Protein AF-A0A1V6B6L6-F1 (afdb_monomer)

pLDDT: mean 92.66, std 13.76, range [25.5, 98.94]

Secondary structure (DSSP, 8-state):
---------------------------PPPEEEEESSSS--B-TTT-SB-SS-TT--STT--HHHHHHHHHTTPEEEEESS--HHHHHT-SEEEEE-PPPTTT-SS-----HHHHHHHHHHHHHT-EEEEE---TTTS-HHHHHHHHGGGTEEE-S--B----TT-GGGGEE----SSGGGTT---EE--SB--EEE-TT-EEEEEETTEEEEEEEEETTEEEEEESS-S-STTTSSSSSS-TT--HHHHHHHHHHHHHHTTTS---PPPPPHHHHHHHHHHHHHHHHHH---TTPPEESSSEE-TTSHHHHHHHHHHHHHHHHS--HHHHHHHHHHHHHTTTPPTTGGG---HHHHTHHHHHHHHHHH-TT-THHHHHHHHHHHHHHTSS------STHHHHHHHHHHHHHHHHHT-HHHHHHHHHHHHHHHHTSTTT-SB-TTT--B-SSTTTSTT---TTSS---BHHHHHHHHHHHHHHHTTS-TT-TTHHHHHHHHHHHHHHHHHT--TTS---SBSS-TTSS-S--HHHHHHHHHHHHHHHHTTSS-HHHHHHHHHHHHHHHHHHHB-TTS-B-S---S-SSTTTTPSP-TT---S--HHHHHHHHHHHHHHTT-

Foldseek 3Di:
DDDDDDDDDDDDDPPPPPPPPPPPCLPDAAEEEEECALPPFADPVPRHGDAADCPHLDQRYQVVLVVLLVLQRHHYDYDHQQALVNLVVHQEYEYAAGADCVRPVDGDACDPRNLVSVLVSQQVQHEYEYAAFALVRGDQPRVQVSCVSQFKGWDRDWQQADDDLNQVSQKDQPFDPDLLCVVNRIAGDGRWTFMHGDDAKDARDDDPNTRQKIKGRHNLHIYIYGYHAQSGSNRCDPVSPPPRHNNVSSSSSVSCVSCVSSVRGRHRDFQDLVNLLVLLVLLVVLVCVVCVDLQDWADFVHTHTSLFLLNLLLLLLLLLSCVVPVDVVSLCSLVNNCVSCQLAFVVWLQDPALRRLSNLVSLLSNCVVPVVPVSSNVGSVSSLVNVLPDPDLANPQFLLSLLSHLLNLLSVCLVVVPCSSVVSSVSNVCCQAAPFAPGHQADPVLLAGDGGNVQPPPHADPVRHGFGFLLSRLSNLNSLLSNLVRDDPPHPCVVVSLVSNVSSLVSQLVQADPQLAHARGSPDCPQRHDHAQQSSLSSLLSLLSCVLVVNDDCVPRVVSSSSSLCSQSVAAQDPSNHGFRHQADDSGSPHSDDGGNPRDHSRCSSSSSSSSSSSSSVSSD

Solvent-accessible surface area (backbone atoms only — not comparable to full-atom values): 32282 Å² total; per-residue (Å²): 135,80,90,82,85,90,85,87,81,87,80,82,82,80,77,81,77,78,75,80,72,75,79,73,83,70,80,66,66,49,30,35,31,36,42,50,36,37,23,64,42,58,38,90,85,79,71,42,79,46,65,60,29,62,88,28,81,51,53,59,5,23,27,62,52,44,48,50,39,46,45,34,44,31,46,78,45,82,29,55,79,67,42,57,73,58,46,74,71,35,38,31,42,34,48,45,40,33,36,27,74,85,74,23,92,76,48,48,73,65,45,76,67,45,42,51,30,50,54,53,44,24,36,75,26,22,24,40,37,37,34,46,24,19,39,93,65,20,40,52,74,42,49,32,65,45,34,52,80,54,21,35,34,72,42,84,37,72,38,36,84,56,59,94,86,46,57,72,61,16,53,49,56,87,68,54,99,42,74,46,37,64,98,38,64,28,34,54,40,45,42,23,13,37,45,51,72,37,91,75,30,44,73,66,38,67,55,98,92,35,27,45,26,35,37,26,77,41,79,58,8,36,36,40,38,33,13,30,68,39,52,28,48,40,43,19,50,63,82,71,40,65,98,74,53,38,26,44,59,33,48,48,28,41,46,52,50,54,44,48,52,51,75,37,76,71,38,68,66,76,77,44,57,65,55,41,51,50,53,47,51,38,33,49,48,39,48,46,74,74,48,75,59,56,69,51,64,45,75,71,99,54,80,38,67,44,52,37,35,48,45,20,40,22,44,50,8,51,56,44,44,33,76,76,53,81,44,70,66,62,54,50,52,55,49,50,34,36,58,71,52,65,32,53,43,48,83,40,50,81,44,69,55,27,47,30,42,18,36,40,51,45,31,44,56,57,20,76,76,41,74,86,47,55,66,33,41,49,39,49,49,48,18,52,52,59,50,70,77,48,94,74,46,70,70,44,60,35,40,49,30,38,40,27,30,46,30,46,32,24,45,52,18,52,76,70,71,39,65,67,33,46,53,51,43,47,53,26,50,46,31,29,39,55,54,35,58,92,66,21,30,46,39,85,86,64,37,47,38,25,42,31,61,84,32,38,86,88,43,57,40,98,88,68,39,63,46,29,32,28,49,40,42,16,26,40,42,41,20,47,54,58,24,56,78,35,50,61,96,83,42,87,59,53,62,58,51,55,47,54,49,51,44,30,50,56,39,52,60,73,42,50,42,96,73,33,32,29,24,35,22,49,68,33,65,87,50,63,42,58,66,30,43,39,22,36,18,22,46,34,21,37,51,36,44,30,38,73,68,68,75,40,62,54,87,75,48,48,65,55,41,51,42,22,51,43,34,48,54,74,69,21,52,41,100,71,19,52,65,16,14,33,58,19,74,67,86,54,60,78,39,51,62,81,55,32,62,86,39,80,39,84,53,58,46,34,42,52,9,27,44,28,40,16,37,47,31,58,53,72,102

Structure (mmCIF, N/CA/C/O backbone):
data_AF-A0A1V6B6L6-F1
#
_entry.id   AF-A0A1V6B6L6-F1
#
loop_
_atom_site.group_PDB
_atom_site.id
_atom_site.type_symbol
_atom_site.label_atom_id
_atom_site.label_alt_id
_atom_site.label_comp_id
_atom_site.label_asym_id
_atom_site.label_entity_id
_atom_site.label_seq_id
_atom_site.pdbx_PDB_ins_code
_atom_site.Cartn_x
_atom_site.Cartn_y
_atom_site.Cartn_z
_atom_site.occupancy
_atom_site.B_iso_or_equiv
_atom_site.auth_seq_id
_atom_site.auth_comp_id
_atom_site.auth_asym_id
_atom_site.auth_atom_id
_atom_site.pdbx_PDB_model_num
ATOM 1 N N . MET A 1 1 ? -63.907 -59.157 -29.533 1.00 36.72 1 MET A N 1
ATOM 2 C CA . MET A 1 1 ? -63.844 -60.464 -28.841 1.00 36.72 1 MET A CA 1
ATOM 3 C C . MET A 1 1 ? -62.640 -60.462 -27.910 1.00 36.72 1 MET A C 1
ATOM 5 O O . MET A 1 1 ? -61.557 -60.224 -28.415 1.00 36.72 1 MET A O 1
ATOM 9 N N . LYS A 1 2 ? -62.880 -60.744 -26.614 1.00 34.50 2 LYS A N 1
ATOM 10 C CA . LYS A 1 2 ? -61.953 -61.169 -25.528 1.00 34.50 2 LYS A CA 1
ATOM 11 C C . LYS A 1 2 ? -60.821 -60.183 -25.140 1.00 34.50 2 LYS A C 1
ATOM 13 O O . LYS A 1 2 ? -60.003 -59.834 -25.972 1.00 34.50 2 LYS A O 1
ATOM 18 N N . ASN A 1 3 ? -60.885 -59.568 -23.944 1.00 34.06 3 ASN A N 1
ATOM 19 C CA . ASN A 1 3 ? -60.276 -60.001 -22.652 1.00 34.06 3 ASN A CA 1
ATOM 20 C C . ASN A 1 3 ? -58.766 -60.284 -22.784 1.00 34.06 3 ASN A C 1
ATOM 22 O O . ASN A 1 3 ? -58.397 -61.039 -23.668 1.00 34.06 3 ASN A O 1
ATOM 26 N N . SER A 1 4 ? -57.828 -59.801 -21.963 1.00 32.69 4 SER A N 1
ATOM 27 C CA . SER A 1 4 ? -57.793 -59.351 -20.554 1.00 32.69 4 SER A CA 1
ATOM 28 C C . SER A 1 4 ? -56.371 -58.786 -20.303 1.00 32.69 4 SER A C 1
ATOM 30 O O . SER A 1 4 ? -55.430 -59.319 -20.873 1.00 32.69 4 SER A O 1
ATOM 32 N N . GLY A 1 5 ? -56.139 -57.714 -19.538 1.00 31.09 5 GLY A N 1
ATOM 33 C CA . GLY A 1 5 ? -55.798 -57.824 -18.111 1.00 31.09 5 GLY A CA 1
ATOM 34 C C . GLY A 1 5 ? -54.392 -57.278 -17.756 1.00 31.09 5 GLY A C 1
ATOM 35 O O . GLY A 1 5 ? -53.402 -57.944 -18.010 1.00 31.09 5 GLY A O 1
ATOM 36 N N . SER A 1 6 ? -54.367 -56.087 -17.133 1.00 32.47 6 SER A N 1
ATOM 37 C CA . SER A 1 6 ? -53.445 -55.540 -16.101 1.00 32.47 6 SER A CA 1
ATOM 38 C C . SER A 1 6 ? -51.909 -55.707 -16.187 1.00 32.47 6 SER A C 1
ATOM 40 O O . SER A 1 6 ? -51.402 -56.819 -16.062 1.00 32.47 6 SER A O 1
ATOM 42 N N . ARG A 1 7 ? -51.172 -54.574 -16.143 1.00 30.48 7 ARG A N 1
ATOM 43 C CA . ARG A 1 7 ? -50.200 -54.261 -15.059 1.00 30.48 7 ARG A CA 1
ATOM 44 C C . ARG A 1 7 ? -49.679 -52.804 -15.076 1.00 30.48 7 ARG A C 1
ATOM 46 O O . ARG A 1 7 ? -49.163 -52.330 -16.076 1.00 30.48 7 ARG A O 1
ATOM 53 N N . SER A 1 8 ? -49.843 -52.169 -13.912 1.00 29.05 8 SER A N 1
ATOM 54 C CA . SER A 1 8 ? -49.118 -51.077 -13.231 1.00 29.05 8 SER A CA 1
ATOM 55 C C . SER A 1 8 ? -48.273 -50.054 -14.007 1.00 29.05 8 SER A C 1
ATOM 57 O O . SER A 1 8 ? -47.216 -50.379 -14.536 1.00 29.05 8 SER A O 1
ATOM 59 N N . ILE A 1 9 ? -48.641 -48.773 -13.866 1.00 31.67 9 ILE A N 1
ATOM 60 C CA . ILE A 1 9 ? -47.738 -47.620 -14.014 1.00 31.67 9 ILE A CA 1
ATOM 61 C C . ILE A 1 9 ? -47.592 -46.978 -12.629 1.00 31.67 9 ILE A C 1
ATOM 63 O O . ILE A 1 9 ? -48.563 -46.474 -12.066 1.00 31.67 9 ILE A O 1
ATOM 67 N N . SER A 1 10 ? -46.385 -47.037 -12.068 1.00 28.86 10 SER A N 1
ATOM 68 C CA . SER A 1 10 ? -46.012 -46.326 -10.844 1.00 28.86 10 SER A CA 1
ATOM 69 C C . SER A 1 10 ? -45.892 -44.830 -11.137 1.00 28.86 10 SER A C 1
ATOM 71 O O . SER A 1 10 ? -45.016 -44.415 -11.892 1.00 28.86 10 SER A O 1
ATOM 73 N N . LEU A 1 11 ? -46.761 -44.020 -10.529 1.00 27.80 11 LEU A N 1
ATOM 74 C CA . LEU A 1 11 ? -46.624 -42.565 -10.487 1.00 27.80 11 LEU A CA 1
ATOM 75 C C . LEU A 1 11 ? -45.609 -42.208 -9.389 1.00 27.80 11 LEU A C 1
ATOM 77 O O . LEU A 1 11 ? -45.880 -42.395 -8.203 1.00 27.80 11 LEU A O 1
ATOM 81 N N . ILE A 1 12 ? -44.435 -41.714 -9.778 1.00 29.23 12 ILE A N 1
ATOM 82 C CA . ILE A 1 12 ? -43.475 -41.108 -8.851 1.00 29.23 12 ILE A CA 1
ATOM 83 C C . ILE A 1 12 ? -44.002 -39.711 -8.500 1.00 29.23 12 ILE A C 1
ATOM 85 O O . ILE A 1 12 ? -43.986 -38.801 -9.325 1.00 29.23 12 ILE A O 1
ATOM 89 N N . LEU A 1 13 ? -44.495 -39.557 -7.271 1.00 27.33 13 LEU A N 1
ATOM 90 C CA . LEU A 1 13 ? -44.758 -38.264 -6.642 1.00 27.33 13 LEU A CA 1
ATOM 91 C C . LEU A 1 13 ? -43.412 -37.606 -6.306 1.00 27.33 13 LEU A C 1
ATOM 93 O O . LEU A 1 13 ? -42.753 -37.984 -5.340 1.00 27.33 13 LEU A O 1
ATOM 97 N N . VAL A 1 14 ? -43.003 -36.621 -7.106 1.00 29.00 14 VAL A N 1
ATOM 98 C CA . VAL A 1 14 ? -41.942 -35.682 -6.728 1.00 29.00 14 VAL A CA 1
ATOM 99 C C . VAL A 1 14 ? -42.583 -34.614 -5.847 1.00 29.00 14 VAL A C 1
ATOM 101 O O . VAL A 1 14 ? -43.241 -33.695 -6.330 1.00 29.00 14 VAL A O 1
ATOM 104 N N . SER A 1 15 ? -42.429 -34.763 -4.535 1.00 27.58 15 SER A N 1
ATOM 105 C CA . SER A 1 15 ? -42.773 -33.727 -3.566 1.00 27.58 15 SER A CA 1
ATOM 106 C C . SER A 1 15 ? -41.794 -32.561 -3.718 1.00 27.58 15 SER A C 1
ATOM 108 O O . SER A 1 15 ? -40.632 -32.674 -3.330 1.00 27.58 15 SER A O 1
ATOM 110 N N . CYS A 1 16 ? -42.251 -31.437 -4.274 1.00 25.50 16 CYS A N 1
ATOM 111 C CA . CYS A 1 16 ? -41.518 -30.173 -4.231 1.00 25.50 16 CYS A CA 1
ATOM 112 C C . CYS A 1 16 ? -41.401 -29.703 -2.774 1.00 25.50 16 CYS A C 1
ATOM 114 O O . CYS A 1 16 ? -42.318 -29.090 -2.230 1.00 25.50 16 CYS A O 1
ATOM 116 N N . PHE A 1 17 ? -40.259 -29.975 -2.145 1.00 27.28 17 PHE A N 1
ATOM 117 C CA . PHE A 1 17 ? -39.817 -29.237 -0.969 1.00 27.28 17 PHE A CA 1
ATOM 118 C C . PHE A 1 17 ? -39.464 -27.817 -1.420 1.00 27.28 17 PHE A C 1
ATOM 120 O O . PHE A 1 17 ? -38.381 -27.565 -1.943 1.00 27.28 17 PHE A O 1
ATOM 127 N N . ILE A 1 18 ? -40.391 -26.879 -1.231 1.00 28.30 18 ILE A N 1
ATOM 128 C CA . ILE A 1 18 ? -40.056 -25.457 -1.228 1.00 28.30 18 ILE A CA 1
ATOM 129 C C . ILE A 1 18 ? -39.263 -25.226 0.057 1.00 28.30 18 ILE A C 1
ATOM 131 O O . ILE A 1 18 ? -39.826 -25.034 1.133 1.00 28.30 18 ILE A O 1
ATOM 135 N N . ILE A 1 19 ? -37.938 -25.293 -0.049 1.00 29.91 19 ILE A N 1
ATOM 136 C CA . ILE A 1 19 ? -37.056 -24.729 0.963 1.00 29.91 19 ILE A CA 1
ATOM 137 C C . ILE A 1 19 ? -37.281 -23.219 0.876 1.00 29.91 19 ILE A C 1
ATOM 139 O O . ILE A 1 19 ? -36.820 -22.564 -0.055 1.00 29.91 19 ILE A O 1
ATOM 143 N N . HIS A 1 20 ? -38.038 -22.662 1.822 1.00 27.52 20 HIS A N 1
ATOM 144 C CA . HIS A 1 20 ? -37.948 -21.242 2.140 1.00 27.52 20 HIS A CA 1
ATOM 145 C C . HIS A 1 20 ? -36.532 -20.997 2.672 1.00 27.52 20 HIS A C 1
ATOM 147 O O . HIS A 1 20 ? -36.283 -21.024 3.876 1.00 27.52 20 HIS A O 1
ATOM 153 N N . THR A 1 21 ? -35.576 -20.792 1.767 1.00 32.94 21 THR A N 1
ATOM 154 C CA . THR A 1 21 ? -34.356 -20.069 2.100 1.00 32.94 21 THR A CA 1
ATOM 155 C C . THR A 1 21 ? -34.808 -18.647 2.378 1.00 32.94 21 THR A C 1
ATOM 157 O O . THR A 1 21 ? -35.028 -17.863 1.455 1.00 32.94 21 THR A O 1
ATOM 160 N N . GLY A 1 22 ? -35.048 -18.345 3.654 1.00 27.02 22 GLY A N 1
ATOM 161 C CA . GLY A 1 22 ? -35.171 -16.972 4.104 1.00 27.02 22 GLY A CA 1
ATOM 162 C C . GLY A 1 22 ? -33.917 -16.243 3.653 1.00 27.02 22 GLY A C 1
ATOM 163 O O . GLY A 1 22 ? -32.834 -16.484 4.183 1.00 27.02 22 GLY A O 1
ATOM 164 N N . VAL A 1 23 ? -34.062 -15.404 2.631 1.00 30.81 23 VAL A N 1
ATOM 165 C CA . VAL A 1 23 ? -33.094 -14.366 2.317 1.00 30.81 23 VAL A CA 1
ATOM 166 C C . VAL A 1 23 ? -33.140 -13.439 3.525 1.00 30.81 23 VAL A C 1
ATOM 168 O O . VAL A 1 23 ? -34.039 -12.613 3.655 1.00 30.81 23 VAL A O 1
ATOM 171 N N . PHE A 1 24 ? -32.245 -13.667 4.485 1.00 31.17 24 PHE A N 1
ATOM 172 C CA . PHE A 1 24 ? -31.934 -12.650 5.473 1.00 31.17 24 PHE A CA 1
ATOM 173 C C . PHE A 1 24 ? -31.305 -11.508 4.690 1.00 31.17 24 PHE A C 1
ATOM 175 O O . PHE A 1 24 ? -30.188 -11.627 4.193 1.00 31.17 24 PHE A O 1
ATOM 182 N N . ASP A 1 25 ? -32.065 -10.434 4.532 1.00 36.91 25 ASP A N 1
ATOM 183 C CA . ASP A 1 25 ? -31.582 -9.185 3.979 1.00 36.91 25 ASP A CA 1
ATOM 184 C C . ASP A 1 25 ? -30.564 -8.587 4.965 1.00 36.91 25 ASP A C 1
ATOM 186 O O . ASP A 1 25 ? -30.908 -7.869 5.903 1.00 36.91 25 ASP A O 1
ATOM 190 N N . SER A 1 26 ? -29.296 -8.987 4.835 1.00 44.47 26 SER A N 1
ATOM 191 C CA . SER A 1 26 ? -28.181 -8.483 5.643 1.00 44.47 26 SER A CA 1
ATOM 192 C C . SER A 1 26 ? -27.530 -7.245 5.012 1.00 44.47 26 SER A C 1
ATOM 194 O O . SER A 1 26 ? -26.353 -6.982 5.257 1.00 44.47 26 SER A O 1
ATOM 196 N N . SER A 1 27 ? -28.255 -6.495 4.174 1.00 52.00 27 SER A N 1
ATOM 197 C CA . SER A 1 27 ? -27.693 -5.397 3.375 1.00 52.00 27 SER A CA 1
ATOM 198 C C . SER A 1 27 ? -27.843 -4.001 4.000 1.00 52.00 27 SER A C 1
ATOM 200 O O . SER A 1 27 ? -27.498 -3.006 3.361 1.00 52.00 27 SER A O 1
ATOM 202 N N . ALA A 1 28 ? -28.380 -3.878 5.217 1.00 76.12 28 ALA A N 1
ATOM 203 C CA . ALA A 1 28 ? -28.576 -2.574 5.849 1.00 76.12 28 ALA A CA 1
ATOM 204 C C . ALA A 1 28 ? -27.285 -2.069 6.517 1.00 76.12 28 ALA A C 1
ATOM 206 O O . ALA A 1 28 ? -26.715 -2.754 7.366 1.00 76.12 28 ALA A O 1
ATOM 207 N N . GLN A 1 29 ? -26.862 -0.844 6.177 1.00 88.25 29 GLN A N 1
ATOM 208 C CA . GLN A 1 29 ? -25.731 -0.153 6.815 1.00 88.25 29 GLN A CA 1
ATOM 209 C C . GLN A 1 29 ? -25.889 -0.112 8.351 1.00 88.25 29 GLN A C 1
ATOM 211 O O . GLN A 1 29 ? -27.018 0.039 8.840 1.00 88.25 29 GLN A O 1
ATOM 216 N N . PRO A 1 30 ? -24.801 -0.253 9.131 1.00 94.94 30 PRO A N 1
ATOM 217 C CA . PRO A 1 30 ? -24.856 -0.072 10.578 1.00 94.94 30 PRO A CA 1
ATOM 218 C C . PRO A 1 30 ? -25.158 1.391 10.930 1.00 94.94 30 PRO A C 1
ATOM 220 O O . PRO A 1 30 ? -24.634 2.306 10.298 1.00 94.94 30 PRO A O 1
ATOM 223 N N . VAL A 1 31 ? -26.007 1.616 11.930 1.00 97.38 31 VAL A N 1
ATOM 224 C CA . VAL A 1 31 ? -26.381 2.940 12.438 1.00 97.38 31 VAL A CA 1
ATOM 225 C C . VAL A 1 31 ? -25.783 3.133 13.827 1.00 97.38 31 VAL A C 1
ATOM 227 O O . VAL A 1 31 ? -26.037 2.348 14.745 1.00 97.38 31 VAL A O 1
ATOM 230 N N . VAL A 1 32 ? -24.994 4.195 13.973 1.00 98.44 32 VAL A N 1
ATOM 231 C CA . VAL A 1 32 ? -24.219 4.513 15.175 1.00 98.44 32 VAL A CA 1
ATOM 232 C C . VAL A 1 32 ? -24.758 5.786 15.800 1.00 98.44 32 VAL A C 1
ATOM 234 O O . VAL A 1 32 ? -24.739 6.854 15.189 1.00 98.44 32 VAL A O 1
ATOM 237 N N . GLY A 1 33 ? -25.252 5.668 17.026 1.00 98.38 33 GLY A N 1
ATOM 238 C CA . GLY A 1 33 ? -25.692 6.790 17.837 1.00 98.38 33 GLY A CA 1
ATOM 239 C C . GLY A 1 33 ? -24.607 7.226 18.813 1.00 98.38 33 GLY A C 1
ATOM 240 O O . GLY A 1 33 ? -24.122 6.392 19.572 1.00 98.38 33 GLY A O 1
ATOM 241 N N . LEU A 1 34 ? -24.266 8.512 18.829 1.00 98.19 34 LEU A N 1
ATOM 242 C CA . LEU A 1 34 ? -23.433 9.117 19.873 1.00 98.19 34 LEU A CA 1
ATOM 243 C C . LEU A 1 34 ? -24.293 9.937 20.808 1.00 98.19 34 LEU A C 1
ATOM 245 O O . LEU A 1 34 ? -25.086 10.755 20.345 1.00 98.19 34 LEU A O 1
ATOM 249 N N . ASP A 1 35 ? -24.140 9.695 22.099 1.00 96.69 35 ASP A N 1
ATOM 250 C CA . ASP A 1 35 ? -24.827 10.440 23.135 1.00 96.69 35 ASP A CA 1
ATOM 251 C C . ASP A 1 35 ? -24.506 11.941 23.080 1.00 96.69 35 ASP A C 1
ATOM 253 O O . ASP A 1 35 ? -23.363 12.338 22.891 1.00 96.69 35 ASP A O 1
ATOM 257 N N . ASN A 1 36 ? -25.545 12.757 23.230 1.00 95.56 36 ASN A N 1
ATOM 258 C CA . ASN A 1 36 ? -25.485 14.189 23.524 1.00 95.56 36 ASN A CA 1
ATOM 259 C C . ASN A 1 36 ? -26.622 14.548 24.502 1.00 95.56 36 ASN A C 1
ATOM 261 O O . ASN A 1 36 ? -27.356 15.533 24.339 1.00 95.56 36 ASN A O 1
ATOM 265 N N . TRP A 1 37 ? -26.881 13.643 25.448 1.00 96.25 37 TRP A N 1
ATOM 266 C CA . TRP A 1 37 ? -27.934 13.795 26.444 1.00 96.25 37 TRP A CA 1
ATOM 267 C C . TRP A 1 37 ? -27.395 13.665 27.846 1.00 96.25 37 TRP A C 1
ATOM 269 O O . TRP A 1 37 ? -27.664 14.555 28.651 1.00 96.25 37 TRP A O 1
ATOM 279 N N . PHE A 1 38 ? -26.660 12.590 28.128 1.00 96.94 38 PHE A N 1
ATOM 280 C CA . PHE A 1 38 ? -25.949 12.426 29.388 1.00 96.94 38 PHE A CA 1
ATOM 281 C C . PHE A 1 38 ? -24.676 13.273 29.407 1.00 96.94 38 PHE A C 1
ATOM 283 O O . PHE A 1 38 ? -24.397 13.868 30.442 1.00 96.94 38 PHE A O 1
ATOM 290 N N . ASN A 1 39 ? -23.970 13.382 28.276 1.00 94.31 39 ASN A N 1
ATOM 291 C CA . ASN A 1 39 ? -23.010 14.459 28.031 1.00 94.31 39 ASN A CA 1
ATOM 292 C C . ASN A 1 39 ? -23.703 15.582 27.258 1.00 94.31 39 ASN A C 1
ATOM 294 O O . ASN A 1 39 ? -24.196 15.354 26.152 1.00 94.31 39 ASN A O 1
ATOM 298 N N . ARG A 1 40 ? -23.842 16.769 27.852 1.00 92.12 40 ARG A N 1
ATOM 299 C CA . ARG A 1 40 ? -24.548 17.892 27.218 1.00 92.12 40 ARG A CA 1
ATOM 300 C C . ARG A 1 40 ? -23.928 19.227 27.591 1.00 92.12 40 ARG A C 1
ATOM 302 O O . ARG A 1 40 ? -24.602 20.166 28.035 1.00 92.12 40 ARG A O 1
ATOM 309 N N . GLU A 1 41 ? -22.637 19.322 27.341 1.00 90.31 41 GLU A N 1
ATOM 310 C CA . GLU A 1 41 ? -21.886 20.542 27.549 1.00 90.31 41 GLU A CA 1
ATOM 311 C C . GLU A 1 41 ? -22.212 21.622 26.512 1.00 90.31 41 GLU A C 1
ATOM 313 O O . GLU A 1 41 ? -22.472 21.367 25.334 1.00 90.31 41 GLU A O 1
ATOM 318 N N . THR A 1 42 ? -22.177 22.882 26.950 1.00 88.25 42 THR A N 1
ATOM 319 C CA . THR A 1 42 ? -22.378 24.046 26.077 1.00 88.25 42 THR A CA 1
ATOM 320 C C . THR A 1 42 ? -21.203 24.995 26.175 1.00 88.25 42 THR A C 1
ATOM 322 O O . THR A 1 42 ? -20.793 25.375 27.273 1.00 88.25 42 THR A O 1
ATOM 325 N N . ASN A 1 43 ? -20.688 25.435 25.032 1.00 85.38 43 ASN A N 1
ATOM 326 C CA . ASN A 1 43 ? -19.545 26.327 24.998 1.00 85.38 43 ASN A CA 1
ATOM 327 C C . ASN A 1 43 ? -19.966 27.703 25.522 1.00 85.38 43 ASN A C 1
ATOM 329 O O . ASN A 1 43 ? -20.851 28.347 24.961 1.00 85.38 43 ASN A O 1
ATOM 333 N N . ALA A 1 44 ? -19.305 28.189 26.572 1.00 84.44 44 ALA A N 1
ATOM 334 C CA . ALA A 1 44 ? -19.684 29.442 27.225 1.00 84.44 44 ALA A CA 1
ATOM 335 C C . ALA A 1 44 ? -19.630 30.680 26.303 1.00 84.44 44 ALA A C 1
ATOM 337 O O . ALA A 1 44 ? -20.284 31.680 26.591 1.00 84.44 44 ALA A O 1
ATOM 338 N N . LYS A 1 45 ? -18.857 30.636 25.206 1.00 84.94 45 LYS A N 1
ATOM 339 C CA . LYS A 1 45 ? -18.734 31.744 24.245 1.00 84.94 45 LYS A CA 1
ATOM 340 C C . LYS A 1 45 ? -19.804 31.699 23.157 1.00 84.94 45 LYS A C 1
ATOM 342 O O . LYS A 1 45 ? -20.315 32.750 22.784 1.00 84.94 45 LYS A O 1
ATOM 347 N N . THR A 1 46 ? -20.104 30.517 22.618 1.00 86.12 46 THR A N 1
ATOM 348 C CA . THR A 1 46 ? -21.027 30.372 21.475 1.00 86.12 46 THR A CA 1
ATOM 349 C C . THR A 1 46 ? -22.441 29.977 21.892 1.00 86.12 46 THR A C 1
ATOM 351 O O . THR A 1 46 ? -23.376 30.174 21.122 1.00 86.12 46 THR A O 1
ATOM 354 N N . GLY A 1 47 ? -22.610 29.415 23.091 1.00 85.50 47 GLY A N 1
ATOM 355 C CA . GLY A 1 47 ? -23.863 28.830 23.567 1.00 85.50 47 GLY A CA 1
ATOM 356 C C . GLY A 1 47 ? -24.268 27.544 22.838 1.00 85.50 47 GLY A C 1
ATOM 357 O O . GLY A 1 47 ? -25.366 27.043 23.069 1.00 85.50 47 GLY A O 1
ATOM 358 N N . LEU A 1 48 ? -23.416 27.021 21.950 1.00 85.44 48 LEU A N 1
ATOM 359 C CA . LEU A 1 48 ? -23.678 25.805 21.185 1.00 85.44 48 LEU A CA 1
ATOM 360 C C . LEU A 1 48 ? -23.149 24.568 21.925 1.00 85.44 48 LEU A C 1
ATOM 362 O O . LEU A 1 48 ? -22.158 24.689 22.655 1.00 85.44 48 LEU A O 1
ATOM 366 N N . PRO A 1 49 ? -23.767 23.389 21.718 1.00 88.00 49 PRO A N 1
ATOM 367 C CA . PRO A 1 49 ? -23.189 22.123 22.147 1.00 88.00 49 PRO A CA 1
ATOM 368 C C . PRO A 1 49 ? -21.773 21.947 21.590 1.00 88.00 49 PRO A C 1
ATOM 370 O O . PRO A 1 49 ? -21.524 22.260 20.423 1.00 88.00 49 PRO A O 1
ATOM 373 N N . TYR A 1 50 ? -20.859 21.473 22.426 1.00 88.38 50 TYR A N 1
ATOM 374 C CA . TYR A 1 50 ? -19.465 21.178 22.083 1.00 88.38 50 TYR A CA 1
ATOM 375 C C . TYR A 1 50 ? -18.992 19.998 22.933 1.00 88.38 50 TYR A C 1
ATOM 377 O O . TYR A 1 50 ? -19.707 19.627 23.858 1.00 88.38 50 TYR A O 1
ATOM 385 N N . HIS A 1 51 ? -17.785 19.493 22.656 1.00 86.44 51 HIS A N 1
ATOM 386 C CA . HIS A 1 51 ? -17.155 18.394 23.392 1.00 86.44 51 HIS A CA 1
ATOM 387 C C . HIS A 1 51 ? -17.763 17.029 23.043 1.00 86.44 51 HIS A C 1
ATOM 389 O O . HIS A 1 51 ? -18.959 16.808 23.171 1.00 86.44 51 HIS A O 1
ATOM 395 N N . TYR A 1 52 ? -16.935 16.124 22.509 1.00 91.62 52 TYR A N 1
ATOM 396 C CA . TYR A 1 52 ? -17.332 14.758 22.144 1.00 91.62 52 TYR A CA 1
ATOM 397 C C . TYR A 1 52 ? -18.495 14.646 21.147 1.00 91.62 52 TYR A C 1
ATOM 399 O O . TYR A 1 52 ? -19.271 13.698 21.199 1.00 91.62 52 TYR A O 1
ATOM 407 N N . LEU A 1 53 ? -18.624 15.581 20.199 1.00 94.81 53 LEU A N 1
ATOM 408 C CA . LEU A 1 53 ? -19.669 15.528 19.167 1.00 94.81 53 LEU A CA 1
ATOM 409 C C . LEU A 1 53 ? -19.114 15.122 17.802 1.00 94.81 53 LEU A C 1
ATOM 411 O O . LEU A 1 53 ? -18.012 15.519 17.419 1.00 94.81 53 LEU A O 1
ATOM 415 N N . TRP A 1 54 ? -19.937 14.427 17.008 1.00 96.31 54 TRP A N 1
ATOM 416 C CA . TRP A 1 54 ? -19.640 14.135 15.598 1.00 96.31 54 TRP A CA 1
ATOM 417 C C . TRP A 1 54 ? -19.379 15.393 14.767 1.00 96.31 54 TRP A C 1
ATOM 419 O O . TRP A 1 54 ? -18.547 15.387 13.869 1.00 96.31 54 TRP A O 1
ATOM 429 N N . SER A 1 55 ? -20.097 16.479 15.051 1.00 93.25 55 SER A N 1
ATOM 430 C CA . SER A 1 55 ? -19.964 17.744 14.324 1.00 93.25 55 SER A CA 1
ATOM 431 C C . SER A 1 55 ? -18.808 18.616 14.813 1.00 93.25 55 SER A C 1
ATOM 433 O O . SER A 1 55 ? -18.522 19.634 14.184 1.00 93.25 55 SER A O 1
ATOM 435 N N . ASP A 1 56 ? -18.184 18.263 15.938 1.00 92.06 56 ASP A N 1
ATOM 436 C CA . ASP A 1 56 ? -17.133 19.068 16.548 1.00 92.06 56 ASP A CA 1
ATOM 437 C C . ASP A 1 56 ? -15.769 18.723 15.933 1.00 92.06 56 ASP A C 1
ATOM 439 O O . ASP A 1 56 ? -15.260 17.603 16.064 1.00 92.06 56 ASP A O 1
ATOM 443 N N . LYS A 1 57 ? -15.214 19.704 15.215 1.00 89.62 57 LYS A N 1
ATOM 444 C CA . LYS A 1 57 ? -13.920 19.633 14.522 1.00 89.62 57 LYS A CA 1
ATOM 445 C C . LYS A 1 57 ? -12.769 20.200 15.354 1.00 89.62 57 LYS A C 1
ATOM 447 O O . LYS A 1 57 ? -11.624 20.130 14.917 1.00 89.62 57 LYS A O 1
ATOM 452 N N . GLU A 1 58 ? -13.058 20.756 16.529 1.00 90.69 58 GLU A N 1
ATOM 453 C CA . GLU A 1 58 ? -12.037 21.214 17.468 1.00 90.69 58 GLU A CA 1
ATOM 454 C C . GLU A 1 58 ? -11.393 20.024 18.192 1.00 90.69 58 GLU A C 1
ATOM 456 O O . GLU A 1 58 ? -11.831 18.879 18.070 1.00 90.69 58 GLU A O 1
ATOM 461 N N . TRP A 1 59 ? -10.335 20.281 18.962 1.00 90.00 59 TRP A N 1
ATOM 462 C CA . TRP A 1 59 ? -9.490 19.234 19.548 1.00 90.00 59 TRP A CA 1
ATOM 463 C C . TRP A 1 59 ? -10.223 18.188 20.390 1.00 90.00 59 TRP A C 1
ATOM 465 O O . TRP A 1 59 ? -9.864 17.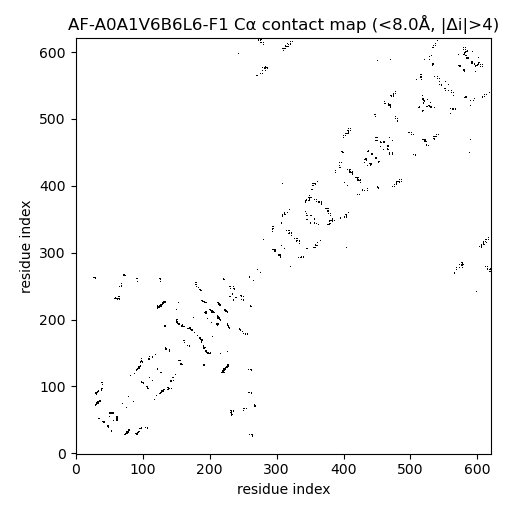012 20.346 1.00 90.00 59 TRP A O 1
ATOM 475 N N . SER A 1 60 ? -11.264 18.599 21.107 1.00 89.88 60 SER A N 1
ATOM 476 C CA . SER A 1 60 ? -12.024 17.731 22.003 1.00 89.88 60 SER A CA 1
ATOM 477 C C . SER A 1 60 ? -13.217 17.031 21.329 1.00 89.88 60 SER A C 1
ATOM 479 O O . SER A 1 60 ? -13.963 16.291 21.971 1.00 89.88 60 SER A O 1
ATOM 481 N N . GLY A 1 61 ? -13.412 17.249 20.026 1.00 92.94 61 GLY A N 1
ATOM 482 C CA . GLY A 1 61 ? -14.493 16.656 19.246 1.00 92.94 61 GLY A CA 1
ATOM 483 C C . GLY A 1 61 ? -14.208 15.238 18.739 1.00 92.94 61 GLY A C 1
ATOM 484 O O . GLY A 1 61 ? -13.081 14.741 18.806 1.00 92.94 61 GLY A O 1
ATOM 485 N N . TYR A 1 62 ? -15.251 14.607 18.186 1.00 95.81 62 TYR A N 1
ATOM 486 C CA . TYR A 1 62 ? -15.238 13.243 17.630 1.00 95.81 62 TYR A CA 1
ATOM 487 C C . TYR A 1 62 ? -15.441 13.201 16.109 1.00 95.81 62 TYR A C 1
ATOM 489 O O . TYR A 1 62 ? -15.704 12.133 15.556 1.00 95.81 62 TYR A O 1
ATOM 497 N N . SER A 1 63 ? -15.302 14.329 15.402 1.00 94.50 63 SER A N 1
ATOM 498 C CA . SER A 1 63 ? -15.486 14.365 13.943 1.00 94.50 63 SER A CA 1
ATOM 499 C C . SER A 1 63 ? -14.657 13.317 13.193 1.00 94.50 63 SER A C 1
ATOM 501 O O . SER A 1 63 ? -15.209 12.572 12.385 1.00 94.50 63 SER A O 1
ATOM 503 N N . ARG A 1 64 ? -13.375 13.150 13.540 1.00 92.12 64 ARG A N 1
ATOM 504 C CA . ARG A 1 64 ? -12.492 12.170 12.890 1.00 92.12 64 ARG A CA 1
ATOM 505 C C . ARG A 1 64 ? -12.821 10.730 13.257 1.00 92.12 64 ARG A C 1
ATOM 507 O O . ARG A 1 64 ? -12.713 9.835 12.427 1.00 92.12 64 ARG A O 1
ATOM 514 N N . PHE A 1 65 ? -13.283 10.492 14.482 1.00 95.75 65 PHE A N 1
ATOM 515 C CA . PHE A 1 65 ? -13.787 9.176 14.867 1.00 95.75 65 PHE A CA 1
ATOM 516 C C . PHE A 1 65 ? -15.067 8.815 14.088 1.00 95.75 65 PHE A C 1
ATOM 518 O O . PHE A 1 65 ? -15.234 7.674 13.652 1.00 95.75 65 PHE A O 1
ATOM 525 N N . GLY A 1 66 ? -15.931 9.803 13.834 1.00 95.81 66 GLY A N 1
ATOM 526 C CA . GLY A 1 66 ? -17.096 9.671 12.957 1.00 95.81 66 GLY A CA 1
ATOM 527 C C . GLY A 1 66 ? -16.715 9.327 11.515 1.00 95.81 66 GLY A C 1
ATOM 528 O O . GLY A 1 66 ? -17.286 8.401 10.939 1.00 95.81 66 GLY A O 1
ATOM 529 N N . GLU A 1 67 ? -15.696 9.990 10.959 1.00 92.12 67 GLU A N 1
ATOM 530 C CA . GLU A 1 67 ? -15.165 9.694 9.618 1.00 92.12 67 GLU A CA 1
ATOM 531 C C . GLU A 1 67 ? -14.700 8.235 9.491 1.00 92.12 67 GLU A C 1
ATOM 533 O O . GLU A 1 67 ? -14.950 7.589 8.469 1.00 92.12 67 GLU A O 1
ATOM 538 N N . ILE A 1 68 ? -14.090 7.668 10.541 1.00 92.81 68 ILE A N 1
ATOM 539 C CA . ILE A 1 68 ? -13.709 6.249 10.556 1.00 92.81 68 ILE A CA 1
ATOM 540 C C . ILE A 1 68 ? -14.956 5.361 10.441 1.00 92.81 68 ILE A C 1
ATOM 542 O O . ILE A 1 68 ? -14.980 4.464 9.597 1.00 92.81 68 ILE A O 1
ATOM 546 N N . PHE A 1 69 ? -16.018 5.615 11.212 1.00 95.12 69 PHE A N 1
ATOM 547 C CA . PHE A 1 69 ? -17.283 4.876 11.089 1.00 95.12 69 PHE A CA 1
ATOM 548 C C . PHE A 1 69 ? -17.879 4.962 9.680 1.00 95.12 69 PHE A C 1
ATOM 550 O O . PHE A 1 69 ? -18.238 3.938 9.089 1.00 95.12 69 PHE A O 1
ATOM 557 N N . GLU A 1 70 ? -17.942 6.161 9.105 1.00 92.69 70 GLU A N 1
ATOM 558 C CA . GLU A 1 70 ? -18.468 6.368 7.755 1.00 92.69 70 GLU A CA 1
ATOM 559 C C . GLU A 1 70 ? -17.606 5.692 6.680 1.00 92.69 70 GLU A C 1
ATOM 561 O O . GLU A 1 70 ? -18.135 5.173 5.692 1.00 92.69 70 GLU A O 1
ATOM 566 N N . SER A 1 71 ? -16.282 5.650 6.866 1.00 84.25 71 SER A N 1
ATOM 567 C CA . SER A 1 71 ? -15.355 4.936 5.975 1.00 84.25 71 SER A CA 1
ATOM 568 C C . SER A 1 71 ? -15.568 3.416 5.992 1.00 84.25 71 SER A C 1
ATOM 570 O O . SER A 1 71 ? -15.238 2.734 5.019 1.00 84.25 71 SER A O 1
ATOM 572 N N . ARG A 1 72 ? -16.155 2.896 7.081 1.00 89.81 72 ARG A N 1
ATOM 573 C CA . ARG A 1 72 ? -16.538 1.490 7.286 1.00 89.81 72 ARG A CA 1
ATOM 574 C C . ARG A 1 72 ? -18.022 1.219 6.991 1.00 89.81 72 ARG A C 1
ATOM 576 O O . ARG A 1 72 ? -18.549 0.159 7.335 1.00 89.81 72 ARG A O 1
ATOM 583 N N . GLY A 1 73 ? -18.680 2.163 6.313 1.00 89.94 73 GLY A N 1
ATOM 584 C CA . GLY A 1 73 ? -20.031 2.018 5.775 1.00 89.94 73 GLY A CA 1
ATOM 585 C C . GLY A 1 73 ? -21.151 2.298 6.769 1.00 89.94 73 GLY A C 1
ATOM 586 O O . GLY A 1 73 ? -22.310 2.029 6.449 1.00 89.94 73 GLY A O 1
ATOM 587 N N . ALA A 1 74 ? -20.832 2.824 7.951 1.00 94.62 74 ALA A N 1
ATOM 588 C CA . ALA A 1 74 ? -21.828 3.178 8.945 1.00 94.62 74 ALA A CA 1
ATOM 589 C C . ALA A 1 74 ? -22.486 4.534 8.653 1.00 94.62 74 ALA A C 1
ATOM 591 O O . ALA A 1 74 ? -21.874 5.432 8.078 1.00 94.62 74 ALA A O 1
ATOM 592 N N . LYS A 1 75 ? -23.732 4.695 9.102 1.00 95.88 75 LYS A N 1
ATOM 593 C CA . LYS A 1 75 ? -24.375 6.001 9.269 1.00 95.88 75 LYS A CA 1
ATOM 594 C C . LYS A 1 75 ? -24.200 6.444 10.712 1.00 95.88 75 LYS A C 1
ATOM 596 O O . LYS A 1 75 ? -24.560 5.697 11.620 1.00 95.88 75 LYS A O 1
ATOM 601 N N . ILE A 1 76 ? -23.712 7.657 10.922 1.00 97.38 76 ILE A N 1
ATOM 602 C CA . ILE A 1 76 ? -23.595 8.247 12.257 1.00 97.38 76 ILE A CA 1
ATOM 603 C C . ILE A 1 76 ? -24.756 9.211 12.521 1.00 97.38 76 ILE A C 1
ATOM 605 O O . ILE A 1 76 ? -25.254 9.873 11.608 1.00 97.38 76 ILE A O 1
ATOM 609 N N . ARG A 1 77 ? -25.217 9.286 13.771 1.00 96.69 77 ARG A N 1
ATOM 610 C CA . ARG A 1 77 ? -26.166 10.307 14.230 1.00 96.69 77 ARG A CA 1
ATOM 611 C C . ARG A 1 77 ? -25.937 10.661 15.694 1.00 96.69 77 ARG A C 1
ATOM 613 O O . ARG A 1 77 ? -25.483 9.831 16.480 1.00 96.69 77 ARG A O 1
ATOM 620 N N . THR A 1 78 ? -26.288 11.885 16.058 1.00 96.88 78 THR A N 1
ATOM 621 C CA . THR A 1 78 ? -26.330 12.326 17.455 1.00 96.88 78 THR A CA 1
ATOM 622 C C . THR A 1 78 ? -27.634 11.865 18.102 1.00 96.88 78 THR A C 1
ATOM 624 O O . THR A 1 78 ? -28.696 11.902 17.478 1.00 96.88 78 THR A O 1
ATOM 627 N N . VAL A 1 79 ? -27.551 11.409 19.345 1.00 96.62 79 VAL A N 1
ATOM 628 C CA . VAL A 1 79 ? -28.658 10.889 20.142 1.00 96.62 79 VAL A CA 1
ATOM 629 C C . VAL A 1 79 ? -28.896 11.852 21.292 1.00 96.62 79 VAL A C 1
ATOM 631 O O . VAL A 1 79 ? -28.027 12.041 22.132 1.00 96.62 79 VAL A O 1
ATOM 634 N N . GLU A 1 80 ? -30.082 12.457 21.325 1.00 91.69 80 GLU A N 1
ATOM 635 C CA . GLU A 1 80 ? -30.570 13.133 22.526 1.00 91.69 80 GLU A CA 1
ATOM 636 C C . GLU A 1 80 ? -31.013 12.055 23.535 1.00 91.69 80 GLU A C 1
ATOM 638 O O . GLU A 1 80 ? -30.203 11.254 23.983 1.00 91.69 80 GLU A O 1
ATOM 643 N N . LYS A 1 81 ? -32.297 11.944 23.891 1.00 95.38 81 LYS A N 1
ATOM 644 C CA . LYS A 1 81 ? -32.710 10.964 24.905 1.00 95.38 81 LYS A CA 1
ATOM 645 C C . LYS A 1 81 ? -32.744 9.520 24.356 1.00 95.38 81 LYS A C 1
ATOM 647 O O . LYS A 1 81 ? -33.510 9.257 23.420 1.00 95.38 81 LYS A O 1
ATOM 652 N N . PRO A 1 82 ? -32.047 8.542 24.973 1.00 95.75 82 PRO A N 1
ATOM 653 C CA . PRO A 1 82 ? -31.982 7.153 24.501 1.00 95.75 82 PRO A CA 1
ATOM 654 C C . PRO A 1 82 ? -33.222 6.338 24.903 1.00 95.75 82 PRO A C 1
ATOM 656 O O . PRO A 1 82 ? -33.164 5.350 25.638 1.00 95.75 82 PRO A O 1
ATOM 659 N N . THR A 1 83 ? -34.390 6.755 24.421 1.00 96.69 83 THR A N 1
ATOM 660 C CA . THR A 1 83 ? -35.633 5.998 24.619 1.00 96.69 83 THR A CA 1
ATOM 661 C C . THR A 1 83 ? -35.572 4.647 23.900 1.00 96.69 83 THR A C 1
ATOM 663 O O . THR A 1 83 ? -34.820 4.475 22.944 1.00 96.69 83 THR A O 1
ATOM 666 N N . ALA A 1 84 ? -36.416 3.690 24.300 1.00 95.75 84 ALA A N 1
ATOM 667 C CA . ALA A 1 84 ? -36.471 2.379 23.645 1.00 95.75 84 ALA A CA 1
ATOM 668 C C . ALA A 1 84 ? -36.686 2.475 22.120 1.00 95.75 84 ALA A C 1
ATOM 670 O O . ALA A 1 84 ? -36.032 1.753 21.379 1.00 95.75 84 ALA A O 1
ATOM 671 N N . SER A 1 85 ? -37.531 3.407 21.658 1.00 95.69 85 SER A N 1
ATOM 672 C CA . SER A 1 85 ? -37.757 3.634 20.222 1.00 95.69 85 SER A CA 1
ATOM 673 C C . SER A 1 85 ? -36.514 4.167 19.513 1.00 95.69 85 SER A C 1
ATOM 675 O O . SER A 1 85 ? -36.243 3.765 18.393 1.00 95.69 85 SER A O 1
ATOM 677 N N . VAL A 1 86 ? -35.758 5.064 20.155 1.00 97.12 86 VAL A N 1
ATOM 678 C CA . VAL A 1 86 ? -34.516 5.603 19.580 1.00 97.12 86 VAL A CA 1
ATOM 679 C C . VAL A 1 86 ? -33.448 4.516 19.506 1.00 97.12 86 VAL A C 1
ATOM 681 O O . VAL A 1 86 ? -32.740 4.434 18.507 1.00 97.12 86 VAL A O 1
ATOM 684 N N . LEU A 1 87 ? -33.340 3.677 20.539 1.00 97.94 87 LEU A N 1
ATOM 685 C CA . LEU A 1 87 ? -32.392 2.564 20.579 1.00 97.94 87 LEU A CA 1
ATOM 686 C C . LEU A 1 87 ? -32.729 1.476 19.551 1.00 97.94 87 LEU A C 1
ATOM 688 O O . LEU A 1 87 ? -31.816 0.945 18.935 1.00 97.94 87 LEU A O 1
ATOM 692 N N . ASP A 1 88 ? -34.009 1.161 19.323 1.00 95.75 88 ASP A N 1
ATOM 693 C CA . ASP A 1 88 ? -34.421 0.156 18.326 1.00 95.75 88 ASP A CA 1
ATOM 694 C C . ASP A 1 88 ? -34.007 0.540 16.880 1.00 95.75 88 ASP A C 1
ATOM 696 O O . ASP A 1 88 ? -33.869 -0.343 16.035 1.00 95.75 88 ASP A O 1
ATOM 700 N N . ASP A 1 89 ? -33.731 1.823 16.616 1.00 96.00 89 ASP A N 1
ATOM 701 C CA . ASP A 1 89 ? -33.197 2.338 15.343 1.00 96.00 89 ASP A CA 1
ATOM 702 C C . ASP A 1 89 ? -31.650 2.338 15.265 1.00 96.00 89 ASP A C 1
ATOM 704 O O . ASP A 1 89 ? -31.077 2.797 14.272 1.00 96.00 89 ASP A O 1
ATOM 708 N N . LEU A 1 90 ? -30.956 1.903 16.322 1.00 98.00 90 LEU A N 1
ATOM 709 C CA . LEU A 1 90 ? -29.493 1.874 16.416 1.00 98.00 90 LEU A CA 1
ATOM 710 C C . LEU A 1 90 ? -28.960 0.444 16.448 1.00 98.00 90 LEU A C 1
ATOM 712 O O . LEU A 1 90 ? -29.515 -0.431 17.115 1.00 98.00 90 LEU A O 1
ATOM 716 N N . ASP A 1 91 ? -27.799 0.247 15.828 1.00 98.19 91 ASP A N 1
ATOM 717 C CA . ASP A 1 91 ? -26.992 -0.965 16.004 1.00 98.19 91 ASP A CA 1
ATOM 718 C C . ASP A 1 91 ? -25.911 -0.761 17.068 1.00 98.19 91 ASP A C 1
ATOM 720 O O . ASP A 1 91 ? -25.630 -1.664 17.859 1.00 98.19 91 ASP A O 1
ATOM 724 N N . ILE A 1 92 ? -25.332 0.444 17.105 1.00 98.81 92 ILE A N 1
ATOM 725 C CA . ILE A 1 92 ? -24.305 0.855 18.062 1.00 98.81 92 ILE A CA 1
ATOM 726 C C . ILE A 1 92 ? -24.786 2.116 18.784 1.00 98.81 92 ILE A C 1
ATOM 728 O O . ILE A 1 92 ? -25.251 3.060 18.145 1.00 98.81 92 ILE A O 1
ATOM 732 N N . TYR A 1 93 ? -24.645 2.149 20.107 1.00 98.75 93 TYR A N 1
ATOM 733 C CA . TYR A 1 93 ? -24.879 3.336 20.927 1.00 98.75 93 TYR A CA 1
ATOM 734 C C . TYR A 1 93 ? -23.640 3.603 21.776 1.00 98.75 93 TYR A C 1
ATOM 736 O O . TYR A 1 93 ? -23.133 2.700 22.444 1.00 98.75 93 TYR A O 1
ATOM 744 N N . ILE A 1 94 ? -23.145 4.833 21.708 1.00 98.69 94 ILE A N 1
ATOM 745 C CA . ILE A 1 94 ? -21.948 5.295 22.397 1.00 98.69 94 ILE A CA 1
ATOM 746 C C . ILE A 1 94 ? -22.391 6.277 23.473 1.00 98.69 94 ILE A C 1
ATOM 748 O O . ILE A 1 94 ? -22.920 7.336 23.146 1.00 98.69 94 ILE A O 1
ATOM 752 N N . ILE A 1 95 ? -22.167 5.925 24.736 1.00 98.31 95 ILE A N 1
ATOM 753 C CA . ILE A 1 95 ? -22.275 6.857 25.860 1.00 98.31 95 ILE A CA 1
ATOM 754 C C . ILE A 1 95 ? -20.880 7.408 26.105 1.00 98.31 95 ILE A C 1
ATOM 756 O O . ILE A 1 95 ? -19.954 6.636 26.362 1.00 98.31 95 ILE A O 1
ATOM 760 N N . VAL A 1 96 ? -20.745 8.723 26.027 1.00 95.44 96 VAL A N 1
ATOM 761 C CA . VAL A 1 96 ? -19.500 9.430 26.305 1.00 95.44 96 VAL A CA 1
ATOM 762 C C . VAL A 1 96 ? -19.708 10.342 27.502 1.00 95.44 96 VAL A C 1
ATOM 764 O O . VAL A 1 96 ? -20.785 10.901 27.649 1.00 95.44 96 VAL A O 1
ATOM 767 N N . ASP A 1 97 ? -18.719 10.366 28.386 1.00 94.19 97 ASP A N 1
ATOM 768 C CA . ASP A 1 97 ? -18.502 11.303 29.488 1.00 94.19 97 ASP A CA 1
ATOM 769 C C . ASP A 1 97 ? -19.751 11.959 30.123 1.00 94.19 97 ASP A C 1
ATOM 771 O O . ASP A 1 97 ? -19.944 13.167 29.995 1.00 94.19 97 ASP A O 1
ATOM 775 N N . PRO A 1 98 ? -20.644 11.193 30.790 1.00 96.69 98 PRO A N 1
ATOM 776 C CA . PRO A 1 98 ? -21.801 11.778 31.466 1.00 96.69 98 PRO A CA 1
ATOM 777 C C . PRO A 1 98 ? -21.443 12.948 32.394 1.00 96.69 98 PRO A C 1
ATOM 779 O O . PRO A 1 98 ? -20.622 12.781 33.299 1.00 96.69 98 PRO A O 1
ATOM 782 N N . ASP A 1 99 ? -22.126 14.081 32.209 1.00 95.44 99 ASP A N 1
ATOM 783 C CA . ASP A 1 99 ? -21.789 15.363 32.833 1.00 95.44 99 ASP A CA 1
ATOM 784 C C . ASP A 1 99 ? -21.810 15.296 34.364 1.00 95.44 99 ASP A C 1
ATOM 786 O O . ASP A 1 99 ? -22.785 14.868 35.003 1.00 95.44 99 ASP A O 1
ATOM 790 N N . THR A 1 100 ? -20.779 15.859 34.982 1.00 93.50 100 THR A N 1
ATOM 791 C CA . THR A 1 100 ? -20.800 16.204 36.401 1.00 93.50 100 THR A CA 1
ATOM 792 C C . THR A 1 100 ? -21.511 17.540 36.633 1.00 93.50 100 THR A C 1
ATOM 794 O O . THR A 1 100 ? -21.775 18.328 35.723 1.00 93.50 100 THR A O 1
ATOM 797 N N . THR A 1 101 ? -21.775 17.868 37.902 1.00 92.44 101 THR A N 1
ATOM 798 C CA . THR A 1 101 ? -22.285 19.203 38.265 1.00 92.44 101 THR A CA 1
ATOM 799 C C . THR A 1 101 ? -21.280 20.335 38.023 1.00 92.44 101 THR A C 1
ATOM 801 O O . THR A 1 101 ? -21.644 21.506 38.136 1.00 92.44 101 THR A O 1
ATOM 804 N N . THR A 1 102 ? -20.013 19.999 37.761 1.00 88.62 102 THR A N 1
ATOM 805 C CA . THR A 1 102 ? -18.954 20.965 37.451 1.00 88.62 102 THR A CA 1
ATOM 806 C C . THR A 1 102 ? -19.070 21.447 36.006 1.00 88.62 102 THR A C 1
ATOM 808 O O . THR A 1 102 ? -18.916 22.642 35.757 1.00 88.62 102 THR A O 1
ATOM 811 N N . GLU A 1 103 ? -19.400 20.543 35.081 1.00 87.75 103 GLU A N 1
ATOM 812 C CA . GLU A 1 103 ? -19.558 20.836 33.649 1.00 87.75 103 GLU A CA 1
ATOM 813 C C . GLU A 1 103 ? -20.953 21.374 33.333 1.00 87.75 103 GLU A C 1
ATOM 815 O O . GLU A 1 103 ? -21.106 22.382 32.638 1.00 87.75 103 GLU A O 1
ATOM 820 N N . SER A 1 104 ? -21.984 20.759 33.920 1.00 87.56 104 SER A N 1
ATOM 821 C CA . SER A 1 104 ? -23.378 21.138 33.713 1.00 87.56 104 SER A CA 1
ATOM 822 C C . SER A 1 104 ? -24.074 21.434 35.035 1.00 87.56 104 SER A C 1
ATOM 824 O O . SER A 1 104 ? -24.106 20.625 35.955 1.00 87.56 104 SER A O 1
ATOM 826 N N . LYS A 1 105 ? -24.722 22.600 35.142 1.00 87.50 105 LYS A N 1
ATOM 827 C CA . LYS A 1 105 ? -25.486 22.971 36.352 1.00 87.50 105 LYS A CA 1
ATOM 828 C C . LYS A 1 105 ? -26.674 22.045 36.620 1.00 87.50 105 LYS A C 1
ATOM 830 O O . LYS A 1 105 ? -27.221 22.048 37.722 1.00 87.50 105 LYS A O 1
ATOM 835 N N . SER A 1 106 ? -27.146 21.327 35.606 1.00 91.12 106 SER A N 1
ATOM 836 C CA . SER A 1 106 ? -28.278 20.407 35.710 1.00 91.12 106 SER A CA 1
ATOM 837 C C . SER A 1 106 ? -28.041 19.209 34.790 1.00 91.12 106 SER A C 1
ATOM 839 O O . SER A 1 106 ? -28.668 19.138 33.732 1.00 91.12 106 SER A O 1
ATOM 841 N N . PRO A 1 107 ? -27.129 18.294 35.172 1.00 94.31 107 PRO A N 1
ATOM 842 C CA . PRO A 1 107 ? -26.815 17.116 34.375 1.00 94.31 107 PRO A CA 1
ATOM 843 C C . PRO A 1 107 ? -28.048 16.239 34.177 1.00 94.31 107 PRO A C 1
ATOM 845 O O . PRO A 1 107 ? -28.857 16.067 35.098 1.00 94.31 107 PRO A O 1
ATOM 848 N N . ASN A 1 108 ? -28.177 15.632 33.001 1.00 96.75 108 ASN A N 1
ATOM 849 C CA . ASN A 1 108 ? -29.153 14.567 32.817 1.00 96.75 108 ASN A CA 1
ATOM 850 C C . ASN A 1 108 ? -28.530 13.266 33.322 1.00 96.75 108 ASN A C 1
ATOM 852 O O . ASN A 1 108 ? -27.685 12.678 32.658 1.00 96.75 108 ASN A O 1
ATOM 856 N N . TYR A 1 109 ? -28.941 12.798 34.497 1.00 97.50 109 TYR A N 1
ATOM 857 C CA . TYR A 1 109 ? -28.450 11.523 35.017 1.00 97.50 109 TYR A CA 1
ATOM 858 C C . TYR A 1 109 ? -29.051 10.328 34.271 1.00 97.50 109 TYR A C 1
ATOM 860 O O . TYR A 1 109 ? -30.174 10.388 33.773 1.00 97.50 109 TYR A O 1
ATOM 868 N N . ILE A 1 110 ? -28.323 9.209 34.259 1.00 98.31 110 ILE A N 1
ATOM 869 C CA . ILE A 1 110 ? -28.825 7.928 33.749 1.00 98.31 110 ILE A CA 1
ATOM 870 C C . ILE A 1 110 ? -29.828 7.348 34.755 1.00 98.31 110 ILE A C 1
ATOM 872 O O . ILE A 1 110 ? -29.457 6.940 35.860 1.00 98.31 110 ILE A O 1
ATOM 876 N N . LEU A 1 111 ? -31.105 7.283 34.382 1.00 97.94 111 LEU A N 1
ATOM 877 C CA . LEU A 1 111 ? -32.185 6.875 35.281 1.00 97.94 111 LEU A CA 1
ATOM 878 C C . LEU A 1 111 ? -32.582 5.395 35.095 1.00 97.94 111 LEU A C 1
ATOM 880 O O . LEU A 1 111 ? -32.217 4.756 34.101 1.00 97.94 111 LEU A O 1
ATOM 884 N N . PRO A 1 112 ? -33.326 4.789 36.046 1.00 98.19 112 PRO A N 1
ATOM 885 C CA . PRO A 1 112 ? -33.723 3.379 35.972 1.00 98.19 112 PRO A CA 1
ATOM 886 C C . PRO A 1 112 ? -34.442 2.969 34.676 1.00 98.19 112 PRO A C 1
ATOM 888 O O . PRO A 1 112 ? -34.286 1.834 34.213 1.00 98.19 112 PRO A O 1
ATOM 891 N N . GLU A 1 113 ? -35.225 3.865 34.083 1.00 97.31 113 GLU A N 1
ATOM 892 C CA . GLU A 1 113 ? -35.900 3.671 32.802 1.00 97.31 113 GLU A CA 1
ATOM 893 C C . GLU A 1 113 ? -34.924 3.584 31.623 1.00 97.31 113 GLU A C 1
ATOM 895 O O . GLU A 1 113 ? -35.078 2.688 30.787 1.00 97.31 113 GLU A O 1
ATOM 900 N N . ASP A 1 114 ? -33.886 4.425 31.603 1.00 98.19 114 ASP A N 1
ATOM 901 C CA . ASP A 1 114 ? -32.837 4.403 30.582 1.00 98.19 114 ASP A CA 1
ATOM 902 C C . ASP A 1 114 ? -32.043 3.096 30.703 1.00 98.19 114 ASP A C 1
ATOM 904 O O . ASP A 1 114 ? -31.851 2.372 29.724 1.00 98.19 114 ASP A O 1
ATOM 908 N N . ILE A 1 115 ? -31.693 2.705 31.938 1.00 98.62 115 ILE A N 1
ATOM 909 C CA . ILE A 1 115 ? -31.017 1.432 32.233 1.00 98.62 115 ILE A CA 1
ATOM 910 C C . ILE A 1 115 ? -31.835 0.249 31.715 1.00 98.62 115 ILE A C 1
ATOM 912 O O . ILE A 1 115 ? -31.286 -0.685 31.122 1.00 98.62 115 ILE A O 1
ATOM 916 N N . LYS A 1 116 ? -33.153 0.258 31.943 1.00 98.19 116 LYS A N 1
ATOM 917 C CA . LYS A 1 116 ? -34.048 -0.800 31.466 1.00 98.19 116 LYS A CA 1
ATOM 918 C C . LYS A 1 116 ? -34.057 -0.865 29.937 1.00 98.19 116 LYS A C 1
ATOM 920 O O . LYS A 1 116 ? -33.946 -1.971 29.402 1.00 98.19 116 LYS A O 1
ATOM 925 N N . ALA A 1 117 ? -34.166 0.280 29.262 1.00 98.25 117 ALA A N 1
ATOM 926 C CA . ALA A 1 117 ? -34.182 0.366 27.805 1.00 98.25 117 ALA A CA 1
ATOM 927 C C . ALA A 1 117 ? -32.860 -0.132 27.196 1.00 98.25 117 ALA A C 1
ATOM 929 O O . ALA A 1 117 ? -32.870 -1.093 26.424 1.00 98.25 117 ALA A O 1
ATOM 930 N N . ILE A 1 118 ? -31.724 0.418 27.636 1.00 98.69 118 ILE A N 1
ATOM 931 C CA . ILE A 1 118 ? -30.382 0.060 27.149 1.00 98.69 118 ILE A CA 1
ATOM 932 C C . ILE A 1 118 ? -30.098 -1.425 27.386 1.00 98.69 118 ILE A C 1
ATOM 934 O O . ILE A 1 118 ? -29.705 -2.148 26.473 1.00 98.69 118 ILE A O 1
ATOM 938 N N . LYS A 1 119 ? -30.365 -1.941 28.592 1.00 98.25 119 LYS A N 1
ATOM 939 C CA . LYS A 1 119 ? -30.143 -3.359 28.914 1.00 98.25 119 LYS A CA 1
ATOM 940 C C . LYS A 1 119 ? -30.974 -4.298 28.040 1.00 98.25 119 LYS A C 1
ATOM 942 O O . LYS A 1 119 ? -30.499 -5.377 27.679 1.00 98.25 119 LYS A O 1
ATOM 947 N N . GLN A 1 120 ? -32.226 -3.941 27.755 1.00 98.19 120 GLN A N 1
ATOM 948 C CA . GLN A 1 120 ? -33.090 -4.747 26.898 1.00 98.19 120 GLN A CA 1
ATOM 949 C C . GLN A 1 120 ? -32.614 -4.714 25.444 1.00 98.19 120 GLN A C 1
ATOM 951 O O . GLN A 1 120 ? -32.582 -5.767 24.809 1.00 98.19 120 GLN A O 1
ATOM 956 N N . TRP A 1 121 ? -32.212 -3.544 24.951 1.00 98.62 121 TRP A N 1
ATOM 957 C CA . TRP A 1 121 ? -31.667 -3.361 23.610 1.00 98.62 121 TRP A CA 1
ATOM 958 C C . TRP A 1 121 ? -30.359 -4.143 23.401 1.00 98.62 121 TRP A C 1
ATOM 960 O O . TRP A 1 121 ? -30.291 -4.975 22.494 1.00 98.62 121 TRP A O 1
ATOM 970 N N . VAL A 1 122 ? -29.383 -4.028 24.314 1.00 98.62 122 VAL A N 1
ATOM 971 C CA . VAL A 1 122 ? -28.135 -4.818 24.257 1.00 98.62 122 VAL A CA 1
ATOM 972 C C . VAL A 1 122 ? -28.447 -6.317 24.215 1.00 98.62 122 VAL A C 1
ATOM 974 O O . VAL A 1 122 ? -27.959 -7.039 23.355 1.00 98.62 122 VAL A O 1
ATOM 977 N N . ARG A 1 123 ? -29.342 -6.820 25.079 1.00 97.88 123 ARG A N 1
ATOM 978 C CA . ARG A 1 123 ? -29.702 -8.253 25.083 1.00 97.88 123 ARG A CA 1
ATOM 979 C C . ARG A 1 123 ? -30.220 -8.767 23.738 1.00 97.88 123 ARG A C 1
ATOM 981 O O . ARG A 1 123 ? -30.018 -9.949 23.444 1.00 97.88 123 ARG A O 1
ATOM 988 N N . LYS A 1 124 ? -30.892 -7.914 22.957 1.00 97.69 124 LYS A N 1
ATOM 989 C CA . LYS A 1 124 ? -31.441 -8.250 21.635 1.00 97.69 124 LYS A CA 1
ATOM 990 C C . LYS A 1 124 ? -30.393 -8.244 20.516 1.00 97.69 124 LYS A C 1
ATOM 992 O O . LYS A 1 124 ? -30.674 -8.831 19.477 1.00 97.69 124 LYS A O 1
ATOM 997 N N . GLY A 1 125 ? -29.213 -7.662 20.733 1.00 97.50 125 GLY A N 1
ATOM 998 C CA . GLY A 1 125 ? -28.157 -7.563 19.719 1.00 97.50 125 GLY A CA 1
ATOM 999 C C . GLY A 1 125 ? -27.453 -6.208 19.668 1.00 97.50 125 GLY A C 1
ATOM 1000 O O . GLY A 1 125 ? -26.455 -6.097 18.971 1.00 97.50 125 GLY A O 1
ATOM 1001 N N . GLY A 1 126 ? -27.936 -5.203 20.407 1.00 98.50 126 GLY A N 1
ATOM 1002 C CA . GLY A 1 126 ? -27.310 -3.883 20.438 1.00 98.50 126 GLY A CA 1
ATOM 1003 C C . GLY A 1 126 ? -25.868 -3.906 20.952 1.00 98.50 126 GLY A C 1
ATOM 1004 O O . GLY A 1 126 ? -25.532 -4.672 21.866 1.00 98.50 126 GLY A O 1
ATOM 1005 N N . VAL A 1 127 ? -25.030 -3.047 20.375 1.00 98.81 127 VAL A N 1
ATOM 1006 C CA . VAL A 1 127 ? -23.627 -2.862 20.755 1.00 98.81 127 VAL A CA 1
ATOM 1007 C C . VAL A 1 127 ? -23.465 -1.563 21.541 1.00 98.81 127 VAL A C 1
ATOM 1009 O O . VAL A 1 127 ? -23.560 -0.471 20.989 1.00 98.81 127 VAL A O 1
ATOM 1012 N N . LEU A 1 128 ? -23.201 -1.667 22.841 1.00 98.88 128 LEU A N 1
ATOM 1013 C CA . LEU A 1 128 ? -22.968 -0.510 23.704 1.00 98.88 128 LEU A CA 1
ATOM 1014 C C . LEU A 1 128 ? -21.465 -0.236 23.828 1.00 98.88 128 LEU A C 1
ATOM 1016 O O . LEU A 1 128 ? -20.722 -1.119 24.251 1.00 98.88 128 LEU A O 1
ATOM 1020 N N . ALA A 1 129 ? -21.028 0.983 23.525 1.00 98.69 129 ALA A N 1
ATOM 1021 C CA . ALA A 1 129 ? -19.700 1.471 23.890 1.00 98.69 129 ALA A CA 1
ATOM 1022 C C . ALA A 1 129 ? -19.833 2.557 24.964 1.00 98.69 129 ALA A C 1
ATOM 1024 O O . ALA A 1 129 ? -20.704 3.419 24.869 1.00 98.69 129 ALA A O 1
ATOM 1025 N N . VAL A 1 130 ? -18.999 2.493 25.999 1.00 98.56 130 VAL A N 1
ATOM 1026 C CA . VAL A 1 130 ? -18.992 3.467 27.096 1.00 98.56 130 VAL A CA 1
ATOM 1027 C C . VAL A 1 130 ? -17.591 4.031 27.259 1.00 98.56 130 VAL A C 1
ATOM 1029 O O . VAL A 1 130 ? -16.657 3.279 27.536 1.00 98.56 130 VAL A O 1
ATOM 1032 N N . PHE A 1 131 ? -17.474 5.342 27.076 1.00 96.94 131 PHE A N 1
ATOM 1033 C CA . PHE A 1 131 ? -16.241 6.117 27.169 1.00 96.94 131 PHE A CA 1
ATOM 1034 C C . PHE A 1 131 ? -16.382 7.070 28.350 1.00 96.94 131 PHE A C 1
ATOM 1036 O O . PHE A 1 131 ? -17.057 8.089 28.245 1.00 96.94 131 PHE A O 1
ATOM 1043 N N . ALA A 1 132 ? -15.853 6.685 29.506 1.00 92.19 132 ALA A N 1
ATOM 1044 C CA . ALA A 1 132 ? -16.195 7.318 30.776 1.00 92.19 132 ALA A CA 1
ATOM 1045 C C . ALA A 1 132 ? -14.951 7.855 31.482 1.00 92.19 132 ALA A C 1
ATOM 1047 O O . ALA A 1 132 ? -14.544 7.258 32.475 1.00 92.19 132 ALA A O 1
ATOM 1048 N N . ASN A 1 133 ? -14.373 8.916 30.904 1.00 89.81 133 ASN A N 1
ATOM 1049 C CA . ASN A 1 133 ? -13.252 9.761 31.355 1.00 89.81 133 ASN A CA 1
ATOM 1050 C C . ASN A 1 133 ? -12.478 9.268 32.614 1.00 89.81 133 ASN A C 1
ATOM 1052 O O . ASN A 1 133 ? -12.064 8.102 32.700 1.00 89.81 133 ASN A O 1
ATOM 1056 N N . ASP A 1 134 ? -12.256 10.127 33.605 1.00 91.50 134 ASP A N 1
ATOM 1057 C CA . ASP A 1 134 ? -11.779 9.769 34.938 1.00 91.50 134 ASP A CA 1
ATOM 1058 C C . ASP A 1 134 ? -12.721 10.248 36.050 1.00 91.50 134 ASP A C 1
ATOM 1060 O O . ASP A 1 134 ? -13.767 10.858 35.832 1.00 91.50 134 ASP A O 1
ATOM 1064 N N . GLY A 1 135 ? -12.370 9.903 37.292 1.00 88.00 135 GLY A N 1
ATOM 1065 C CA . GLY A 1 135 ? -13.213 10.163 38.459 1.00 88.00 135 GLY A CA 1
ATOM 1066 C C . GLY A 1 135 ? -13.641 11.625 38.673 1.00 88.00 135 GLY A C 1
ATOM 1067 O O . GLY A 1 135 ? -14.768 11.819 39.132 1.00 88.00 135 GLY A O 1
ATOM 1068 N N . PRO A 1 136 ? -12.774 12.629 38.440 1.00 88.44 136 PRO A N 1
ATOM 1069 C CA . PRO A 1 136 ? -13.132 14.045 38.535 1.00 88.44 136 PRO A CA 1
ATOM 1070 C C . PRO A 1 136 ? -14.045 14.566 37.422 1.00 88.44 136 PRO A C 1
ATOM 1072 O O . PRO A 1 136 ? -14.833 15.467 37.707 1.00 88.44 136 PRO A O 1
ATOM 1075 N N . ASN A 1 137 ? -13.931 14.031 36.203 1.00 90.38 137 ASN A N 1
ATOM 1076 C CA . ASN A 1 137 ? -14.570 14.603 35.014 1.00 90.38 137 ASN A CA 1
ATOM 1077 C C . ASN A 1 137 ? -15.812 13.823 34.550 1.00 90.38 137 ASN A C 1
ATOM 1079 O O . ASN A 1 137 ? -16.582 14.329 33.757 1.00 90.38 137 ASN A O 1
ATOM 1083 N N . CYS A 1 138 ? -16.076 12.631 35.095 1.00 94.38 138 CYS A N 1
ATOM 1084 C CA . CYS A 1 138 ? -17.240 11.834 34.704 1.00 94.38 138 CYS A CA 1
ATOM 1085 C C . CYS A 1 138 ? -18.171 11.489 35.878 1.00 94.38 138 CYS A C 1
ATOM 1087 O O . CYS A 1 138 ? -17.754 11.085 36.971 1.00 94.38 138 CYS A O 1
ATOM 1089 N N . GLU A 1 139 ? -19.483 11.565 35.645 1.00 96.31 139 GLU A N 1
ATOM 1090 C CA . GLU A 1 139 ? -20.510 11.186 36.614 1.00 96.31 139 GLU A CA 1
ATOM 1091 C C . GLU A 1 139 ? -20.633 9.657 36.756 1.00 96.31 139 GLU A C 1
ATOM 1093 O O . GLU A 1 139 ? -21.465 8.982 36.143 1.00 96.31 139 GLU A O 1
ATOM 1098 N N . PHE A 1 140 ? -19.812 9.073 37.627 1.00 97.12 140 PHE A N 1
ATOM 1099 C CA . PHE A 1 140 ? -19.798 7.623 37.828 1.00 97.12 140 PHE A CA 1
ATOM 1100 C C . PHE A 1 140 ? -20.933 7.064 38.692 1.00 97.12 140 PHE A C 1
ATOM 1102 O O . PHE A 1 140 ? -21.124 5.844 38.700 1.00 97.12 140 PHE A O 1
ATOM 1109 N N . THR A 1 141 ? -21.688 7.867 39.444 1.00 96.81 141 THR A N 1
ATOM 1110 C CA . THR A 1 141 ? -22.686 7.341 40.390 1.00 96.81 141 THR A CA 1
ATOM 1111 C C . THR A 1 141 ? -23.828 6.661 39.654 1.00 96.81 141 THR A C 1
ATOM 1113 O O . THR A 1 141 ? -24.124 5.496 39.939 1.00 96.81 141 THR A O 1
ATOM 1116 N N . HIS A 1 142 ? -24.463 7.346 38.703 1.00 98.25 142 HIS A N 1
ATOM 1117 C CA . HIS A 1 142 ? -25.568 6.796 37.920 1.00 98.25 142 HIS A CA 1
ATOM 1118 C C . HIS A 1 142 ? -25.054 5.928 36.778 1.00 98.25 142 HIS A C 1
ATOM 1120 O O . HIS A 1 142 ? -25.615 4.854 36.537 1.00 98.25 142 HIS A O 1
ATOM 1126 N N . LEU A 1 143 ? -23.921 6.288 36.167 1.00 98.50 143 LEU A N 1
ATOM 1127 C CA . LEU A 1 143 ? -23.271 5.430 35.180 1.00 98.50 143 LEU A CA 1
ATOM 1128 C C . LEU A 1 143 ? -22.976 4.034 35.742 1.00 98.50 143 LEU A C 1
ATOM 1130 O O . LEU A 1 143 ? -23.309 3.025 35.118 1.00 98.50 143 LEU A O 1
ATOM 1134 N N . ASN A 1 144 ? -22.462 3.922 36.968 1.00 98.56 144 ASN A N 1
ATOM 1135 C CA . ASN A 1 144 ? -22.224 2.613 37.578 1.00 98.56 144 ASN A CA 1
ATOM 1136 C C . ASN A 1 144 ? -23.513 1.837 37.897 1.00 98.56 144 ASN A C 1
ATOM 1138 O O . ASN A 1 144 ? -23.477 0.606 38.015 1.00 98.56 144 ASN A O 1
ATOM 1142 N N . GLN A 1 145 ? -24.669 2.502 38.001 1.00 98.62 145 GLN A N 1
ATOM 1143 C CA . GLN A 1 145 ? -25.955 1.805 38.087 1.00 98.62 145 GLN A CA 1
ATOM 1144 C C . GLN A 1 145 ? -26.334 1.139 36.762 1.00 98.62 145 GLN A C 1
ATOM 1146 O O . GLN A 1 145 ? -26.942 0.065 36.796 1.00 98.62 145 GLN A O 1
ATOM 1151 N N . LEU A 1 146 ? -25.946 1.715 35.622 1.00 98.62 146 LEU A N 1
ATOM 1152 C CA . LEU A 1 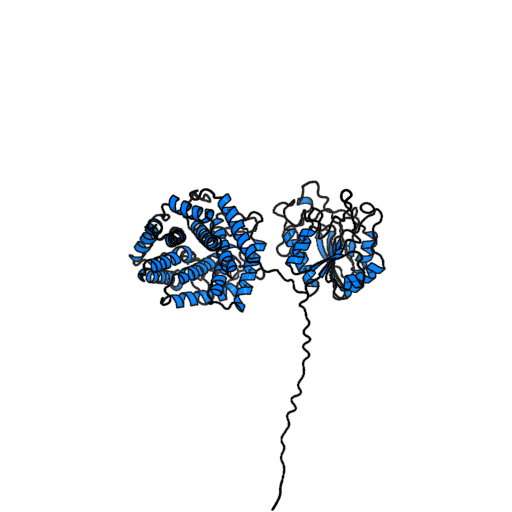146 ? -26.024 1.058 34.320 1.00 98.62 146 LEU A CA 1
ATOM 1153 C C . LEU A 1 146 ? -24.992 -0.072 34.239 1.00 98.62 146 LEU A C 1
ATOM 1155 O O . LEU A 1 146 ? -25.376 -1.236 34.088 1.00 98.62 146 LEU A O 1
ATOM 1159 N N . MET A 1 147 ? -23.708 0.242 34.432 1.00 98.69 147 MET A N 1
ATOM 1160 C CA . MET A 1 147 ? -22.588 -0.668 34.153 1.00 98.69 147 MET A CA 1
ATOM 1161 C C . MET A 1 147 ? -22.584 -1.948 34.993 1.00 98.69 147 MET A C 1
ATOM 1163 O O . MET A 1 147 ? -22.216 -3.015 34.488 1.00 98.69 147 MET A O 1
ATOM 1167 N N . LYS A 1 148 ? -23.116 -1.920 36.226 1.00 98.25 148 LYS A N 1
ATOM 1168 C CA . LYS A 1 148 ? -23.274 -3.140 37.042 1.00 98.25 148 LYS A CA 1
ATOM 1169 C C . LYS A 1 148 ? -24.132 -4.214 36.360 1.00 98.25 148 LYS A C 1
ATOM 1171 O O . LYS A 1 148 ? -23.966 -5.398 36.639 1.00 98.25 148 LYS A O 1
ATOM 1176 N N . ASN A 1 149 ? -25.038 -3.834 35.449 1.00 98.12 149 ASN A N 1
ATOM 1177 C CA . ASN A 1 149 ? -25.852 -4.783 34.678 1.00 98.12 149 ASN A CA 1
ATOM 1178 C C . ASN A 1 149 ? -25.035 -5.585 33.658 1.00 98.12 149 ASN A C 1
ATOM 1180 O O . ASN A 1 149 ? -25.522 -6.608 33.170 1.00 98.12 149 ASN A O 1
ATOM 1184 N N . PHE A 1 150 ? -23.821 -5.128 33.362 1.00 98.44 150 PHE A N 1
ATOM 1185 C CA . PHE A 1 150 ? -22.881 -5.726 32.422 1.00 98.44 150 PHE A CA 1
ATOM 1186 C C . PHE A 1 150 ? -21.618 -6.246 33.118 1.00 98.44 150 PHE A C 1
ATOM 1188 O O . PHE A 1 150 ? -20.691 -6.693 32.455 1.00 98.44 150 PHE A O 1
ATOM 1195 N N . GLY A 1 151 ? -21.602 -6.247 34.456 1.00 98.44 151 GLY A N 1
ATOM 1196 C CA . GLY A 1 151 ? -20.488 -6.759 35.248 1.00 98.44 151 GLY A CA 1
ATOM 1197 C C . GLY A 1 151 ? -19.312 -5.792 35.382 1.00 98.44 151 GLY A C 1
ATOM 1198 O O . GLY A 1 151 ? -18.226 -6.233 35.741 1.00 98.44 151 GLY A O 1
ATOM 1199 N N . MET A 1 152 ? -19.511 -4.499 35.125 1.00 98.62 152 MET A N 1
ATOM 1200 C CA . MET A 1 152 ? -18.457 -3.481 35.153 1.00 98.62 152 MET A CA 1
ATOM 1201 C C . MET A 1 152 ? -18.782 -2.384 36.170 1.00 98.62 152 MET A C 1
ATOM 1203 O O . MET A 1 152 ? -19.951 -2.080 36.419 1.00 98.62 152 MET A O 1
ATOM 1207 N N . LYS A 1 153 ? -17.749 -1.785 36.763 1.00 98.38 153 LYS A N 1
ATOM 1208 C CA . LYS A 1 153 ? -17.863 -0.600 37.616 1.00 98.38 153 LYS A CA 1
ATOM 1209 C C . LYS A 1 153 ? -16.606 0.259 37.481 1.00 98.38 153 LYS A C 1
ATOM 1211 O O . LYS A 1 153 ? -15.529 -0.224 37.810 1.00 98.38 153 LYS A O 1
ATOM 1216 N N . PHE A 1 154 ? -16.751 1.513 37.074 1.00 98.25 154 PHE A N 1
ATOM 1217 C CA . PHE A 1 154 ? -15.674 2.501 37.072 1.00 98.25 154 PHE A CA 1
ATOM 1218 C C . PHE A 1 154 ? -15.331 2.923 38.503 1.00 98.25 154 PHE A C 1
ATOM 1220 O O . PHE A 1 154 ? -16.227 3.162 39.325 1.00 98.25 154 PHE A O 1
ATOM 1227 N N . ASN A 1 155 ? -14.041 2.978 38.823 1.00 96.88 155 ASN A N 1
ATOM 1228 C CA . ASN A 1 155 ? -13.558 3.490 40.101 1.00 96.88 155 ASN A CA 1
ATOM 1229 C C . ASN A 1 155 ? -13.253 4.988 39.989 1.00 96.88 155 ASN A C 1
ATOM 1231 O O . ASN A 1 155 ? -12.745 5.443 38.973 1.00 96.88 155 ASN A O 1
ATOM 1235 N N . HIS A 1 156 ? -13.496 5.743 41.061 1.00 94.50 156 HIS A N 1
ATOM 1236 C CA . HIS A 1 156 ? -13.148 7.165 41.132 1.00 94.50 156 HIS A CA 1
ATOM 1237 C C . HIS A 1 156 ? -11.637 7.344 41.336 1.00 94.50 156 HIS A C 1
ATOM 1239 O O . HIS A 1 156 ? -11.173 7.564 42.455 1.00 94.50 156 HIS A O 1
ATOM 1245 N N . VAL A 1 157 ? -10.872 7.182 40.261 1.00 94.38 157 VAL A N 1
ATOM 1246 C CA . VAL A 1 157 ? -9.422 7.382 40.210 1.00 94.38 157 VAL A CA 1
ATOM 1247 C C . VAL A 1 157 ? -9.046 8.090 38.911 1.00 94.38 157 VAL A C 1
ATOM 1249 O O . VAL A 1 157 ? -9.808 8.039 37.949 1.00 94.38 157 VAL A O 1
ATOM 1252 N N . THR A 1 158 ? -7.852 8.674 38.895 1.00 94.06 158 THR A N 1
ATOM 1253 C CA . THR A 1 158 ? -7.190 9.192 37.693 1.00 94.06 158 THR A CA 1
ATOM 1254 C C . THR A 1 158 ? -5.870 8.449 37.537 1.00 94.06 158 THR A C 1
ATOM 1256 O O . THR A 1 158 ? -4.977 8.561 38.384 1.00 94.06 158 THR A O 1
ATOM 1259 N N . LEU A 1 159 ? -5.753 7.641 36.488 1.00 93.12 159 LEU A N 1
ATOM 1260 C CA . LEU A 1 159 ? -4.501 7.019 36.068 1.00 93.12 159 LEU A CA 1
ATOM 1261 C C . LEU A 1 159 ? -3.912 7.811 34.897 1.00 93.12 159 LEU A C 1
ATOM 1263 O O . LEU A 1 159 ? -4.620 8.542 34.220 1.00 93.12 159 LEU A O 1
ATOM 1267 N N . HIS A 1 160 ? -2.608 7.665 34.670 1.00 91.75 160 HIS A N 1
ATOM 1268 C CA . HIS A 1 160 ? -1.868 8.360 33.604 1.00 91.75 160 HIS A CA 1
ATOM 1269 C C . HIS A 1 160 ? -2.025 9.897 33.653 1.00 91.75 160 HIS A C 1
ATOM 1271 O O . HIS A 1 160 ? -2.488 10.497 32.683 1.00 91.75 160 HIS A O 1
ATOM 1277 N N . PRO A 1 161 ? -1.651 10.564 34.766 1.00 90.81 161 PRO A N 1
ATOM 1278 C CA . PRO A 1 161 ? -1.715 12.022 34.874 1.00 90.81 161 PRO A CA 1
ATOM 1279 C C . PRO A 1 161 ? -0.593 12.670 34.046 1.00 90.81 161 PRO A C 1
ATOM 1281 O O . PRO A 1 161 ? 0.480 12.996 34.562 1.00 90.81 161 PRO A O 1
ATOM 1284 N N . VAL A 1 162 ? -0.807 12.789 32.737 1.00 90.44 162 VAL A N 1
ATOM 1285 C CA . VAL A 1 162 ? 0.188 13.314 31.794 1.00 90.44 162 VAL A CA 1
ATOM 1286 C C . VAL A 1 162 ? 0.421 14.798 32.054 1.00 90.44 162 VAL A C 1
ATOM 1288 O O . VAL A 1 162 ? -0.515 15.586 32.146 1.00 90.44 162 VAL A O 1
ATOM 1291 N N . THR A 1 163 ? 1.688 15.202 32.155 1.00 89.75 163 THR A N 1
ATOM 1292 C CA . THR A 1 163 ? 2.057 16.604 32.386 1.00 89.75 163 THR A CA 1
ATOM 1293 C C . THR A 1 163 ? 2.587 17.239 31.103 1.00 89.75 163 THR A C 1
ATOM 1295 O O . THR A 1 163 ? 3.578 16.790 30.533 1.00 89.75 163 THR A O 1
ATOM 1298 N N . GLY A 1 164 ? 1.954 18.323 30.648 1.00 88.44 164 GLY A N 1
ATOM 1299 C CA . GLY A 1 164 ? 2.399 19.066 29.466 1.00 88.44 164 GLY A CA 1
ATOM 13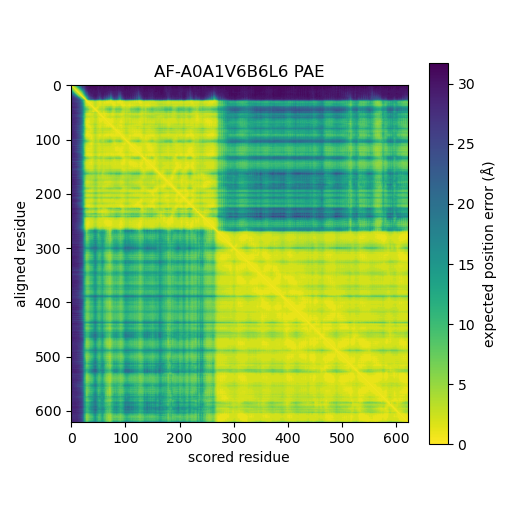00 C C . GLY A 1 164 ? 2.431 18.202 28.201 1.00 88.44 164 GLY A C 1
ATOM 1301 O O . GLY A 1 164 ? 1.398 17.702 27.772 1.00 88.44 164 GLY A O 1
ATOM 1302 N N . LYS A 1 165 ? 3.615 18.061 27.591 1.00 88.81 165 LYS A N 1
ATOM 1303 C CA . LYS A 1 165 ? 3.848 17.251 26.379 1.00 88.81 165 LYS A CA 1
ATOM 1304 C C . LYS A 1 165 ? 4.597 15.941 26.664 1.00 88.81 165 LYS A C 1
ATOM 1306 O O . LYS A 1 165 ? 5.169 15.353 25.751 1.00 88.81 165 LYS A O 1
ATOM 1311 N N . GLU A 1 166 ? 4.616 15.480 27.913 1.00 92.38 166 GLU A N 1
ATOM 1312 C CA . GLU A 1 166 ? 5.255 14.216 28.310 1.00 92.38 166 GLU A CA 1
ATOM 1313 C C . GLU A 1 166 ? 4.385 13.006 27.916 1.00 92.38 166 GLU A C 1
ATOM 1315 O O . GLU A 1 166 ? 3.942 12.228 28.761 1.00 92.38 166 GLU A O 1
ATOM 1320 N N . PHE A 1 167 ? 4.095 12.852 26.619 1.00 91.75 167 PHE A N 1
ATOM 1321 C CA . PHE A 1 167 ? 3.132 11.872 26.095 1.00 91.75 167 PHE A CA 1
ATOM 1322 C C . PHE A 1 167 ? 3.460 10.422 26.472 1.00 91.75 167 PHE A C 1
ATOM 1324 O O . PHE A 1 167 ? 2.563 9.598 26.629 1.00 91.75 167 PHE A O 1
ATOM 1331 N N . GLU A 1 168 ? 4.736 10.107 26.689 1.00 93.00 168 GLU A N 1
ATOM 1332 C CA . GLU A 1 168 ? 5.175 8.785 27.148 1.00 93.00 168 GLU A CA 1
ATOM 1333 C C . GLU A 1 168 ? 4.570 8.377 28.497 1.00 93.00 168 GLU A C 1
ATOM 1335 O O . GLU A 1 168 ? 4.409 7.189 28.763 1.00 93.00 168 GLU A O 1
ATOM 1340 N N . MET A 1 169 ? 4.161 9.336 29.336 1.00 93.75 169 MET A N 1
ATOM 1341 C CA . MET A 1 169 ? 3.463 9.043 30.592 1.00 93.75 169 MET A CA 1
ATOM 1342 C C . MET A 1 169 ? 2.108 8.352 30.381 1.00 93.75 169 MET A C 1
ATOM 1344 O O . MET A 1 169 ? 1.645 7.654 31.282 1.00 93.75 169 MET A O 1
ATOM 1348 N N . GLY A 1 170 ? 1.476 8.561 29.222 1.00 92.81 170 GLY A N 1
ATOM 1349 C CA . GLY A 1 170 ? 0.221 7.919 28.824 1.00 92.81 170 GLY A CA 1
ATOM 1350 C C . GLY A 1 170 ? 0.413 6.751 27.854 1.00 92.81 170 GLY A C 1
ATOM 1351 O O . GLY A 1 170 ? -0.562 6.248 27.298 1.00 92.81 170 GLY A O 1
ATOM 1352 N N . ALA A 1 171 ? 1.652 6.327 27.591 1.00 94.62 171 ALA A N 1
ATOM 1353 C CA . ALA A 1 171 ? 1.920 5.292 26.605 1.00 94.62 171 ALA A CA 1
ATOM 1354 C C . ALA A 1 171 ? 1.575 3.887 27.118 1.00 94.62 171 ALA A C 1
ATOM 1356 O O . ALA A 1 171 ? 2.150 3.394 28.085 1.00 94.62 171 ALA A O 1
ATOM 1357 N N . CYS A 1 172 ? 0.707 3.198 26.384 1.00 94.69 172 CYS A N 1
ATOM 1358 C CA . CYS A 1 172 ? 0.437 1.774 26.535 1.00 94.69 172 CYS A CA 1
ATOM 1359 C C . CYS A 1 172 ? 1.166 1.007 25.421 1.00 94.69 172 CYS A C 1
ATOM 1361 O O . CYS A 1 172 ? 0.798 1.122 24.252 1.00 94.69 172 CYS A O 1
ATOM 1363 N N . THR A 1 173 ? 2.193 0.230 25.777 1.00 94.25 173 THR A N 1
ATOM 1364 C CA . THR A 1 173 ? 3.045 -0.514 24.821 1.00 94.25 173 THR A CA 1
ATOM 1365 C C . THR A 1 173 ? 2.925 -2.033 24.931 1.00 94.25 173 THR A C 1
ATOM 1367 O O . THR A 1 173 ? 3.183 -2.752 23.972 1.00 94.25 173 THR A O 1
ATOM 1370 N N . ASN A 1 174 ? 2.508 -2.555 26.087 1.00 93.19 174 ASN A N 1
ATOM 1371 C CA . ASN A 1 174 ? 2.308 -3.992 26.285 1.00 93.19 174 ASN A CA 1
ATOM 1372 C C . ASN A 1 174 ? 0.874 -4.395 25.912 1.00 93.19 174 ASN A C 1
ATOM 1374 O O . ASN A 1 174 ? 0.057 -4.726 26.776 1.00 93.19 174 ASN A O 1
ATOM 1378 N N . LEU A 1 175 ? 0.553 -4.275 24.625 1.00 95.44 175 LEU A N 1
ATOM 1379 C CA . LEU A 1 175 ? -0.791 -4.503 24.108 1.00 95.44 175 LEU A CA 1
ATOM 1380 C C . LEU A 1 175 ? -1.046 -6.010 23.901 1.00 95.44 175 LEU A C 1
ATOM 1382 O O . LEU A 1 175 ? -0.236 -6.689 23.269 1.00 95.44 175 LEU A O 1
ATOM 1386 N N . PRO A 1 176 ? -2.145 -6.571 24.438 1.00 95.38 176 PRO A N 1
ATOM 1387 C CA . PRO A 1 176 ? -2.439 -7.993 24.307 1.00 95.38 176 PRO A CA 1
ATOM 1388 C C . PRO A 1 176 ? -2.917 -8.359 22.900 1.00 95.38 176 PRO A C 1
ATOM 1390 O O . PRO A 1 176 ? -3.434 -7.522 22.161 1.00 95.38 176 PRO A O 1
ATOM 1393 N N . ALA A 1 177 ? -2.832 -9.649 22.567 1.00 93.00 177 ALA A N 1
ATOM 1394 C CA . ALA A 1 177 ? -3.421 -10.202 21.352 1.00 93.00 177 ALA A CA 1
ATOM 1395 C C . ALA A 1 177 ? -4.955 -10.073 21.394 1.00 93.00 177 ALA A C 1
ATOM 1397 O O . ALA A 1 177 ? -5.665 -10.908 21.956 1.00 93.00 177 ALA A O 1
ATOM 1398 N N . HIS A 1 178 ? -5.460 -8.988 20.818 1.00 96.06 178 HIS A N 1
ATOM 1399 C CA . HIS A 1 178 ? -6.873 -8.643 20.771 1.00 96.06 178 HIS A CA 1
ATOM 1400 C C . HIS A 1 178 ? -7.162 -7.908 19.453 1.00 96.06 178 HIS A C 1
ATOM 1402 O O . HIS A 1 178 ? -6.314 -7.121 19.031 1.00 96.06 178 HIS A O 1
ATOM 1408 N N . PRO A 1 179 ? -8.337 -8.083 18.812 1.00 93.75 179 PRO A N 1
ATOM 1409 C CA . PRO A 1 179 ? -8.647 -7.425 17.536 1.00 93.75 179 PRO A CA 1
ATOM 1410 C C . PRO A 1 179 ? -8.431 -5.906 17.538 1.00 93.75 179 PRO A C 1
ATOM 1412 O O . PRO A 1 179 ? -7.969 -5.351 16.549 1.00 93.75 179 PRO A O 1
ATOM 1415 N N . LEU A 1 180 ? -8.697 -5.254 18.675 1.00 95.62 180 LEU A N 1
ATOM 1416 C CA . LEU A 1 180 ? -8.445 -3.824 18.895 1.00 95.62 180 LEU A CA 1
ATOM 1417 C C . LEU A 1 180 ? -6.981 -3.408 18.653 1.00 95.62 180 LEU A C 1
ATOM 1419 O O . LEU A 1 180 ? -6.719 -2.303 18.187 1.00 95.62 180 LEU A O 1
ATOM 1423 N N . PHE A 1 181 ? -6.032 -4.288 18.966 1.00 95.56 181 PHE A N 1
ATOM 1424 C CA . PHE A 1 181 ? -4.597 -4.008 18.922 1.00 95.56 181 PHE A CA 1
ATOM 1425 C C . PHE A 1 181 ? -3.882 -4.728 17.769 1.00 95.56 181 PHE A C 1
ATOM 1427 O O . PHE A 1 181 ? -2.657 -4.818 17.760 1.00 95.56 181 PHE A O 1
ATOM 1434 N N . ARG A 1 182 ? -4.626 -5.245 16.782 1.00 88.56 182 ARG A N 1
ATOM 1435 C CA . ARG A 1 182 ? -4.045 -5.846 15.573 1.00 88.56 182 ARG A CA 1
ATOM 1436 C C . ARG A 1 182 ? -3.170 -4.818 14.848 1.00 88.56 182 ARG A C 1
ATOM 1438 O O . ARG A 1 182 ? -3.672 -3.763 14.466 1.00 88.56 182 ARG A O 1
ATOM 1445 N N . ASP A 1 183 ? -1.894 -5.147 14.657 1.00 81.88 183 ASP A N 1
ATOM 1446 C CA . ASP A 1 183 ? -0.869 -4.271 14.069 1.00 81.88 183 ASP A CA 1
ATOM 1447 C C . ASP A 1 183 ? -0.671 -2.948 14.826 1.00 81.88 183 ASP A C 1
ATOM 1449 O O . ASP A 1 183 ? -0.303 -1.940 14.234 1.00 81.88 183 ASP A O 1
ATOM 1453 N N . VAL A 1 184 ? -0.935 -2.931 16.136 1.00 87.25 184 VAL A N 1
ATOM 1454 C CA . VAL A 1 184 ? -0.752 -1.763 17.004 1.00 87.25 184 VAL A CA 1
ATOM 1455 C C . VAL A 1 184 ? 0.259 -2.127 18.082 1.00 87.25 184 VAL A C 1
ATOM 1457 O O . VAL A 1 184 ? 0.044 -3.063 18.848 1.00 87.25 184 VAL A O 1
ATOM 1460 N N . SER A 1 185 ? 1.354 -1.375 18.165 1.00 89.94 185 SER A N 1
ATOM 1461 C CA . SER A 1 185 ? 2.411 -1.599 19.163 1.00 89.94 185 SER A CA 1
ATOM 1462 C C . SER A 1 185 ? 2.408 -0.572 20.297 1.00 89.94 185 SER A C 1
ATOM 1464 O O . SER A 1 185 ? 2.944 -0.839 21.372 1.00 89.94 185 SER A O 1
ATOM 1466 N N . LYS A 1 186 ? 1.809 0.604 20.080 1.00 93.88 186 LYS A N 1
ATOM 1467 C CA . LYS A 1 186 ? 1.818 1.707 21.042 1.00 93.88 186 LYS A CA 1
ATOM 1468 C C . LYS A 1 186 ? 0.606 2.609 20.864 1.00 93.88 186 LYS A C 1
ATOM 1470 O O . LYS A 1 186 ? 0.358 3.079 19.758 1.00 93.88 186 LYS A O 1
ATOM 1475 N N . ILE A 1 187 ? -0.105 2.891 21.951 1.00 94.81 187 ILE A N 1
ATOM 1476 C CA . ILE A 1 187 ? -1.191 3.884 21.983 1.00 94.81 187 ILE A CA 1
ATOM 1477 C C . ILE A 1 187 ? -1.028 4.834 23.162 1.00 94.81 187 ILE A C 1
ATOM 1479 O O . ILE A 1 187 ? -0.369 4.505 24.147 1.00 94.81 187 ILE A O 1
ATOM 1483 N N . TYR A 1 188 ? -1.632 6.010 23.056 1.00 94.31 188 TYR A N 1
ATOM 1484 C CA . TYR A 1 188 ? -1.654 7.025 24.099 1.00 94.31 188 TYR A CA 1
ATOM 1485 C C . TYR A 1 188 ? -3.018 7.055 24.780 1.00 94.31 188 TYR A C 1
ATOM 1487 O O . TYR A 1 188 ? -4.009 7.334 24.118 1.00 94.31 188 TYR A O 1
ATOM 1495 N N . ILE A 1 189 ? -3.067 6.810 26.087 1.00 93.12 189 ILE A N 1
ATOM 1496 C CA . ILE A 1 189 ? -4.255 6.956 26.934 1.00 93.12 189 ILE A CA 1
ATOM 1497 C C . ILE A 1 189 ? -3.839 7.789 28.144 1.00 93.12 189 ILE A C 1
ATOM 1499 O O . ILE A 1 189 ? -2.892 7.420 28.842 1.00 93.12 189 ILE A O 1
ATOM 1503 N N . LYS A 1 190 ? -4.537 8.890 28.412 1.00 90.62 190 LYS A N 1
ATOM 1504 C CA . LYS A 1 190 ? -4.283 9.753 29.571 1.00 90.62 190 LYS A CA 1
ATOM 1505 C C . LYS A 1 190 ? -5.506 9.795 30.475 1.00 90.62 190 LYS A C 1
ATOM 1507 O O . LYS A 1 190 ? -6.574 9.415 30.028 1.00 90.62 190 LYS A O 1
ATOM 1512 N N . GLU A 1 191 ? -5.306 10.230 31.718 1.00 90.69 191 GLU A N 1
ATOM 1513 C CA . GLU A 1 191 ? -6.380 10.638 32.638 1.00 90.69 191 GLU A CA 1
ATOM 1514 C C . GLU A 1 191 ? -7.563 9.654 32.643 1.00 90.69 191 GLU A C 1
ATOM 1516 O O . GLU A 1 191 ? -8.697 10.010 32.376 1.00 90.69 191 GLU A O 1
ATOM 1521 N N . VAL A 1 192 ? -7.281 8.376 32.919 1.00 93.00 192 VAL A N 1
ATOM 1522 C CA . VAL A 1 192 ? -8.236 7.269 32.729 1.00 93.00 192 VAL A CA 1
ATOM 1523 C C . VAL A 1 192 ? -8.639 6.625 34.058 1.00 93.00 192 VAL A C 1
ATOM 1525 O O . VAL A 1 192 ? -7.800 6.398 34.937 1.00 93.00 192 VAL A O 1
ATOM 1528 N N . ALA A 1 193 ? -9.915 6.267 34.214 1.00 96.19 193 ALA A N 1
ATOM 1529 C CA . ALA A 1 193 ? -10.380 5.433 35.326 1.00 96.19 193 ALA A CA 1
ATOM 1530 C C . ALA A 1 193 ? -10.167 3.924 35.079 1.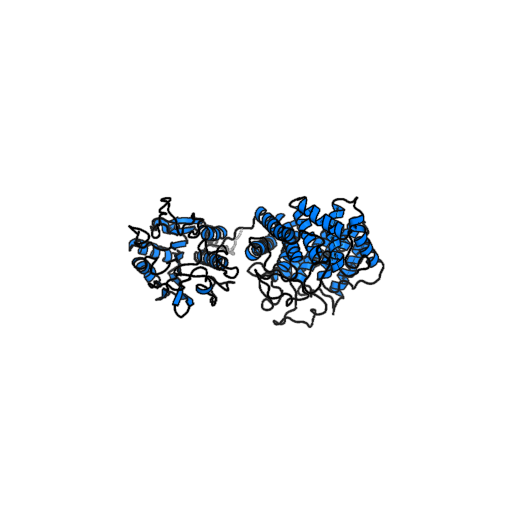00 96.19 193 ALA A C 1
ATOM 1532 O O . ALA A 1 193 ? -10.347 3.428 33.968 1.00 96.19 193 ALA A O 1
ATOM 1533 N N . ASP A 1 194 ? -9.863 3.155 36.137 1.00 97.12 194 ASP A N 1
ATOM 1534 C CA . ASP A 1 194 ? -9.870 1.687 36.061 1.00 97.12 194 ASP A CA 1
ATOM 1535 C C . ASP A 1 194 ? -11.263 1.084 36.297 1.00 97.12 194 ASP A C 1
ATOM 1537 O O . ASP A 1 194 ? -12.118 1.636 36.999 1.00 97.12 194 ASP A O 1
ATOM 1541 N N . ILE A 1 195 ? -11.477 -0.106 35.734 1.00 98.50 195 ILE A N 1
ATOM 1542 C CA . ILE A 1 195 ? -12.756 -0.814 35.741 1.00 98.50 195 ILE A CA 1
ATOM 1543 C C . ILE A 1 195 ? -12.670 -2.045 36.644 1.00 98.50 195 ILE A C 1
ATOM 1545 O O . ILE A 1 195 ? -11.941 -3.004 36.395 1.00 98.50 195 ILE A O 1
ATOM 1549 N N . LYS A 1 196 ? -13.498 -2.089 37.685 1.00 98.38 196 LYS A N 1
ATOM 1550 C CA . LYS A 1 196 ? -13.717 -3.311 38.456 1.00 98.38 196 LYS A CA 1
ATOM 1551 C C . LYS A 1 196 ? -14.657 -4.252 37.701 1.00 98.38 196 LYS A C 1
ATOM 1553 O O . LYS A 1 196 ? -15.787 -3.887 37.377 1.00 98.38 196 LYS A O 1
ATOM 1558 N N . LEU A 1 197 ? -14.210 -5.490 37.499 1.00 98.56 197 LEU A N 1
ATOM 1559 C CA . LEU A 1 197 ? -14.963 -6.527 36.792 1.00 98.56 197 LEU A CA 1
ATOM 1560 C C . LEU A 1 197 ? -15.683 -7.494 37.739 1.00 98.56 197 LEU A C 1
ATOM 1562 O O . LEU A 1 197 ? -15.254 -7.751 38.865 1.00 98.56 197 LEU A O 1
ATOM 1566 N N . SER A 1 198 ? -16.792 -8.047 37.257 1.00 98.06 198 SER A N 1
ATOM 1567 C CA . SER A 1 198 ? -17.591 -9.082 37.908 1.00 98.06 198 SER A CA 1
ATOM 1568 C C . SER A 1 198 ? -18.409 -9.870 36.877 1.00 98.06 198 SER A C 1
ATOM 1570 O O . SER A 1 198 ? -18.633 -9.426 35.749 1.00 98.06 198 SER A O 1
ATOM 1572 N N . GLY A 1 199 ? -18.897 -11.050 37.262 1.00 95.81 199 GLY A N 1
ATOM 1573 C CA . GLY A 1 199 ? -19.759 -11.856 36.400 1.00 95.81 199 GLY A CA 1
ATOM 1574 C C . GLY A 1 199 ? -19.060 -12.293 35.109 1.00 95.81 199 GLY A C 1
ATOM 1575 O O . GLY A 1 199 ? -18.072 -13.016 35.161 1.00 95.81 199 GLY A O 1
ATOM 1576 N N . LYS A 1 200 ? -19.613 -11.900 33.954 1.00 92.75 200 LYS A N 1
ATOM 1577 C CA . LYS A 1 200 ? -19.129 -12.309 32.621 1.00 92.75 200 LYS A CA 1
ATOM 1578 C C . LYS A 1 200 ? -18.223 -11.278 31.935 1.00 92.75 200 LYS A C 1
ATOM 1580 O O . LYS A 1 200 ? -17.796 -11.541 30.813 1.00 92.75 200 LYS A O 1
ATOM 1585 N N . ALA A 1 201 ? -17.970 -10.132 32.566 1.00 98.25 201 ALA A N 1
ATOM 1586 C CA . ALA A 1 201 ? -17.090 -9.112 32.007 1.00 98.25 201 ALA A CA 1
ATOM 1587 C C . ALA A 1 201 ? -15.627 -9.579 32.021 1.00 98.25 201 ALA A C 1
ATOM 1589 O O . ALA A 1 201 ? -15.210 -10.300 32.931 1.00 98.25 201 ALA A O 1
ATOM 1590 N N . ARG A 1 202 ? -14.856 -9.171 31.014 1.00 98.12 202 ARG A N 1
ATOM 1591 C CA . ARG A 1 202 ? -13.450 -9.541 30.819 1.00 98.12 202 ARG A CA 1
ATOM 1592 C C . ARG A 1 202 ? -12.608 -8.299 30.568 1.00 98.12 202 ARG A C 1
ATOM 1594 O O . ARG A 1 202 ? -13.106 -7.316 30.029 1.00 98.12 202 ARG A O 1
ATOM 1601 N N . ALA A 1 203 ? -11.345 -8.357 30.972 1.00 98.25 203 ALA A N 1
ATOM 1602 C CA . ALA A 1 203 ? -10.381 -7.309 30.678 1.00 98.25 203 ALA A CA 1
ATOM 1603 C C . ALA A 1 203 ? -9.892 -7.449 29.232 1.00 98.25 203 ALA A C 1
ATOM 1605 O O . ALA A 1 203 ? -9.552 -8.553 28.812 1.00 98.25 203 ALA A O 1
ATOM 1606 N N . ILE A 1 204 ? -9.834 -6.330 28.511 1.00 98.00 204 ILE A N 1
ATOM 1607 C CA . ILE A 1 204 ? -9.156 -6.215 27.214 1.00 98.00 204 ILE A CA 1
ATOM 1608 C C . ILE A 1 204 ? -7.718 -5.765 27.442 1.00 98.00 204 ILE A C 1
ATOM 1610 O O . ILE A 1 204 ? -6.808 -6.395 26.929 1.00 98.00 204 ILE A O 1
ATOM 1614 N N . LEU A 1 205 ? -7.503 -4.707 28.232 1.00 97.38 205 LEU A N 1
ATOM 1615 C CA . LEU A 1 205 ? -6.178 -4.173 28.553 1.00 97.38 205 LEU A CA 1
ATOM 1616 C C . LEU A 1 205 ? -6.050 -4.009 30.064 1.00 97.38 205 LEU A C 1
ATOM 1618 O O . LEU A 1 205 ? -6.920 -3.423 30.712 1.00 97.38 205 LEU A O 1
ATOM 1622 N N . THR A 1 206 ? -4.958 -4.532 30.614 1.00 96.62 206 THR A N 1
ATOM 1623 C CA . THR A 1 206 ? -4.604 -4.386 32.027 1.00 96.62 206 THR A CA 1
ATOM 1624 C C . THR A 1 206 ? -3.207 -3.807 32.139 1.00 96.62 206 THR A C 1
ATOM 1626 O O . THR A 1 206 ? -2.278 -4.340 31.540 1.00 96.62 206 THR A O 1
ATOM 1629 N N . GLU A 1 207 ? -3.039 -2.788 32.973 1.00 93.69 207 GLU A N 1
ATOM 1630 C CA . GLU A 1 207 ? -1.728 -2.249 33.321 1.00 93.69 207 GLU A CA 1
ATOM 1631 C C . GLU A 1 207 ? -1.582 -2.191 34.841 1.00 93.69 207 GLU A C 1
ATOM 1633 O O . GLU A 1 207 ? -2.490 -1.749 35.534 1.00 93.69 207 GLU A O 1
ATOM 1638 N N . LYS A 1 208 ? -0.464 -2.671 35.400 1.00 91.50 208 LYS A N 1
ATOM 1639 C CA . LYS A 1 208 ? -0.210 -2.653 36.861 1.00 91.50 208 LYS A CA 1
ATOM 1640 C C . LYS A 1 208 ? -1.393 -3.203 37.691 1.00 91.50 208 LYS A C 1
ATOM 1642 O O . LYS A 1 208 ? -1.719 -2.678 38.754 1.00 91.50 208 LYS A O 1
ATOM 1647 N N . ASN A 1 209 ? -2.030 -4.276 37.205 1.00 93.12 209 ASN A N 1
ATOM 1648 C CA . ASN A 1 209 ? -3.235 -4.905 37.778 1.00 93.12 209 ASN A CA 1
ATOM 1649 C C . ASN A 1 209 ? -4.505 -4.028 37.780 1.00 93.12 209 ASN A C 1
ATOM 1651 O O . ASN A 1 209 ? -5.456 -4.308 38.512 1.00 93.12 209 ASN A O 1
ATOM 1655 N N . LYS A 1 210 ? -4.532 -2.976 36.962 1.00 96.38 210 LYS A N 1
ATOM 1656 C CA . LYS A 1 210 ? -5.666 -2.082 36.730 1.00 96.38 210 LYS A CA 1
ATOM 1657 C C . LYS A 1 210 ? -6.242 -2.358 35.352 1.00 96.38 210 LYS A C 1
ATOM 1659 O O . LYS A 1 210 ? -5.522 -2.303 34.361 1.00 96.38 210 LYS A O 1
ATOM 1664 N N . VAL A 1 211 ? -7.524 -2.702 35.290 1.00 97.88 211 VAL A N 1
ATOM 1665 C CA . VAL A 1 211 ? -8.210 -2.940 34.015 1.00 97.88 211 VAL A CA 1
ATOM 1666 C C . VAL A 1 211 ? -8.574 -1.588 33.422 1.00 97.88 211 VAL A C 1
ATOM 1668 O O . VAL A 1 211 ? -9.387 -0.877 34.005 1.00 97.88 211 VAL A O 1
ATOM 1671 N N . LEU A 1 212 ? -7.977 -1.241 32.287 1.00 96.88 212 LEU A N 1
ATOM 1672 C CA . LEU A 1 212 ? -8.225 0.029 31.600 1.00 96.88 212 LEU A CA 1
ATOM 1673 C C . LEU A 1 212 ? -9.356 -0.102 30.576 1.00 96.88 212 LEU A C 1
ATOM 1675 O O . LEU A 1 212 ? -10.179 0.794 30.432 1.00 96.88 212 LEU A O 1
ATOM 1679 N N . LEU A 1 213 ? -9.411 -1.244 29.883 1.00 97.94 213 LEU A N 1
ATOM 1680 C CA . LEU A 1 213 ? -10.440 -1.564 28.895 1.00 97.94 213 LEU A CA 1
ATOM 1681 C C . LEU A 1 213 ? -11.112 -2.886 29.251 1.00 97.94 213 LEU A C 1
ATOM 1683 O O . LEU A 1 213 ? -10.440 -3.838 29.663 1.00 97.94 213 LEU A O 1
ATOM 1687 N N . ALA A 1 214 ? -12.419 -2.978 29.030 1.00 98.50 214 ALA A N 1
ATOM 1688 C CA . ALA A 1 214 ? -13.209 -4.160 29.335 1.00 98.50 214 ALA A CA 1
ATOM 1689 C C . ALA A 1 214 ? -14.283 -4.452 28.280 1.00 98.50 214 ALA A C 1
ATOM 1691 O O . ALA A 1 214 ? -14.795 -3.553 27.616 1.00 98.50 214 ALA A O 1
ATOM 1692 N N . GLU A 1 215 ? -14.670 -5.722 28.185 1.00 98.56 215 GLU A N 1
ATOM 1693 C CA . GLU A 1 215 ? -15.781 -6.185 27.351 1.00 98.56 215 GLU A CA 1
ATOM 1694 C C . GLU A 1 215 ? -16.741 -7.115 28.100 1.00 98.56 215 GLU A C 1
ATOM 1696 O O . GLU A 1 215 ? -16.382 -7.765 29.086 1.00 98.56 215 GLU A O 1
ATOM 1701 N N . ALA A 1 216 ? -17.976 -7.221 27.611 1.00 98.38 216 ALA A N 1
ATOM 1702 C CA . ALA A 1 216 ? -18.921 -8.256 28.014 1.00 98.38 216 ALA A CA 1
ATOM 1703 C C . ALA A 1 216 ? -19.865 -8.644 26.867 1.00 98.38 216 ALA A C 1
ATOM 1705 O O . ALA A 1 216 ? -20.360 -7.795 26.130 1.00 98.38 216 ALA A O 1
ATOM 1706 N N . ARG A 1 217 ? -20.203 -9.938 26.770 1.00 97.81 217 ARG A N 1
ATOM 1707 C CA . ARG A 1 217 ? -21.293 -10.433 25.909 1.00 97.81 217 ARG A CA 1
ATOM 1708 C C . ARG A 1 217 ? -22.566 -10.643 26.719 1.00 97.81 217 ARG A C 1
ATOM 1710 O O . ARG A 1 217 ? -22.562 -11.365 27.721 1.00 97.81 217 ARG A O 1
ATOM 1717 N N . ILE A 1 218 ? -23.665 -10.037 26.275 1.00 96.81 218 ILE A N 1
ATOM 1718 C CA . ILE A 1 218 ? -24.928 -9.984 27.018 1.00 96.81 218 ILE A CA 1
ATOM 1719 C C . ILE A 1 218 ? -26.074 -10.367 26.083 1.00 96.81 218 ILE A C 1
ATOM 1721 O O . ILE A 1 218 ? -26.523 -9.572 25.264 1.00 96.81 218 ILE A O 1
ATOM 1725 N N . GLY A 1 219 ? -26.583 -11.594 26.218 1.00 95.62 219 GLY A N 1
ATOM 1726 C CA . GLY A 1 219 ? -27.539 -12.123 25.242 1.00 95.62 219 GLY A CA 1
ATOM 1727 C C . GLY A 1 219 ? -26.882 -12.205 23.865 1.00 95.62 219 GLY A C 1
ATOM 1728 O O . GLY A 1 219 ? -25.847 -12.855 23.736 1.00 95.62 219 GLY A O 1
ATOM 1729 N N . LYS A 1 220 ? -27.473 -11.538 22.869 1.00 96.81 220 LYS A N 1
ATOM 1730 C CA . LYS A 1 220 ? -26.894 -11.409 21.523 1.00 96.81 220 LYS A CA 1
ATOM 1731 C C . LYS A 1 220 ? -25.975 -10.193 21.357 1.00 96.81 220 LYS A C 1
ATOM 1733 O O . LYS A 1 220 ? -25.274 -10.132 20.358 1.00 96.81 220 LYS A O 1
ATOM 1738 N N . GLY A 1 221 ? -25.997 -9.239 22.288 1.00 98.00 221 GLY A N 1
ATOM 1739 C CA . GLY A 1 221 ? -25.238 -7.996 22.164 1.00 98.00 221 GLY A CA 1
ATOM 1740 C C . GLY A 1 221 ? -23.867 -8.026 22.821 1.00 98.00 221 GLY A C 1
ATOM 1741 O O . GLY A 1 221 ? -23.441 -9.012 23.442 1.00 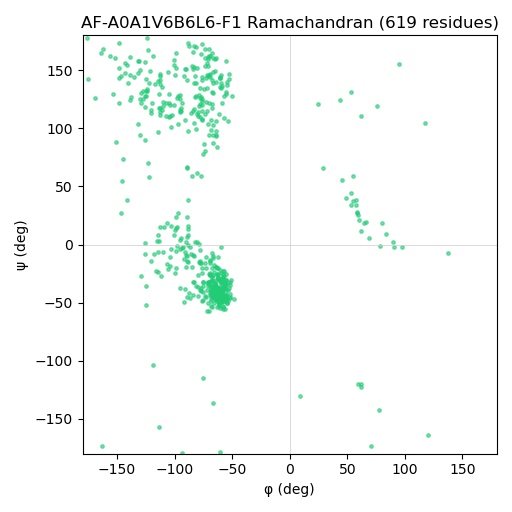98.00 221 GLY A O 1
ATOM 1742 N N . TYR A 1 222 ? -23.201 -6.886 22.700 1.00 98.62 222 TYR A N 1
ATOM 1743 C CA . TYR A 1 222 ? -21.825 -6.661 23.115 1.00 98.62 222 TYR A CA 1
ATOM 1744 C C . TYR A 1 222 ? -21.715 -5.329 23.861 1.00 98.62 222 TYR A C 1
ATOM 1746 O O . TYR A 1 222 ? -22.415 -4.371 23.539 1.00 98.62 222 TYR A O 1
ATOM 1754 N N . VAL A 1 223 ? -20.861 -5.285 24.879 1.00 98.75 223 VAL A N 1
ATOM 1755 C CA . VAL A 1 223 ? -20.566 -4.080 25.655 1.00 98.75 223 VAL A CA 1
ATOM 1756 C C . VAL A 1 223 ? -19.060 -3.888 25.680 1.00 98.75 223 VAL A C 1
ATOM 1758 O O . VAL A 1 223 ? -18.355 -4.799 26.104 1.00 98.75 223 VAL A O 1
ATOM 1761 N N . PHE A 1 224 ? -18.594 -2.717 25.259 1.00 98.75 224 PHE A N 1
ATOM 1762 C CA . PHE A 1 224 ? -17.216 -2.251 25.375 1.00 98.75 224 PHE A CA 1
ATOM 1763 C C . PHE A 1 224 ? -17.164 -1.076 26.350 1.00 98.75 224 PHE A C 1
ATOM 1765 O O . PHE A 1 224 ? -18.031 -0.203 26.310 1.00 98.75 224 PHE A O 1
ATOM 1772 N N . ALA A 1 225 ? -16.158 -1.047 27.216 1.00 98.38 225 ALA A N 1
ATOM 1773 C CA . ALA A 1 225 ? -15.970 0.034 28.166 1.00 98.38 225 ALA A CA 1
ATOM 1774 C C . ALA A 1 225 ? -14.493 0.390 28.312 1.00 98.38 225 ALA A C 1
ATOM 1776 O O . ALA A 1 225 ? -13.632 -0.485 28.409 1.00 98.38 225 ALA A O 1
ATOM 1777 N N . ILE A 1 226 ? -14.238 1.684 28.381 1.00 96.62 226 ILE A N 1
ATOM 1778 C CA . ILE A 1 226 ? -12.956 2.303 28.700 1.00 96.62 226 ILE A CA 1
ATOM 1779 C C . ILE A 1 226 ? -13.259 3.550 29.530 1.00 96.62 226 ILE A C 1
ATOM 1781 O O . ILE A 1 226 ? -14.377 4.072 29.472 1.00 96.62 226 ILE A O 1
ATOM 1785 N N . GLY A 1 227 ? -12.295 3.998 30.335 1.00 89.12 227 GLY A N 1
ATOM 1786 C CA . GLY A 1 227 ? -12.335 5.365 30.854 1.00 89.12 227 GLY A CA 1
ATOM 1787 C C . GLY A 1 227 ? -12.146 6.374 29.715 1.00 89.12 227 GLY A C 1
ATOM 1788 O O . GLY A 1 227 ? -12.709 6.197 28.637 1.00 89.12 227 GLY A O 1
ATOM 1789 N N . ASP A 1 228 ? -11.326 7.393 29.930 1.00 87.75 228 ASP A N 1
ATOM 1790 C CA . ASP A 1 228 ? -10.938 8.370 28.911 1.00 87.75 228 ASP A CA 1
ATOM 1791 C C . ASP A 1 228 ? -10.288 7.699 27.670 1.00 87.75 228 ASP A C 1
ATOM 1793 O O . ASP A 1 228 ? -9.195 7.129 27.783 1.00 87.75 228 ASP A O 1
ATOM 1797 N N . PRO A 1 229 ? -10.948 7.651 26.490 1.00 85.12 229 PRO A N 1
ATOM 1798 C CA . PRO A 1 229 ? -10.394 7.000 25.309 1.00 85.12 229 PRO A CA 1
ATOM 1799 C C . PRO A 1 229 ? -9.446 7.914 24.526 1.00 85.12 229 PRO A C 1
ATOM 1801 O O . PRO A 1 229 ? -9.451 9.125 24.644 1.00 85.12 229 PRO A O 1
ATOM 1804 N N . TRP A 1 230 ? -8.668 7.349 23.610 1.00 90.88 230 TRP A N 1
ATOM 1805 C CA . TRP A 1 230 ? -7.657 8.095 22.846 1.00 90.88 230 TRP A CA 1
ATOM 1806 C C . TRP A 1 230 ? -8.156 8.726 21.532 1.00 90.88 230 TRP A C 1
ATOM 1808 O O . TRP A 1 230 ? -7.371 9.226 20.730 1.00 90.88 230 TRP A O 1
ATOM 1818 N N . ILE A 1 231 ? -9.460 8.651 21.276 1.00 91.50 231 ILE A N 1
ATOM 1819 C CA . ILE A 1 231 ? -10.108 8.870 19.968 1.00 91.50 231 ILE A CA 1
ATOM 1820 C C . ILE A 1 231 ? -10.495 10.335 19.691 1.00 91.50 231 ILE A C 1
ATOM 1822 O O . ILE A 1 231 ? -11.291 10.614 18.796 1.00 91.50 231 ILE A O 1
ATOM 1826 N N . TYR A 1 232 ? -9.948 11.272 20.459 1.00 90.25 232 TYR A N 1
ATOM 1827 C CA . TYR A 1 232 ? -10.142 12.709 20.264 1.00 90.25 232 TYR A CA 1
ATOM 1828 C C . TYR A 1 232 ? -9.505 13.195 18.976 1.00 90.25 232 TYR A C 1
ATOM 1830 O O . TYR A 1 232 ? -8.428 12.722 18.629 1.00 90.25 232 TYR A O 1
ATOM 1838 N N . ASN A 1 233 ? -10.074 14.222 18.338 1.00 89.50 233 ASN A N 1
ATOM 1839 C CA . ASN A 1 233 ? -9.418 14.875 17.200 1.00 89.50 233 ASN A CA 1
ATOM 1840 C C . ASN A 1 233 ? -7.956 15.279 17.528 1.00 89.50 233 ASN A C 1
ATOM 1842 O O . ASN A 1 233 ? -7.112 15.254 16.643 1.00 89.50 233 ASN A O 1
ATOM 1846 N N . GLU A 1 234 ? -7.638 15.599 18.793 1.00 88.62 234 GLU A N 1
ATOM 1847 C CA . GLU A 1 234 ? -6.279 15.927 19.272 1.00 88.62 234 GLU A CA 1
ATOM 1848 C C . GLU A 1 234 ? -5.264 14.772 19.231 1.00 88.62 234 GLU A C 1
ATOM 1850 O O . GLU A 1 234 ? -4.072 15.010 19.019 1.00 88.62 234 GLU A O 1
ATOM 1855 N N . TYR A 1 235 ? -5.715 13.539 19.482 1.00 90.25 235 TYR A N 1
ATOM 1856 C CA . TYR A 1 235 ? -4.847 12.378 19.733 1.00 90.25 235 TYR A CA 1
ATOM 1857 C C . TYR A 1 235 ? -5.135 11.186 18.827 1.00 90.25 235 TYR A C 1
ATOM 1859 O O . TYR A 1 235 ? -4.410 10.198 18.887 1.00 90.25 235 TYR A O 1
ATOM 1867 N N . ILE A 1 236 ? -6.206 11.218 18.038 1.00 88.75 236 ILE A N 1
ATOM 1868 C CA . ILE A 1 236 ? -6.563 10.102 17.170 1.00 88.75 236 ILE A CA 1
ATOM 1869 C C . ILE A 1 236 ? -5.545 9.961 16.042 1.00 88.75 236 ILE A C 1
ATOM 1871 O O . ILE A 1 236 ? -5.196 8.840 15.715 1.00 88.75 236 ILE A O 1
ATOM 1875 N N . ASP A 1 237 ? -5.011 11.068 15.529 1.00 79.25 237 ASP A N 1
ATOM 1876 C CA . ASP A 1 237 ? -3.902 11.095 14.571 1.00 79.25 237 ASP A CA 1
ATOM 1877 C C . ASP A 1 237 ? -2.649 11.728 15.230 1.00 79.25 237 ASP A C 1
ATOM 1879 O O . ASP A 1 237 ? -2.517 11.749 16.456 1.00 79.25 237 ASP A O 1
ATOM 1883 N N . HIS A 1 238 ? -1.720 12.271 14.438 1.00 71.25 238 HIS A N 1
ATOM 1884 C CA . HIS A 1 238 ? -0.442 12.826 14.914 1.00 71.25 238 HIS A CA 1
ATOM 1885 C C . HIS A 1 238 ? -0.424 14.359 15.075 1.00 71.25 238 HIS A C 1
ATOM 1887 O O . HIS A 1 238 ? 0.640 14.971 15.058 1.00 71.25 238 HIS A O 1
ATOM 1893 N N . ASP A 1 239 ? -1.578 15.016 15.252 1.00 78.06 239 ASP A N 1
ATOM 1894 C CA . ASP A 1 239 ? -1.602 16.486 15.388 1.00 78.06 239 ASP A CA 1
ATOM 1895 C C . ASP A 1 239 ? -0.873 16.982 16.637 1.00 78.06 239 ASP A C 1
ATOM 1897 O O . ASP A 1 239 ? -0.198 18.015 16.617 1.00 78.06 239 ASP A O 1
ATOM 1901 N N . ARG A 1 240 ? -1.026 16.258 17.751 1.00 82.81 240 ARG A N 1
ATOM 1902 C CA . ARG A 1 240 ? -0.264 16.516 18.979 1.00 82.81 240 ARG A CA 1
ATOM 1903 C C . ARG A 1 240 ? 0.648 15.375 19.381 1.00 82.81 240 ARG A C 1
ATOM 1905 O O . ARG A 1 240 ? 1.602 15.623 20.118 1.00 82.81 240 ARG A O 1
ATOM 1912 N N . LEU A 1 241 ? 0.359 14.157 18.933 1.00 83.81 241 LEU A N 1
ATOM 1913 C CA . LEU A 1 241 ? 1.143 12.990 19.302 1.00 83.81 241 LEU A CA 1
ATOM 1914 C C . LEU A 1 241 ? 2.387 12.846 18.423 1.00 83.81 241 LEU A C 1
ATOM 1916 O O . LEU A 1 241 ? 2.292 12.994 17.207 1.00 83.81 241 LEU A O 1
ATOM 1920 N N . PRO A 1 242 ? 3.539 12.480 19.011 1.00 83.62 242 PRO A N 1
ATOM 1921 C CA . PRO A 1 242 ? 4.709 12.060 18.252 1.00 83.62 242 PRO A CA 1
ATOM 1922 C C . PRO A 1 242 ? 4.409 10.893 17.297 1.00 83.62 242 PRO A C 1
ATOM 1924 O O . PRO A 1 242 ? 3.502 10.092 17.538 1.00 83.62 242 PRO A O 1
ATOM 1927 N N . GLU A 1 243 ? 5.247 10.752 16.271 1.00 68.38 243 GLU A N 1
ATOM 1928 C CA . GLU A 1 243 ? 5.160 9.795 15.146 1.00 68.38 243 GLU A CA 1
ATOM 1929 C C . GLU A 1 243 ? 5.161 8.296 15.547 1.00 68.38 243 GLU A C 1
ATOM 1931 O O . GLU A 1 243 ? 5.013 7.414 14.716 1.00 68.38 243 GLU A O 1
ATOM 1936 N N . GLY A 1 244 ? 5.276 7.963 16.840 1.00 81.19 244 GLY A N 1
ATOM 1937 C CA . GLY A 1 244 ? 5.277 6.579 17.341 1.00 81.19 244 GLY A CA 1
ATOM 1938 C C . GLY A 1 244 ? 3.946 6.063 17.906 1.00 81.19 244 GLY A C 1
ATOM 1939 O O . GLY A 1 244 ? 3.873 4.900 18.300 1.00 81.19 244 GLY A O 1
ATOM 1940 N N . PHE A 1 245 ? 2.913 6.901 18.022 1.00 89.19 245 PHE A N 1
ATOM 1941 C CA . PHE A 1 245 ? 1.629 6.510 18.616 1.00 89.19 245 PHE A CA 1
ATOM 1942 C C . PHE A 1 245 ? 0.611 6.082 17.556 1.00 89.19 245 PHE A C 1
ATOM 1944 O O . PHE A 1 245 ? 0.114 6.896 16.791 1.00 89.19 245 PHE A O 1
ATOM 1951 N N . MET A 1 246 ? 0.218 4.811 17.559 1.00 89.38 246 MET A N 1
ATOM 1952 C CA . MET A 1 246 ? -0.666 4.205 16.555 1.00 89.38 246 MET A CA 1
ATOM 1953 C C . MET A 1 246 ? -2.156 4.349 16.909 1.00 89.38 246 MET A C 1
ATOM 1955 O O . MET A 1 246 ? -2.965 3.436 16.712 1.00 89.38 246 MET A O 1
ATOM 1959 N N . ASN A 1 247 ? -2.525 5.504 17.459 1.00 93.38 247 ASN A N 1
ATOM 1960 C CA . ASN A 1 247 ? -3.865 5.805 17.956 1.00 93.38 247 ASN A CA 1
ATOM 1961 C C . ASN A 1 247 ? -4.938 5.677 16.868 1.00 93.38 247 ASN A C 1
ATOM 1963 O O . ASN A 1 247 ? -5.994 5.081 17.111 1.00 93.38 247 ASN A O 1
ATOM 1967 N N . ARG A 1 248 ? -4.634 6.146 15.652 1.00 89.88 248 ARG A N 1
ATOM 1968 C CA . ARG A 1 248 ? -5.534 6.075 14.497 1.00 89.88 248 ARG A CA 1
ATOM 1969 C C . ARG A 1 248 ? -5.860 4.633 14.161 1.00 89.88 248 ARG A C 1
ATOM 1971 O O . ARG A 1 248 ? -7.028 4.259 14.082 1.00 89.88 248 ARG A O 1
ATOM 1978 N N . LYS A 1 249 ? -4.827 3.795 14.066 1.00 87.88 249 LYS A N 1
ATOM 1979 C CA . LYS A 1 249 ? -4.983 2.374 13.757 1.00 87.88 249 LYS A CA 1
ATOM 1980 C C . LYS A 1 249 ? -5.802 1.646 14.821 1.00 87.88 249 LYS A C 1
ATOM 1982 O O . LYS A 1 249 ? -6.690 0.861 14.492 1.00 87.88 249 LYS A O 1
ATOM 1987 N N . ALA A 1 250 ? -5.553 1.939 16.097 1.00 94.88 250 ALA A N 1
ATOM 1988 C CA . ALA A 1 250 ? -6.345 1.383 17.188 1.00 94.88 250 ALA A CA 1
ATOM 1989 C C . ALA A 1 250 ? -7.814 1.846 17.135 1.00 94.88 250 ALA A C 1
ATOM 1991 O O . ALA A 1 250 ? -8.714 1.052 17.408 1.00 94.88 250 ALA A O 1
ATOM 1992 N N . ALA A 1 251 ? -8.081 3.096 16.739 1.00 95.75 251 ALA A N 1
ATOM 1993 C CA . ALA A 1 251 ? -9.440 3.606 16.550 1.00 95.75 251 ALA A CA 1
ATOM 1994 C C . ALA A 1 251 ? -10.158 2.923 15.370 1.00 95.75 251 ALA A C 1
ATOM 1996 O O . ALA A 1 251 ? -11.326 2.554 15.484 1.00 95.75 251 ALA A O 1
ATOM 1997 N N . GLU A 1 252 ? -9.460 2.673 14.262 1.00 92.56 252 GLU A N 1
ATOM 1998 C CA . GLU A 1 252 ? -9.983 1.898 13.130 1.00 92.56 252 GLU A CA 1
ATOM 1999 C C . GLU A 1 252 ? -10.320 0.462 13.528 1.00 92.56 252 GLU A C 1
ATOM 2001 O O . GLU A 1 252 ? -11.422 -0.015 13.249 1.00 92.56 252 GLU A O 1
ATOM 2006 N N . ASN A 1 253 ? -9.417 -0.211 14.246 1.00 95.25 253 ASN A N 1
ATOM 2007 C CA . ASN A 1 253 ? -9.667 -1.547 14.778 1.00 95.25 253 ASN A CA 1
ATOM 2008 C C . ASN A 1 253 ? -10.855 -1.562 15.758 1.00 95.25 253 ASN A C 1
ATOM 2010 O O . ASN A 1 253 ? -11.650 -2.504 15.738 1.00 95.25 253 ASN A O 1
ATOM 2014 N N . LEU A 1 254 ? -11.010 -0.523 16.593 1.00 97.38 254 LEU A N 1
ATOM 2015 C CA . LEU A 1 254 ? -12.168 -0.360 17.479 1.00 97.38 254 LEU A CA 1
ATOM 2016 C C . LEU A 1 254 ? -13.464 -0.284 16.670 1.00 97.38 254 LEU A C 1
ATOM 2018 O O . LEU A 1 254 ? -14.401 -1.023 16.960 1.00 97.38 254 LEU A O 1
ATOM 2022 N N . VAL A 1 255 ? -13.514 0.562 15.639 1.00 97.00 255 VAL A N 1
ATOM 2023 C CA . VAL A 1 255 ? -14.693 0.710 14.774 1.00 97.00 255 VAL A CA 1
ATOM 2024 C C . VAL A 1 255 ? -15.040 -0.601 14.072 1.00 97.00 255 VAL A C 1
ATOM 2026 O O . VAL A 1 255 ? -16.197 -1.024 14.112 1.00 97.00 255 VAL A O 1
ATOM 2029 N N . GLU A 1 256 ? -14.058 -1.279 13.472 1.00 94.81 256 GLU A N 1
ATOM 2030 C CA . GLU A 1 256 ? -14.277 -2.572 12.811 1.00 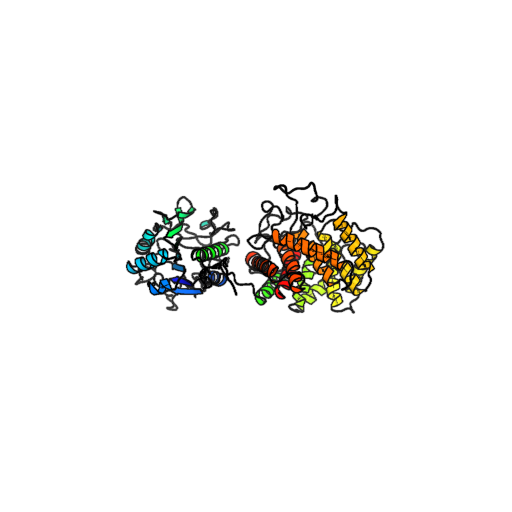94.81 256 GLU A CA 1
ATOM 2031 C C . GLU A 1 256 ? -14.794 -3.626 13.796 1.00 94.81 256 GLU A C 1
ATOM 2033 O O . GLU A 1 256 ? -15.725 -4.368 13.480 1.00 94.81 256 GLU A O 1
ATOM 2038 N N . MET A 1 257 ? -14.247 -3.657 15.015 1.00 96.69 257 MET A N 1
ATOM 2039 C CA . MET A 1 257 ? -14.706 -4.549 16.076 1.00 96.69 257 MET A CA 1
ATOM 2040 C C . MET A 1 257 ? -16.141 -4.230 16.517 1.00 96.69 257 MET A C 1
ATOM 2042 O O . MET A 1 257 ? -16.942 -5.152 16.700 1.00 96.69 257 MET A O 1
ATOM 2046 N N . LEU A 1 258 ? -16.485 -2.953 16.708 1.00 98.06 258 LEU A N 1
ATOM 2047 C CA . LEU A 1 258 ? -17.828 -2.545 17.125 1.00 98.06 258 LEU A CA 1
ATOM 2048 C C . LEU A 1 258 ? -18.862 -2.878 16.044 1.00 98.06 258 LEU A C 1
ATOM 2050 O O . LEU A 1 258 ? -19.872 -3.505 16.361 1.00 98.06 258 LEU A O 1
ATOM 2054 N N . ILE A 1 259 ? -18.584 -2.556 14.774 1.00 97.00 259 ILE A N 1
ATOM 2055 C CA . ILE A 1 259 ? -19.445 -2.921 13.638 1.00 97.00 259 ILE A CA 1
ATOM 2056 C C . ILE A 1 259 ? -19.563 -4.441 13.524 1.00 97.00 259 ILE A C 1
ATOM 2058 O O . ILE A 1 259 ? -20.677 -4.954 13.449 1.00 97.00 259 ILE A O 1
ATOM 2062 N N . GLY A 1 260 ? -18.455 -5.182 13.589 1.00 95.00 260 GLY A N 1
ATOM 2063 C CA . GLY A 1 260 ? -18.474 -6.642 13.489 1.00 95.00 260 GLY A CA 1
ATOM 2064 C C . GLY A 1 260 ? -19.338 -7.310 14.565 1.00 95.00 260 GLY A C 1
ATOM 2065 O O . GLY A 1 260 ? -20.024 -8.293 14.288 1.00 95.00 260 GLY A O 1
ATOM 2066 N N . ASN A 1 261 ? -19.394 -6.746 15.778 1.00 96.88 261 ASN A N 1
ATOM 2067 C CA . ASN A 1 261 ? -20.257 -7.257 16.849 1.00 96.88 261 ASN A CA 1
ATOM 2068 C C . ASN A 1 261 ? -21.758 -6.973 16.645 1.00 96.88 261 ASN A C 1
ATOM 2070 O O . ASN A 1 261 ? -22.567 -7.578 17.346 1.00 96.88 261 ASN A O 1
ATOM 2074 N N . THR A 1 262 ? -22.144 -6.128 15.683 1.00 95.88 262 THR A N 1
ATOM 2075 C CA . THR A 1 262 ? -23.554 -5.967 15.270 1.00 95.88 262 THR A CA 1
ATOM 2076 C C . THR A 1 262 ? -24.036 -7.117 14.375 1.00 95.88 262 THR A C 1
ATOM 2078 O O . THR A 1 262 ? -25.235 -7.289 14.172 1.00 95.88 262 THR A O 1
ATOM 2081 N N . GLY A 1 263 ? -23.108 -7.904 13.812 1.00 92.25 263 GLY A N 1
ATOM 2082 C CA . GLY A 1 263 ? -23.392 -8.899 12.775 1.00 92.25 263 GLY A CA 1
ATOM 2083 C C . GLY A 1 263 ? -23.569 -8.314 11.366 1.00 92.25 263 GLY A C 1
ATOM 2084 O O . GLY A 1 263 ? -23.777 -9.079 10.426 1.00 92.25 263 GLY A O 1
ATOM 2085 N N . LYS A 1 264 ? -23.476 -6.987 11.199 1.00 91.38 264 LYS A N 1
ATOM 2086 C CA . LYS A 1 264 ? -23.465 -6.312 9.893 1.00 91.38 264 LYS A CA 1
ATOM 2087 C C . LYS A 1 264 ? -22.052 -6.291 9.292 1.00 91.38 264 LYS A C 1
ATOM 2089 O O . LYS A 1 264 ? -21.071 -6.288 10.040 1.00 91.38 264 LYS A O 1
ATOM 2094 N N . PRO A 1 265 ? -21.918 -6.271 7.952 1.00 83.81 265 PRO A N 1
ATOM 2095 C CA . PRO A 1 265 ? -20.611 -6.229 7.309 1.00 83.81 265 PRO A CA 1
ATOM 2096 C C . PRO A 1 265 ? -19.901 -4.893 7.558 1.00 83.81 265 PRO A C 1
ATOM 2098 O O . PRO A 1 265 ? -20.511 -3.826 7.508 1.00 83.81 265 PRO A O 1
ATOM 2101 N N . VAL A 1 266 ? -18.584 -4.960 7.755 1.00 84.38 266 VAL A N 1
ATOM 2102 C CA . VAL A 1 266 ? -17.693 -3.799 7.666 1.00 84.38 266 VAL A CA 1
ATOM 2103 C C . VAL A 1 266 ? -17.489 -3.498 6.182 1.00 84.38 266 VAL A C 1
ATOM 2105 O O . VAL A 1 266 ? -16.811 -4.250 5.484 1.00 84.38 266 VAL A O 1
ATOM 2108 N N . ILE A 1 267 ? -18.084 -2.414 5.683 1.00 82.81 267 ILE A N 1
ATOM 2109 C CA . ILE A 1 267 ? -17.969 -2.031 4.271 1.00 82.81 267 ILE A CA 1
ATOM 2110 C C . ILE A 1 267 ? -16.864 -0.990 4.157 1.00 82.81 267 ILE A C 1
ATOM 2112 O O . ILE A 1 267 ? -17.070 0.172 4.492 1.00 82.81 267 ILE A O 1
ATOM 2116 N N . ARG A 1 268 ? -15.688 -1.380 3.666 1.00 75.19 268 ARG A N 1
ATOM 2117 C CA . ARG A 1 268 ? -14.637 -0.406 3.346 1.00 75.19 268 ARG A CA 1
ATOM 2118 C C . ARG A 1 268 ? -14.992 0.295 2.039 1.00 75.19 268 ARG A C 1
ATOM 2120 O O . ARG A 1 268 ? -15.128 -0.380 1.017 1.00 75.19 268 ARG A O 1
ATOM 2127 N N . LYS A 1 269 ? -15.152 1.623 2.070 1.00 75.25 269 LYS A N 1
ATOM 2128 C CA . LYS A 1 269 ? -15.352 2.417 0.847 1.00 75.25 269 LYS A CA 1
ATOM 2129 C C . LYS A 1 269 ? -14.208 2.148 -0.137 1.00 75.25 269 LYS A C 1
ATOM 2131 O O . LYS A 1 269 ? -13.056 1.978 0.262 1.00 75.25 269 LYS A O 1
ATOM 2136 N N . GLU A 1 270 ? -14.540 2.054 -1.420 1.00 81.50 270 GLU A N 1
ATOM 2137 C CA . GLU A 1 270 ? -13.525 1.941 -2.465 1.00 81.50 270 GLU A CA 1
ATOM 2138 C C . GLU A 1 270 ? -12.764 3.264 -2.597 1.00 81.50 270 GLU A C 1
ATOM 2140 O O . GLU A 1 270 ? -13.355 4.338 -2.458 1.00 81.50 270 GLU A O 1
ATOM 2145 N N . ILE A 1 271 ? -11.462 3.183 -2.887 1.00 89.94 271 ILE A N 1
ATOM 2146 C CA . ILE A 1 271 ? -10.673 4.361 -3.250 1.00 89.94 271 ILE A CA 1
ATOM 2147 C C . ILE A 1 271 ? -11.173 4.851 -4.603 1.00 89.94 271 ILE A C 1
ATOM 2149 O O . ILE A 1 271 ? -11.159 4.121 -5.594 1.00 89.94 271 ILE A O 1
ATOM 2153 N N . THR A 1 272 ? -11.638 6.093 -4.641 1.00 92.06 272 THR A N 1
ATOM 2154 C CA . THR A 1 272 ? -12.131 6.698 -5.875 1.00 92.06 272 THR A CA 1
ATOM 2155 C C . THR A 1 272 ? -10.991 6.983 -6.852 1.00 92.06 272 THR A C 1
ATOM 2157 O O . THR A 1 272 ? -9.814 7.079 -6.491 1.00 92.06 272 THR A O 1
ATOM 2160 N N . LYS A 1 273 ? -11.352 7.187 -8.118 1.00 94.81 273 LYS A N 1
ATOM 2161 C CA . LYS A 1 273 ? -10.424 7.623 -9.164 1.00 94.81 273 LYS A CA 1
ATOM 2162 C C . LYS A 1 273 ? -9.744 8.961 -8.836 1.00 94.81 273 LYS A C 1
ATOM 2164 O O . LYS A 1 273 ? -8.564 9.139 -9.119 1.00 94.81 273 LYS A O 1
ATOM 2169 N N . GLU A 1 274 ? -10.480 9.882 -8.215 1.00 94.94 274 GLU A N 1
ATOM 2170 C CA . GLU A 1 274 ? -9.954 11.175 -7.767 1.00 94.94 274 GLU A CA 1
ATOM 2171 C C . GLU A 1 274 ? -8.957 11.010 -6.617 1.00 94.94 274 GLU A C 1
ATOM 2173 O O . GLU A 1 274 ? -7.856 11.546 -6.696 1.00 94.94 274 GLU A O 1
ATOM 2178 N N . GLN A 1 275 ? -9.288 10.205 -5.601 1.00 93.38 275 GLN A N 1
ATOM 2179 C CA . GLN A 1 275 ? -8.351 9.884 -4.519 1.00 93.38 275 GLN A CA 1
ATOM 2180 C C . GLN A 1 275 ? -7.082 9.225 -5.066 1.00 93.38 275 GLN A C 1
ATOM 2182 O O . GLN A 1 275 ? -5.992 9.696 -4.785 1.00 93.38 275 GLN A O 1
ATOM 2187 N N . THR A 1 276 ? -7.217 8.222 -5.937 1.00 97.88 276 THR A N 1
ATOM 2188 C CA . THR A 1 276 ? -6.080 7.561 -6.604 1.00 97.88 276 THR A CA 1
ATOM 2189 C C . THR A 1 276 ? -5.140 8.569 -7.272 1.00 97.88 276 THR A C 1
ATOM 2191 O O . THR A 1 276 ? -3.925 8.491 -7.106 1.00 97.88 276 THR A O 1
ATOM 2194 N N . LEU A 1 277 ? -5.690 9.543 -8.004 1.00 98.31 277 LEU A N 1
ATOM 2195 C CA . LEU A 1 277 ? -4.899 10.598 -8.635 1.00 98.31 277 LEU A CA 1
ATOM 2196 C C . LEU A 1 277 ? -4.242 11.527 -7.606 1.00 98.31 277 LEU A C 1
ATOM 2198 O O . LEU A 1 277 ? -3.066 11.858 -7.754 1.00 98.31 277 LEU A O 1
ATOM 2202 N N . ASN A 1 278 ? -4.981 11.938 -6.577 1.00 97.38 278 ASN A N 1
ATOM 2203 C CA . ASN A 1 278 ? -4.483 12.846 -5.548 1.00 97.38 278 ASN A CA 1
ATOM 2204 C C . ASN A 1 278 ? -3.330 12.229 -4.749 1.00 97.38 278 ASN A C 1
ATOM 2206 O O . ASN A 1 278 ? -2.339 12.919 -4.530 1.00 97.38 278 ASN A O 1
ATOM 2210 N N . GLU A 1 279 ? -3.398 10.941 -4.405 1.00 97.81 279 GLU A N 1
ATOM 2211 C CA . GLU A 1 279 ? -2.312 10.256 -3.691 1.00 97.81 279 GLU A CA 1
ATOM 2212 C C . GLU A 1 279 ? -1.042 10.139 -4.545 1.00 97.81 279 GLU A C 1
ATOM 2214 O O . GLU A 1 279 ? 0.063 10.389 -4.062 1.00 97.81 279 GLU A O 1
ATOM 2219 N N . MET A 1 280 ? -1.173 9.846 -5.847 1.00 98.69 280 MET A N 1
ATOM 2220 C CA . MET A 1 280 ? -0.022 9.871 -6.762 1.00 98.69 280 MET A CA 1
ATOM 2221 C C . MET A 1 280 ? 0.598 11.270 -6.864 1.00 98.69 280 MET A C 1
ATOM 2223 O O . MET A 1 280 ? 1.820 11.404 -6.882 1.00 98.69 280 MET A O 1
ATOM 2227 N N . ILE A 1 281 ? -0.227 12.322 -6.934 1.00 98.62 281 ILE A N 1
ATOM 2228 C CA . ILE A 1 281 ? 0.249 13.712 -6.981 1.00 98.62 281 ILE A CA 1
ATOM 2229 C C . ILE A 1 281 ? 0.952 14.085 -5.678 1.00 98.62 281 ILE A C 1
ATOM 2231 O O . ILE A 1 281 ? 2.007 14.715 -5.735 1.00 98.62 281 ILE A O 1
ATOM 2235 N N . LEU A 1 282 ? 0.383 13.713 -4.531 1.00 98.19 282 LEU A N 1
ATOM 2236 C CA . LEU A 1 282 ? 0.928 14.003 -3.210 1.00 98.19 282 LEU A CA 1
ATOM 2237 C C . LEU A 1 282 ? 2.308 13.356 -3.041 1.00 98.19 282 LEU A C 1
ATOM 2239 O O . LEU A 1 282 ? 3.277 14.051 -2.734 1.00 98.19 282 LEU A O 1
ATOM 2243 N N . ALA A 1 283 ? 2.421 12.061 -3.345 1.00 98.50 283 ALA A N 1
ATOM 2244 C CA . ALA A 1 283 ? 3.688 11.342 -3.253 1.00 98.50 283 ALA A CA 1
ATOM 2245 C C . ALA A 1 283 ? 4.738 11.857 -4.254 1.00 98.50 283 ALA A C 1
ATOM 2247 O O . ALA A 1 283 ? 5.915 12.009 -3.923 1.00 98.50 283 ALA A O 1
ATOM 2248 N N . ASN A 1 284 ? 4.316 12.211 -5.472 1.00 98.69 284 ASN A N 1
ATOM 2249 C CA . ASN A 1 284 ? 5.211 12.813 -6.457 1.00 98.69 284 ASN A CA 1
ATOM 2250 C C . ASN A 1 284 ? 5.686 14.217 -6.046 1.00 98.69 284 ASN A C 1
ATOM 2252 O O . ASN A 1 284 ? 6.852 14.561 -6.244 1.00 98.69 284 ASN A O 1
ATOM 2256 N N . ARG A 1 285 ? 4.800 15.028 -5.454 1.00 98.25 285 ARG A N 1
ATOM 2257 C CA . ARG A 1 285 ? 5.127 16.373 -4.961 1.00 98.25 285 ARG A CA 1
ATOM 2258 C C . ARG A 1 285 ? 6.187 16.309 -3.868 1.00 98.25 285 ARG A C 1
ATOM 2260 O O . ARG A 1 285 ? 7.191 17.003 -3.993 1.00 98.25 285 ARG A O 1
ATOM 2267 N N . TYR A 1 286 ? 6.009 15.427 -2.880 1.00 97.88 286 TYR A N 1
ATOM 2268 C CA . TYR A 1 286 ? 7.004 15.175 -1.831 1.00 97.88 286 TYR A CA 1
ATOM 2269 C C . TYR A 1 286 ? 8.404 14.960 -2.419 1.00 97.88 286 TYR A C 1
ATOM 2271 O O . TYR A 1 286 ? 9.391 15.552 -1.977 1.00 97.88 286 TYR A O 1
ATOM 2279 N N . PHE A 1 287 ? 8.488 14.132 -3.458 1.00 97.69 287 PHE A N 1
ATOM 2280 C CA . PHE A 1 287 ? 9.758 13.765 -4.057 1.00 97.69 287 PHE A CA 1
ATOM 2281 C C . PHE A 1 287 ? 10.394 14.877 -4.893 1.00 97.69 287 PHE A C 1
ATOM 2283 O O . PHE A 1 287 ? 11.593 15.117 -4.750 1.00 97.69 287 PHE A O 1
ATOM 2290 N N . ILE A 1 288 ? 9.622 15.570 -5.738 1.00 97.50 288 ILE A N 1
ATOM 2291 C CA . ILE A 1 288 ? 10.128 16.708 -6.526 1.00 97.50 288 ILE A CA 1
ATOM 2292 C C . ILE A 1 288 ? 10.621 17.825 -5.598 1.00 97.50 288 ILE A C 1
ATOM 2294 O O . ILE A 1 288 ? 11.700 18.370 -5.828 1.00 97.50 288 ILE A O 1
ATOM 2298 N N . ASP A 1 289 ? 9.893 18.109 -4.516 1.00 97.06 289 ASP A N 1
ATOM 2299 C CA . ASP A 1 289 ? 10.281 19.130 -3.537 1.00 97.06 289 ASP A CA 1
ATOM 2300 C C . ASP A 1 289 ? 11.582 18.749 -2.803 1.00 97.06 289 ASP A C 1
ATOM 2302 O O . ASP A 1 289 ? 12.416 19.607 -2.504 1.00 97.06 289 ASP A O 1
ATOM 2306 N N . LYS A 1 290 ? 11.800 17.450 -2.558 1.00 95.81 290 LYS A N 1
ATOM 2307 C CA . LYS A 1 290 ? 13.036 16.910 -1.965 1.00 95.81 290 LYS A CA 1
ATOM 2308 C C . LYS A 1 290 ? 14.211 16.866 -2.952 1.00 95.81 290 LYS A C 1
ATOM 2310 O O . LYS A 1 290 ? 15.365 17.040 -2.546 1.00 95.81 290 LYS A O 1
ATOM 2315 N N . TRP A 1 291 ? 13.936 16.654 -4.238 1.00 96.31 291 TRP A N 1
ATOM 2316 C CA . TRP A 1 291 ? 14.925 16.508 -5.310 1.00 96.31 291 TRP A CA 1
ATOM 2317 C C . TRP A 1 291 ? 14.737 17.542 -6.436 1.00 96.31 291 TRP A C 1
ATOM 2319 O O . TRP A 1 291 ? 14.609 17.156 -7.594 1.00 96.31 291 TRP A O 1
ATOM 2329 N N . PRO A 1 292 ? 14.778 18.860 -6.172 1.00 96.62 292 PRO A N 1
ATOM 2330 C CA . PRO A 1 292 ? 14.526 19.862 -7.212 1.00 96.62 292 PRO A CA 1
ATOM 2331 C C . PRO A 1 292 ? 15.624 19.899 -8.290 1.00 96.62 292 PRO A C 1
ATOM 2333 O O . PRO A 1 292 ? 15.365 20.266 -9.433 1.00 96.62 292 PRO A O 1
ATOM 2336 N N . ASP A 1 293 ? 16.850 19.501 -7.939 1.00 97.50 293 ASP A N 1
ATOM 2337 C CA . ASP A 1 293 ? 17.956 19.326 -8.881 1.00 97.50 293 ASP A CA 1
ATOM 2338 C C . ASP A 1 293 ? 17.983 17.886 -9.412 1.00 97.50 293 ASP A C 1
ATOM 2340 O O . ASP A 1 293 ? 18.387 16.949 -8.717 1.00 97.50 293 ASP A O 1
ATOM 2344 N N . VAL A 1 294 ? 17.580 17.728 -10.672 1.00 96.69 294 VAL A N 1
ATOM 2345 C CA . VAL A 1 294 ? 17.526 16.444 -11.386 1.00 96.69 294 VAL A CA 1
ATOM 2346 C C . VAL A 1 294 ? 18.901 15.790 -11.565 1.00 96.69 294 VAL A C 1
ATOM 2348 O O . VAL A 1 294 ? 18.993 14.569 -11.706 1.00 96.69 294 VAL A O 1
ATOM 2351 N N . GLY A 1 295 ? 19.979 16.579 -11.572 1.00 95.62 295 GLY A N 1
ATOM 2352 C CA . GLY A 1 295 ? 21.354 16.113 -11.760 1.00 95.62 295 GLY A CA 1
ATOM 2353 C C . GLY A 1 295 ? 22.064 15.735 -10.462 1.00 95.62 295 GLY A C 1
ATOM 2354 O O . GLY A 1 295 ? 23.150 15.150 -10.506 1.00 95.62 295 GLY A O 1
ATOM 2355 N N . LYS A 1 296 ? 21.455 16.048 -9.312 1.00 96.38 296 LYS A N 1
ATOM 2356 C CA . LYS A 1 296 ? 22.057 15.852 -7.994 1.00 96.38 296 LYS A CA 1
ATOM 2357 C C . LYS A 1 296 ? 22.450 14.394 -7.774 1.00 96.38 296 LYS A C 1
ATOM 2359 O O . LYS A 1 296 ? 21.634 13.484 -7.927 1.00 96.38 296 LYS A O 1
ATOM 2364 N N . THR A 1 297 ? 23.702 14.177 -7.382 1.00 95.06 297 THR A N 1
ATOM 2365 C CA . THR A 1 297 ? 24.204 12.843 -7.055 1.00 95.06 297 THR A CA 1
ATOM 2366 C C . THR A 1 297 ? 23.493 12.274 -5.830 1.00 95.06 297 THR A C 1
ATOM 2368 O O . THR A 1 297 ? 23.044 12.995 -4.935 1.00 95.06 297 THR A O 1
ATOM 2371 N N . ILE A 1 298 ? 23.365 10.951 -5.804 1.00 93.88 298 ILE A N 1
ATOM 2372 C CA . ILE A 1 298 ? 22.728 10.221 -4.712 1.00 93.88 298 ILE A CA 1
ATOM 2373 C C . ILE A 1 298 ? 23.836 9.657 -3.828 1.00 93.88 298 ILE A C 1
ATOM 2375 O O . ILE A 1 298 ? 24.684 8.895 -4.297 1.00 93.88 298 ILE A O 1
ATOM 2379 N N . ILE A 1 299 ? 23.839 10.049 -2.555 1.00 92.44 299 ILE A N 1
ATOM 2380 C CA . ILE A 1 299 ? 24.853 9.650 -1.577 1.00 92.44 299 ILE A CA 1
ATOM 2381 C C . ILE A 1 299 ? 24.188 8.755 -0.536 1.00 92.44 299 ILE A C 1
ATOM 2383 O O . ILE A 1 299 ? 23.372 9.218 0.256 1.00 92.44 299 ILE A O 1
ATOM 2387 N N . THR A 1 300 ? 24.560 7.478 -0.546 1.00 89.31 300 THR A N 1
ATOM 2388 C CA . THR A 1 300 ? 24.195 6.503 0.491 1.00 89.31 300 THR A CA 1
ATOM 2389 C C . THR A 1 300 ? 25.473 5.977 1.153 1.00 89.31 300 THR A C 1
ATOM 2391 O O . THR A 1 300 ? 26.123 6.695 1.902 1.00 89.31 300 THR A O 1
ATOM 2394 N N . ASP A 1 301 ? 25.896 4.760 0.818 1.00 88.19 301 ASP A N 1
ATOM 2395 C CA . ASP A 1 301 ? 27.198 4.158 1.132 1.00 88.19 301 ASP A CA 1
ATOM 2396 C C . ASP A 1 301 ? 28.331 4.694 0.239 1.00 88.19 301 ASP A C 1
ATOM 2398 O O . ASP A 1 301 ? 29.503 4.668 0.604 1.00 88.19 301 ASP A O 1
ATOM 2402 N N . ARG A 1 302 ? 27.972 5.181 -0.950 1.00 92.81 302 ARG A N 1
ATOM 2403 C CA . ARG A 1 302 ? 28.858 5.821 -1.923 1.00 92.81 302 ARG A CA 1
ATOM 2404 C C . ARG A 1 302 ? 28.065 6.816 -2.758 1.00 92.81 302 ARG A C 1
ATOM 2406 O O . ARG A 1 302 ? 26.841 6.712 -2.865 1.00 92.81 302 ARG A O 1
ATOM 2413 N N . GLU A 1 303 ? 28.776 7.743 -3.380 1.00 95.38 303 GLU A N 1
ATOM 2414 C CA . GLU A 1 303 ? 28.197 8.677 -4.337 1.00 95.38 303 GLU A CA 1
ATOM 2415 C C . GLU A 1 303 ? 27.894 7.976 -5.672 1.00 95.38 303 GLU A C 1
ATOM 2417 O O . GLU A 1 303 ? 28.708 7.208 -6.194 1.00 95.38 303 GLU A O 1
ATOM 2422 N N . ARG A 1 304 ? 26.699 8.217 -6.215 1.00 95.00 304 ARG A N 1
ATOM 2423 C CA . ARG A 1 304 ? 26.222 7.684 -7.497 1.00 95.00 304 ARG A CA 1
ATOM 2424 C C . ARG A 1 304 ? 25.614 8.809 -8.344 1.00 95.00 304 ARG A C 1
ATOM 2426 O O . ARG A 1 304 ? 25.011 9.723 -7.779 1.00 95.00 304 ARG A O 1
ATOM 2433 N N . PRO A 1 305 ? 25.716 8.752 -9.683 1.00 95.56 305 PRO A N 1
ATOM 2434 C CA . PRO A 1 305 ? 25.007 9.693 -10.549 1.00 95.56 305 PRO A CA 1
ATOM 2435 C C . PRO A 1 305 ? 23.490 9.471 -10.464 1.00 95.56 305 PRO A C 1
ATOM 2437 O O . PRO A 1 305 ? 23.033 8.395 -10.080 1.00 95.56 305 PRO A O 1
ATOM 2440 N N . SER A 1 306 ? 22.695 10.466 -10.859 1.00 95.12 306 SER A N 1
ATOM 2441 C CA . SER A 1 306 ? 21.230 10.351 -10.824 1.00 95.12 306 SER A CA 1
ATOM 2442 C C . SER A 1 306 ? 20.628 9.550 -11.986 1.00 95.12 306 SER A C 1
ATOM 2444 O O . SER A 1 306 ? 19.415 9.412 -12.038 1.00 95.12 306 SER A O 1
ATOM 2446 N N . ASN A 1 307 ? 21.422 9.009 -12.919 1.00 95.75 307 ASN A N 1
ATOM 2447 C CA . ASN A 1 307 ? 20.946 8.119 -13.990 1.00 95.75 307 ASN A CA 1
ATOM 2448 C C . ASN A 1 307 ? 21.122 6.621 -13.675 1.00 95.75 307 ASN A C 1
ATOM 2450 O O . ASN A 1 307 ? 21.270 5.807 -14.583 1.00 95.75 307 ASN A O 1
ATOM 2454 N N . ILE A 1 308 ? 21.121 6.251 -12.390 1.00 96.56 308 ILE A N 1
ATOM 2455 C CA . ILE A 1 308 ? 21.045 4.848 -11.958 1.00 96.56 308 ILE A CA 1
ATOM 2456 C C . ILE A 1 308 ? 19.616 4.298 -12.072 1.00 96.56 308 ILE A C 1
ATOM 2458 O O . ILE A 1 308 ? 18.650 5.060 -12.149 1.00 96.56 308 ILE A O 1
ATOM 2462 N N . TRP A 1 309 ? 19.486 2.969 -12.023 1.00 98.00 309 TRP A N 1
ATOM 2463 C CA . TRP A 1 309 ? 18.214 2.262 -12.188 1.00 98.00 309 TRP A CA 1
ATOM 2464 C C . TRP A 1 309 ? 17.100 2.752 -11.259 1.00 98.00 309 TRP A C 1
ATOM 2466 O O . TRP A 1 309 ? 15.961 2.876 -11.698 1.00 98.00 309 TRP A O 1
ATOM 2476 N N . THR A 1 310 ? 17.416 3.103 -10.007 1.00 97.62 310 THR A N 1
ATOM 2477 C CA . THR A 1 310 ? 16.395 3.515 -9.034 1.00 97.62 310 THR A CA 1
ATOM 2478 C C . THR A 1 310 ? 15.654 4.770 -9.494 1.00 97.62 310 THR A C 1
ATOM 2480 O O . THR A 1 310 ? 14.426 4.846 -9.447 1.00 97.62 310 THR A O 1
ATOM 2483 N N . ARG A 1 311 ? 16.408 5.736 -10.031 1.00 97.44 311 ARG A N 1
ATOM 2484 C CA . ARG A 1 311 ? 15.867 6.974 -10.585 1.00 97.44 311 ARG A CA 1
ATOM 2485 C C . ARG A 1 311 ? 15.210 6.739 -11.942 1.00 97.44 311 ARG A C 1
ATOM 2487 O O . ARG A 1 311 ? 14.221 7.397 -12.245 1.00 97.44 311 ARG A O 1
ATOM 2494 N N . GLY A 1 312 ? 15.721 5.792 -12.731 1.00 98.12 312 GLY A N 1
ATOM 2495 C CA . GLY A 1 312 ? 15.076 5.336 -13.964 1.00 98.12 312 GLY A CA 1
ATOM 2496 C C . GLY A 1 312 ? 13.636 4.874 -13.722 1.00 98.12 312 GLY A C 1
ATOM 2497 O O . GLY A 1 312 ? 12.723 5.401 -14.354 1.00 98.12 312 GLY A O 1
ATOM 2498 N N . VAL A 1 313 ? 13.424 4.005 -12.729 1.00 98.62 313 VAL A N 1
ATOM 2499 C CA . VAL A 1 313 ? 12.087 3.517 -12.346 1.00 98.62 313 VAL A CA 1
ATOM 2500 C C . VAL A 1 313 ? 11.179 4.647 -11.848 1.00 98.62 313 VAL A C 1
ATOM 2502 O O . VAL A 1 313 ? 10.001 4.688 -12.204 1.00 98.62 313 VAL A O 1
ATOM 2505 N N . TYR A 1 314 ? 11.704 5.605 -11.074 1.00 98.75 314 TYR A N 1
ATOM 2506 C CA . TYR A 1 314 ? 10.933 6.801 -10.707 1.00 98.75 314 TYR A CA 1
ATOM 2507 C C . TYR A 1 314 ? 10.377 7.516 -11.947 1.00 98.75 314 TYR A C 1
ATOM 2509 O O . TYR A 1 314 ? 9.184 7.821 -12.005 1.00 98.75 314 TYR A O 1
ATOM 2517 N N . TYR A 1 315 ? 11.221 7.758 -12.955 1.00 98.75 315 TYR A N 1
ATOM 2518 C CA . TYR A 1 315 ? 10.788 8.455 -14.161 1.00 98.75 315 TYR A CA 1
ATOM 2519 C C . TYR A 1 315 ? 9.795 7.637 -14.999 1.00 98.75 315 TYR A C 1
ATOM 2521 O O . TYR A 1 315 ? 8.895 8.230 -15.589 1.00 98.75 315 TYR A O 1
ATOM 2529 N N . GLU A 1 316 ? 9.859 6.302 -14.993 1.00 98.56 316 GLU A N 1
ATOM 2530 C CA . GLU A 1 316 ? 8.810 5.458 -15.595 1.00 98.56 316 GLU A CA 1
ATOM 2531 C C . GLU A 1 316 ? 7.435 5.710 -14.953 1.00 98.56 316 GLU A C 1
ATOM 2533 O O . GLU A 1 316 ? 6.420 5.836 -15.654 1.00 98.56 316 GLU A O 1
ATOM 2538 N N . GLY A 1 317 ? 7.407 5.827 -13.622 1.00 98.75 317 GLY A N 1
ATOM 2539 C CA . GLY A 1 317 ? 6.227 6.239 -12.867 1.00 98.75 317 GLY A CA 1
ATOM 2540 C C . GLY A 1 317 ? 5.783 7.650 -13.249 1.00 98.75 317 GLY A C 1
ATOM 2541 O O . GLY A 1 317 ? 4.641 7.842 -13.668 1.00 98.75 317 GLY A O 1
ATOM 2542 N N . LEU A 1 318 ? 6.689 8.633 -13.206 1.00 98.81 318 LEU A N 1
ATOM 2543 C CA . LEU A 1 318 ? 6.385 10.028 -13.547 1.00 98.81 318 LEU A CA 1
ATOM 2544 C C . LEU A 1 318 ? 5.789 10.170 -14.956 1.00 98.81 318 LEU A C 1
ATOM 2546 O O . LEU A 1 318 ? 4.805 10.887 -15.137 1.00 98.81 318 LEU A O 1
ATOM 2550 N N . MET A 1 319 ? 6.333 9.458 -15.947 1.00 98.69 319 MET A N 1
ATOM 2551 C CA . MET A 1 319 ? 5.801 9.460 -17.313 1.00 98.69 319 MET A CA 1
ATOM 2552 C C . MET A 1 319 ? 4.409 8.820 -17.395 1.00 98.69 319 MET A C 1
ATOM 2554 O O . MET A 1 319 ? 3.580 9.245 -18.202 1.00 98.69 319 MET A O 1
ATOM 2558 N N . SER A 1 320 ? 4.113 7.836 -16.545 1.00 98.38 320 SER A N 1
ATOM 2559 C CA . SER A 1 320 ? 2.778 7.230 -16.441 1.00 98.38 320 SER A CA 1
ATOM 2560 C C . SER A 1 320 ? 1.770 8.179 -15.783 1.00 98.38 320 SER A C 1
ATOM 2562 O O . SER A 1 320 ? 0.648 8.311 -16.276 1.00 98.38 320 SER A O 1
ATOM 2564 N N . LEU A 1 321 ? 2.181 8.924 -14.749 1.00 98.56 321 LEU A N 1
ATOM 2565 C CA . LEU A 1 321 ? 1.372 9.993 -14.155 1.00 98.56 321 LEU A CA 1
ATOM 2566 C C . LEU A 1 321 ? 1.126 11.133 -15.147 1.00 98.56 321 LEU A C 1
ATOM 2568 O O . LEU A 1 321 ? -0.007 11.590 -15.273 1.00 98.56 321 LEU A O 1
ATOM 2572 N N . TYR A 1 322 ? 2.147 11.555 -15.896 1.00 98.50 322 TYR A N 1
ATOM 2573 C CA . TYR A 1 322 ? 2.020 12.599 -16.915 1.00 98.50 322 TYR A CA 1
ATOM 2574 C C . TYR A 1 322 ? 0.985 12.239 -17.993 1.00 98.50 322 TYR A C 1
ATOM 2576 O O . TYR A 1 322 ? 0.205 13.096 -18.404 1.00 98.50 322 TYR A O 1
ATOM 2584 N N . LYS A 1 323 ? 0.912 10.968 -18.417 1.00 97.06 323 LYS A N 1
ATOM 2585 C CA . LYS A 1 323 ? -0.115 10.499 -19.370 1.00 97.06 323 LYS A CA 1
ATOM 2586 C C . LYS A 1 323 ? -1.544 10.670 -18.838 1.00 97.06 323 LYS A C 1
ATOM 2588 O O . LYS A 1 323 ? -2.462 10.855 -19.632 1.00 97.06 323 LYS A O 1
ATOM 2593 N N . ILE A 1 324 ? -1.737 10.603 -17.520 1.00 97.06 324 ILE A N 1
ATOM 2594 C CA . ILE A 1 324 ? -3.040 10.773 -16.858 1.00 97.06 324 ILE A CA 1
ATOM 2595 C C . ILE A 1 324 ? -3.334 12.249 -16.573 1.00 97.06 324 ILE A C 1
ATOM 2597 O O . ILE A 1 324 ? -4.437 12.727 -16.833 1.00 97.06 324 ILE A O 1
ATOM 2601 N N . LYS A 1 325 ? -2.344 12.968 -16.042 1.00 96.25 325 LYS A N 1
ATOM 2602 C CA . LYS A 1 325 ? -2.395 14.393 -15.714 1.00 96.25 325 LYS A CA 1
ATOM 2603 C C . LYS A 1 325 ? -1.221 15.094 -16.402 1.00 96.25 325 LYS A C 1
ATOM 2605 O O . LYS A 1 325 ? -0.150 15.210 -15.800 1.00 96.25 325 LYS A O 1
ATOM 2610 N N . PRO A 1 326 ? -1.414 15.581 -17.640 1.00 96.56 326 PRO A N 1
ATOM 2611 C CA . PRO A 1 326 ? -0.395 16.351 -18.331 1.00 96.56 326 PRO A CA 1
ATOM 2612 C C . PRO A 1 326 ? -0.075 17.622 -17.546 1.00 96.56 326 PRO A C 1
ATOM 2614 O O . PRO A 1 326 ? -0.906 18.520 -17.416 1.00 96.56 326 PRO A O 1
ATOM 2617 N N . ASP A 1 327 ? 1.136 17.681 -17.010 1.00 96.31 327 ASP A N 1
ATOM 2618 C CA . ASP A 1 327 ? 1.651 18.810 -16.248 1.00 96.31 327 ASP A CA 1
ATOM 2619 C C . ASP A 1 327 ? 3.017 19.202 -16.829 1.00 96.31 327 ASP A C 1
ATOM 2621 O O . ASP A 1 327 ? 3.911 18.346 -16.892 1.00 96.31 327 ASP A O 1
ATOM 2625 N N . PRO A 1 328 ? 3.203 20.454 -17.292 1.00 97.12 328 PRO A N 1
ATOM 2626 C CA . PRO A 1 328 ? 4.487 20.907 -17.810 1.00 97.12 328 PRO A CA 1
ATOM 2627 C C . PRO A 1 328 ? 5.636 20.722 -16.819 1.00 97.12 328 PRO A C 1
ATOM 2629 O O . PRO A 1 328 ? 6.757 20.486 -17.255 1.00 97.12 328 PRO A O 1
ATOM 2632 N N . GLU A 1 329 ? 5.382 20.786 -15.507 1.00 97.75 329 GLU A N 1
ATOM 2633 C CA . GLU A 1 329 ? 6.413 20.559 -14.493 1.00 97.75 329 GLU A CA 1
ATOM 2634 C C . GLU A 1 329 ? 6.992 19.143 -14.594 1.00 97.75 329 GLU A C 1
ATOM 2636 O O . GLU A 1 329 ? 8.209 18.983 -14.635 1.00 97.75 329 GLU A O 1
ATOM 2641 N N . TYR A 1 330 ? 6.139 18.122 -14.719 1.00 98.31 330 TYR A N 1
ATOM 2642 C CA . TYR A 1 330 ? 6.569 16.721 -14.789 1.00 98.31 330 TYR A CA 1
ATOM 2643 C C . TYR A 1 330 ? 7.369 16.447 -16.062 1.00 98.31 330 TYR A C 1
ATOM 2645 O O . TYR A 1 330 ? 8.427 15.817 -16.013 1.00 98.31 330 TYR A O 1
ATOM 2653 N N . LEU A 1 331 ? 6.893 16.967 -17.198 1.00 98.12 331 LEU A N 1
ATOM 2654 C CA . LEU A 1 331 ? 7.600 16.826 -18.467 1.00 98.12 331 LEU A CA 1
ATOM 2655 C C . LEU A 1 331 ? 8.953 17.545 -18.433 1.00 98.12 331 LEU A C 1
ATOM 2657 O O . LEU A 1 331 ? 9.964 16.963 -18.820 1.00 98.12 331 LEU A O 1
ATOM 2661 N N . ASN A 1 332 ? 8.991 18.785 -17.941 1.00 98.44 332 ASN A N 1
ATOM 2662 C CA . ASN A 1 332 ? 10.227 19.557 -17.833 1.00 98.44 332 ASN A CA 1
ATOM 2663 C C . ASN A 1 332 ? 11.222 18.892 -16.882 1.00 98.44 332 ASN A C 1
ATOM 2665 O O . ASN A 1 332 ? 12.415 18.883 -17.177 1.00 98.44 332 ASN A O 1
ATOM 2669 N N . TYR A 1 333 ? 10.750 18.304 -15.783 1.00 98.50 333 TYR A N 1
ATOM 2670 C CA . TYR A 1 333 ? 11.582 17.566 -14.839 1.00 98.50 333 TYR A CA 1
ATOM 2671 C C . TYR A 1 333 ? 12.242 16.349 -15.519 1.00 98.50 333 TYR A C 1
ATOM 2673 O O . TYR A 1 333 ? 13.463 16.197 -15.467 1.00 98.50 333 TYR A O 1
ATOM 2681 N N . ALA A 1 334 ? 11.474 15.549 -16.271 1.00 98.62 334 ALA A N 1
ATOM 2682 C CA . ALA A 1 334 ? 11.998 14.404 -17.026 1.00 98.62 334 ALA A CA 1
ATOM 2683 C C . ALA A 1 334 ? 12.950 14.801 -18.170 1.00 98.62 334 ALA A C 1
ATOM 2685 O O . ALA A 1 334 ? 14.007 14.189 -18.342 1.00 98.62 334 ALA A O 1
ATOM 2686 N N . VAL A 1 335 ? 12.610 15.842 -18.937 1.00 98.75 335 VAL A N 1
ATOM 2687 C CA . VAL A 1 335 ? 13.468 16.354 -20.019 1.00 98.75 335 VAL A CA 1
ATOM 2688 C C . VAL A 1 335 ? 14.769 16.919 -19.459 1.00 98.75 335 VAL A C 1
ATOM 2690 O O . VAL A 1 335 ? 15.831 16.570 -19.967 1.00 98.75 335 VAL A O 1
ATOM 2693 N N . SER A 1 336 ? 14.713 17.714 -18.386 1.00 98.69 336 SER A N 1
ATOM 2694 C CA . SER A 1 336 ? 15.910 18.299 -17.764 1.00 98.69 336 SER A CA 1
ATOM 2695 C C . SER A 1 336 ? 16.871 17.223 -17.262 1.00 98.69 336 SER A C 1
ATOM 2697 O O . SER A 1 336 ? 18.085 17.373 -17.379 1.00 98.69 336 SER A O 1
ATOM 2699 N N . TRP A 1 337 ? 16.348 16.112 -16.735 1.00 98.69 337 TRP A N 1
ATOM 2700 C CA . TRP A 1 337 ? 17.166 14.967 -16.331 1.00 98.69 337 TRP A CA 1
ATOM 2701 C C . TRP A 1 337 ? 17.881 14.317 -17.517 1.00 98.69 337 TRP A C 1
ATOM 2703 O O . TRP A 1 337 ? 19.085 14.062 -17.451 1.00 98.69 337 TRP A O 1
ATOM 2713 N N . GLY A 1 338 ? 17.159 14.093 -18.618 1.00 98.62 338 GLY A N 1
ATOM 2714 C CA . GLY A 1 338 ? 17.739 13.600 -19.866 1.00 98.62 338 GLY A CA 1
ATOM 2715 C C . GLY A 1 338 ? 18.811 14.538 -20.425 1.00 98.62 338 GLY A C 1
ATOM 2716 O O . GLY A 1 338 ? 19.909 14.092 -20.748 1.00 98.62 338 GLY A O 1
ATOM 2717 N N . GLU A 1 339 ? 18.541 15.844 -20.472 1.00 98.69 339 GLU A N 1
ATOM 2718 C CA . GLU A 1 339 ? 19.485 16.862 -20.948 1.00 98.69 339 GLU A CA 1
ATOM 2719 C C . GLU A 1 339 ? 20.747 16.950 -20.083 1.00 98.69 339 GLU A C 1
ATOM 2721 O O . GLU A 1 339 ? 21.853 16.998 -20.627 1.00 98.69 339 GLU A O 1
ATOM 2726 N N . PHE A 1 340 ? 20.605 16.905 -18.753 1.00 98.56 340 PHE A N 1
ATOM 2727 C CA . PHE A 1 340 ? 21.735 16.910 -17.821 1.00 98.56 340 PHE A CA 1
ATOM 2728 C C . PHE A 1 340 ? 22.701 15.748 -18.096 1.00 98.56 340 PHE A C 1
ATOM 2730 O O . PHE A 1 340 ? 23.913 15.949 -18.199 1.00 98.56 340 PHE A O 1
ATOM 2737 N N . HIS A 1 341 ? 22.160 14.543 -18.299 1.00 98.38 341 HIS A N 1
ATOM 2738 C CA . HIS A 1 341 ? 22.938 13.346 -18.643 1.00 98.38 341 HIS A CA 1
ATOM 2739 C C . HIS A 1 341 ? 23.278 13.241 -20.131 1.00 98.38 341 HIS A C 1
ATOM 2741 O O . HIS A 1 341 ? 23.898 12.265 -20.553 1.00 98.38 341 HIS A O 1
ATOM 2747 N N . LYS A 1 342 ? 22.893 14.235 -20.943 1.00 98.38 342 LYS A N 1
ATOM 2748 C CA . LYS A 1 342 ? 23.057 14.251 -22.406 1.00 98.38 342 LYS A CA 1
ATOM 2749 C C . LYS A 1 342 ? 22.475 13.003 -23.076 1.00 98.38 342 LYS A C 1
ATOM 2751 O O . LYS A 1 342 ? 23.026 12.532 -24.070 1.00 98.38 342 LYS A O 1
ATOM 2756 N N . TRP A 1 343 ? 21.385 12.482 -22.512 1.00 98.50 343 TRP A N 1
ATOM 2757 C CA . TRP A 1 343 ? 20.706 11.254 -22.936 1.00 98.50 343 TRP A CA 1
ATOM 2758 C C . TRP A 1 343 ? 21.604 10.006 -22.871 1.00 98.50 343 TRP A C 1
ATOM 2760 O O . TRP A 1 343 ? 21.351 9.006 -23.542 1.00 98.50 343 TRP A O 1
ATOM 2770 N N . GLY A 1 344 ? 22.672 10.076 -22.071 1.00 98.12 344 GLY A N 1
ATOM 2771 C CA . GLY A 1 344 ? 23.681 9.039 -21.926 1.00 98.12 344 GLY A CA 1
ATOM 2772 C C . GLY A 1 344 ? 23.363 8.035 -20.820 1.00 98.12 344 GLY A C 1
ATOM 2773 O O . GLY A 1 344 ? 22.734 8.345 -19.804 1.00 98.12 344 GLY A O 1
ATOM 2774 N N . LEU A 1 345 ? 23.860 6.815 -21.011 1.00 98.25 345 LEU A N 1
ATOM 2775 C CA . LEU A 1 345 ? 23.773 5.738 -20.028 1.00 98.25 345 LEU A CA 1
ATOM 2776 C C . LEU A 1 345 ? 24.895 5.849 -19.002 1.00 98.25 345 LEU A C 1
ATOM 2778 O O . LEU A 1 345 ? 26.003 6.307 -19.310 1.00 98.25 345 LEU A O 1
ATOM 2782 N N . ARG A 1 346 ? 24.651 5.339 -17.797 1.00 95.81 346 ARG A N 1
ATOM 2783 C CA . ARG A 1 346 ? 25.739 5.090 -16.854 1.00 95.81 346 ARG A CA 1
ATOM 2784 C C . ARG A 1 346 ? 26.720 4.082 -17.468 1.00 95.81 346 ARG A C 1
ATOM 2786 O O . ARG A 1 346 ? 26.318 3.102 -18.083 1.00 95.81 346 ARG A O 1
ATOM 2793 N N . ASP A 1 347 ? 28.014 4.357 -17.344 1.00 96.38 347 ASP A N 1
ATOM 2794 C CA . ASP A 1 347 ? 29.106 3.595 -17.973 1.00 96.38 347 ASP A CA 1
ATOM 2795 C C . ASP A 1 347 ? 29.089 3.580 -19.525 1.00 96.38 347 ASP A C 1
ATOM 2797 O O . ASP A 1 347 ? 29.863 2.860 -20.157 1.00 96.38 347 ASP A O 1
ATOM 2801 N N . GLY A 1 348 ? 28.268 4.432 -20.153 1.00 97.94 348 GLY A N 1
ATOM 2802 C CA . GLY A 1 348 ? 28.256 4.679 -21.596 1.00 97.94 348 GLY A CA 1
ATOM 2803 C C . GLY A 1 348 ? 27.715 3.529 -22.454 1.00 97.94 348 GLY A C 1
ATOM 2804 O O . GLY A 1 348 ? 27.227 2.514 -21.967 1.00 97.94 348 GLY A O 1
ATOM 2805 N N . ILE A 1 349 ? 27.827 3.681 -23.778 1.00 98.38 349 ILE A N 1
ATOM 2806 C CA . ILE A 1 349 ? 27.218 2.772 -24.772 1.00 98.38 349 ILE A CA 1
ATOM 2807 C C . ILE A 1 349 ? 27.794 1.346 -24.785 1.00 98.38 349 ILE A C 1
ATOM 2809 O O . ILE A 1 349 ? 27.285 0.483 -25.491 1.00 98.38 349 ILE A O 1
ATOM 2813 N N . GLN A 1 350 ? 28.895 1.101 -24.074 1.00 97.81 350 GLN A N 1
ATOM 2814 C CA . GLN A 1 350 ? 29.522 -0.222 -23.988 1.00 97.81 350 GLN A CA 1
ATOM 2815 C C . GLN A 1 350 ? 28.995 -1.035 -22.802 1.00 97.81 350 GLN A C 1
ATOM 2817 O O . GLN A 1 350 ? 29.358 -2.201 -22.645 1.00 97.81 350 GLN A O 1
ATOM 2822 N N . THR A 1 351 ? 28.164 -0.434 -21.944 1.00 97.81 351 THR A N 1
ATOM 2823 C CA . THR A 1 351 ? 27.599 -1.145 -20.804 1.00 97.81 351 THR A CA 1
ATOM 2824 C C . THR A 1 351 ? 26.697 -2.292 -21.263 1.00 97.81 351 THR A C 1
ATOM 2826 O O . THR A 1 351 ? 25.931 -2.164 -22.215 1.00 97.81 351 THR A O 1
ATOM 2829 N N . ARG A 1 352 ? 26.791 -3.425 -20.565 1.00 97.81 352 ARG A N 1
ATOM 2830 C CA . ARG A 1 352 ? 25.867 -4.566 -20.683 1.00 97.81 352 ARG A CA 1
ATOM 2831 C C . ARG A 1 352 ? 25.090 -4.802 -19.388 1.00 97.81 352 ARG A C 1
ATOM 2833 O O . ARG A 1 352 ? 24.351 -5.771 -19.277 1.00 97.81 352 ARG A O 1
ATOM 2840 N N . ASN A 1 353 ? 25.297 -3.936 -18.393 1.00 98.44 353 ASN A N 1
ATOM 2841 C CA . ASN A 1 353 ? 24.583 -4.008 -17.131 1.00 98.44 353 ASN A CA 1
ATOM 2842 C C . ASN A 1 353 ? 23.183 -3.418 -17.329 1.00 98.44 353 ASN A C 1
ATOM 2844 O O . ASN A 1 353 ? 23.053 -2.238 -17.661 1.00 98.44 353 ASN A O 1
ATOM 2848 N N . ALA A 1 354 ? 22.159 -4.237 -17.099 1.00 98.62 354 ALA A N 1
ATOM 2849 C CA . ALA A 1 354 ? 20.766 -3.853 -17.261 1.00 98.62 354 ALA A CA 1
ATOM 2850 C C . ALA A 1 354 ? 20.388 -2.616 -16.423 1.00 98.62 354 ALA A C 1
ATOM 2852 O O . ALA A 1 354 ? 19.696 -1.732 -16.923 1.00 98.62 354 ALA A O 1
ATOM 2853 N N . ASP A 1 355 ? 20.925 -2.467 -15.206 1.00 98.50 355 ASP A N 1
ATOM 2854 C CA . ASP A 1 355 ? 20.666 -1.304 -14.343 1.00 98.50 355 ASP A CA 1
ATOM 2855 C C . ASP A 1 355 ? 21.048 0.024 -15.010 1.00 98.50 355 ASP A C 1
ATOM 2857 O O . ASP A 1 355 ? 20.392 1.049 -14.820 1.00 98.50 355 ASP A O 1
ATOM 2861 N N . ASN A 1 356 ? 22.122 0.017 -15.799 1.00 98.62 356 ASN A N 1
ATOM 2862 C CA . ASN A 1 356 ? 22.598 1.204 -16.500 1.00 98.62 356 ASN A CA 1
ATOM 2863 C C . ASN A 1 356 ? 21.765 1.522 -17.753 1.00 98.62 356 ASN A C 1
ATOM 2865 O O . ASN A 1 356 ? 21.855 2.631 -18.279 1.00 98.62 356 ASN A O 1
ATOM 2869 N N . GLN A 1 357 ? 20.973 0.561 -18.235 1.00 98.69 357 GLN A N 1
ATOM 2870 C CA . GLN A 1 357 ? 20.103 0.690 -19.407 1.00 98.69 357 GLN A CA 1
ATOM 2871 C C . GLN A 1 357 ? 18.699 1.188 -19.037 1.00 98.69 357 GLN A C 1
ATOM 2873 O O . GLN A 1 357 ? 18.012 1.740 -19.896 1.00 98.69 357 GLN A O 1
ATOM 2878 N N . CYS A 1 358 ? 18.306 1.067 -17.764 1.00 98.62 358 CYS A N 1
ATOM 2879 C CA . CYS A 1 358 ? 16.985 1.433 -17.246 1.00 98.62 358 CYS A CA 1
ATOM 2880 C C . CYS A 1 358 ? 16.547 2.861 -17.622 1.00 98.62 358 CYS A C 1
ATOM 2882 O O . CYS A 1 358 ? 15.427 3.067 -18.094 1.00 98.62 358 CYS A O 1
ATOM 2884 N N . CYS A 1 359 ? 17.446 3.852 -17.535 1.00 98.44 359 CYS A N 1
ATOM 2885 C CA . CYS A 1 359 ? 17.132 5.236 -17.923 1.00 98.44 359 CYS A CA 1
ATOM 2886 C C . CYS A 1 359 ? 16.654 5.370 -19.382 1.00 98.44 359 CYS A C 1
ATOM 2888 O O . CYS A 1 359 ? 15.844 6.246 -19.697 1.00 98.44 359 CYS A O 1
ATOM 2890 N N . GLY A 1 360 ? 17.087 4.452 -20.251 1.00 98.50 360 GLY A N 1
ATOM 2891 C CA . GLY A 1 360 ? 16.691 4.376 -21.648 1.00 98.50 360 GLY A CA 1
ATOM 2892 C C . GLY A 1 360 ? 15.184 4.234 -21.854 1.00 98.50 360 GLY A C 1
ATOM 2893 O O . GLY A 1 360 ? 14.674 4.745 -22.848 1.00 98.50 360 GLY A O 1
ATOM 2894 N N . GLN A 1 361 ? 14.442 3.628 -20.919 1.00 98.69 361 GLN A N 1
ATOM 2895 C CA . GLN A 1 361 ? 12.981 3.530 -21.028 1.00 98.69 361 GLN A CA 1
ATOM 2896 C C . GLN A 1 361 ? 12.317 4.911 -21.055 1.00 98.69 361 GLN A C 1
ATOM 2898 O O . GLN A 1 361 ? 11.514 5.191 -21.948 1.00 98.69 361 GLN A O 1
ATOM 2903 N N . THR A 1 362 ? 12.710 5.796 -20.135 1.00 98.62 362 THR A N 1
ATOM 2904 C CA . THR A 1 362 ? 12.204 7.177 -20.080 1.00 98.62 362 THR A CA 1
ATOM 2905 C C . THR A 1 362 ? 12.693 7.990 -21.276 1.00 98.62 362 THR A C 1
ATOM 2907 O O . THR A 1 362 ? 11.931 8.765 -21.849 1.00 98.62 362 THR A O 1
ATOM 2910 N N . TYR A 1 363 ? 13.947 7.811 -21.702 1.00 98.81 363 TYR A N 1
ATOM 2911 C CA . TYR A 1 363 ? 14.458 8.521 -22.879 1.00 98.81 363 TYR A CA 1
ATOM 2912 C C . TYR A 1 363 ? 13.689 8.145 -24.149 1.00 98.81 363 TYR A C 1
ATOM 2914 O O . TYR A 1 363 ? 13.373 9.017 -24.959 1.00 98.81 363 TYR A O 1
ATOM 2922 N N . ILE A 1 364 ? 13.320 6.869 -24.286 1.00 98.81 364 ILE A N 1
ATOM 2923 C CA . ILE A 1 364 ? 12.449 6.396 -25.359 1.00 98.81 364 ILE A CA 1
ATOM 2924 C C . ILE A 1 364 ? 11.036 6.980 -25.222 1.00 98.81 364 ILE A C 1
ATOM 2926 O O . ILE A 1 364 ? 10.496 7.438 -26.223 1.00 98.81 364 ILE A O 1
ATOM 2930 N N . ASP A 1 365 ? 10.445 7.024 -24.020 1.00 98.38 365 ASP A N 1
ATOM 2931 C CA . ASP A 1 365 ? 9.137 7.674 -23.816 1.00 98.38 365 ASP A CA 1
ATOM 2932 C C . ASP A 1 365 ? 9.161 9.139 -24.285 1.00 98.38 365 ASP A C 1
ATOM 2934 O O . ASP A 1 365 ? 8.282 9.570 -25.028 1.00 98.38 365 ASP A O 1
ATOM 2938 N N . LEU A 1 366 ? 10.201 9.889 -23.915 1.00 98.69 366 LEU A N 1
ATOM 2939 C CA . LEU A 1 366 ? 10.373 11.287 -24.317 1.00 98.69 366 LEU A CA 1
ATOM 2940 C C . LEU A 1 366 ? 10.656 11.446 -25.817 1.00 98.69 366 LEU A C 1
ATOM 2942 O O . LEU A 1 366 ? 10.284 12.461 -26.402 1.00 98.69 366 LEU A O 1
ATOM 2946 N N . TYR A 1 367 ? 11.317 10.481 -26.453 1.00 98.75 367 TYR A N 1
ATOM 2947 C CA . TYR A 1 367 ? 11.486 10.455 -27.907 1.00 98.75 367 TYR A CA 1
ATOM 2948 C C . TYR A 1 367 ? 10.172 10.184 -28.636 1.00 98.75 367 TYR A C 1
ATOM 2950 O O . TYR A 1 367 ? 9.859 10.884 -29.587 1.00 98.75 367 TYR A O 1
ATOM 2958 N N . LEU A 1 368 ? 9.363 9.232 -28.169 1.00 98.06 368 LEU A N 1
ATOM 2959 C CA . LEU A 1 368 ? 8.059 8.931 -28.772 1.00 98.06 368 LEU A CA 1
ATOM 2960 C C . LEU A 1 368 ? 7.074 10.109 -28.669 1.00 98.06 368 LEU A C 1
ATOM 2962 O O . LEU A 1 368 ? 6.103 10.172 -29.417 1.00 98.06 368 LEU A O 1
ATOM 2966 N N . MET A 1 369 ? 7.320 11.057 -27.761 1.00 96.94 369 MET A N 1
ATOM 2967 C CA . MET A 1 369 ? 6.577 12.320 -27.695 1.00 96.94 369 MET A CA 1
ATOM 2968 C C . MET A 1 369 ? 7.040 13.362 -28.727 1.00 96.94 369 MET A C 1
ATOM 2970 O O . MET A 1 369 ? 6.254 14.231 -29.097 1.00 96.94 369 MET A O 1
ATOM 2974 N N . ASP A 1 370 ? 8.298 13.310 -29.172 1.00 97.31 370 ASP A N 1
ATOM 2975 C CA . ASP A 1 370 ? 8.866 14.182 -30.207 1.00 97.31 370 ASP A CA 1
ATOM 2976 C C . ASP A 1 370 ? 9.992 13.445 -30.948 1.00 97.31 370 ASP A C 1
ATOM 2978 O O . ASP A 1 370 ? 11.174 13.533 -30.595 1.00 97.31 370 ASP A O 1
ATOM 2982 N N . GLU A 1 371 ? 9.613 12.717 -32.000 1.00 97.88 371 GLU A N 1
ATOM 2983 C CA . GLU A 1 371 ? 10.522 11.842 -32.751 1.00 97.88 371 GLU A CA 1
ATOM 2984 C C . GLU A 1 371 ? 11.602 12.616 -33.531 1.00 97.88 371 GLU A C 1
ATOM 2986 O O . GLU A 1 371 ? 12.541 12.021 -34.067 1.00 97.88 371 GLU A O 1
ATOM 2991 N N . THR A 1 372 ? 11.521 13.953 -33.581 1.00 98.06 372 THR A N 1
ATOM 2992 C CA . THR A 1 372 ? 12.580 14.790 -34.161 1.00 98.06 372 THR A CA 1
ATOM 2993 C C . THR A 1 372 ? 13.824 14.851 -33.265 1.00 98.06 372 THR A C 1
ATOM 2995 O O . THR A 1 372 ? 14.927 15.115 -33.751 1.00 98.06 372 THR A O 1
ATOM 2998 N N . LYS A 1 373 ? 13.681 14.546 -31.967 1.00 98.44 373 LYS A N 1
ATOM 2999 C CA . LYS A 1 373 ? 14.741 14.571 -30.945 1.00 98.44 373 LYS A CA 1
ATOM 3000 C C . LYS A 1 373 ? 15.541 13.274 -30.917 1.00 98.44 373 LYS A C 1
ATOM 3002 O O . LYS A 1 373 ? 15.601 12.564 -29.913 1.00 98.44 373 LYS A O 1
ATOM 3007 N N . THR A 1 374 ? 16.147 12.939 -32.051 1.00 98.31 374 THR A N 1
ATOM 3008 C CA . THR A 1 374 ? 16.897 11.683 -32.241 1.00 98.31 374 THR A CA 1
ATOM 3009 C C . THR A 1 374 ? 18.059 11.493 -31.256 1.00 98.31 374 THR A C 1
ATOM 3011 O O . THR A 1 374 ? 18.447 10.358 -30.975 1.00 98.31 374 THR A O 1
ATOM 3014 N N . GLU A 1 375 ? 18.586 12.573 -30.669 1.00 98.56 375 GLU A N 1
ATOM 3015 C CA . GLU A 1 375 ? 19.602 12.521 -29.617 1.00 98.56 375 GLU A CA 1
ATOM 3016 C C . GLU A 1 375 ? 19.146 11.743 -28.379 1.00 98.56 375 GLU A C 1
ATOM 3018 O O . GLU A 1 375 ? 19.983 11.125 -27.726 1.00 98.56 375 GLU A O 1
ATOM 3023 N N . ARG A 1 376 ? 17.834 11.713 -28.098 1.00 98.62 376 ARG A N 1
ATOM 3024 C CA . ARG A 1 376 ? 17.256 11.062 -26.914 1.00 98.62 376 ARG A CA 1
ATOM 3025 C C . ARG A 1 376 ? 17.456 9.552 -26.912 1.00 98.62 376 ARG A C 1
ATOM 3027 O O . ARG A 1 376 ? 17.630 8.962 -25.855 1.00 98.62 376 ARG A O 1
ATOM 3034 N N . ILE A 1 377 ? 17.457 8.920 -28.085 1.00 98.44 377 ILE A N 1
ATOM 3035 C CA . ILE A 1 377 ? 17.557 7.455 -28.205 1.00 98.44 377 ILE A CA 1
ATOM 3036 C C . ILE A 1 377 ? 18.884 6.970 -28.781 1.00 98.44 377 ILE A C 1
ATOM 3038 O O . ILE A 1 377 ? 19.129 5.764 -28.812 1.00 98.44 377 ILE A O 1
ATOM 3042 N N . ARG A 1 378 ? 19.750 7.881 -29.239 1.00 98.69 378 ARG A N 1
ATOM 3043 C CA . ARG A 1 378 ? 21.004 7.536 -29.923 1.00 98.69 378 ARG A CA 1
ATOM 3044 C C . ARG A 1 378 ? 21.870 6.585 -29.094 1.00 98.69 378 ARG A C 1
ATOM 3046 O O . ARG A 1 378 ? 22.308 5.558 -29.607 1.00 98.69 378 ARG A O 1
ATOM 3053 N N . ASP A 1 379 ? 22.106 6.920 -27.829 1.00 98.75 379 ASP A N 1
ATOM 3054 C CA . ASP A 1 379 ? 23.052 6.191 -26.981 1.00 98.75 379 ASP A CA 1
ATOM 3055 C C . ASP A 1 379 ? 22.461 4.866 -26.477 1.00 98.75 379 ASP A C 1
ATOM 3057 O O . ASP A 1 379 ? 23.153 3.847 -26.503 1.00 98.75 379 ASP A O 1
ATOM 3061 N N . ILE A 1 380 ? 21.173 4.840 -26.101 1.00 98.69 380 ILE A N 1
ATOM 3062 C CA . ILE A 1 380 ? 20.507 3.585 -25.718 1.00 98.69 380 ILE A CA 1
ATOM 3063 C C . ILE A 1 380 ? 20.425 2.622 -26.902 1.00 98.69 380 ILE A C 1
ATOM 3065 O O . ILE A 1 380 ? 20.761 1.452 -26.751 1.00 98.69 380 ILE A O 1
ATOM 3069 N N . LYS A 1 381 ? 20.096 3.103 -28.108 1.00 98.62 381 LYS A N 1
ATOM 3070 C CA . LYS A 1 381 ? 20.115 2.263 -29.307 1.00 98.62 381 LYS A CA 1
ATOM 3071 C C . LYS A 1 381 ? 21.514 1.716 -29.577 1.00 98.62 381 LYS A C 1
ATOM 3073 O O . LYS A 1 381 ? 21.646 0.522 -29.801 1.00 98.62 381 LYS A O 1
ATOM 3078 N N . ALA A 1 382 ? 22.549 2.558 -29.537 1.00 98.75 382 ALA A N 1
ATOM 3079 C CA . ALA A 1 382 ? 23.924 2.112 -29.759 1.00 98.75 382 ALA A CA 1
ATOM 3080 C C . ALA A 1 382 ? 24.356 1.044 -28.739 1.00 98.75 382 ALA A C 1
ATOM 3082 O O . ALA A 1 382 ? 25.033 0.085 -29.102 1.00 98.75 382 ALA A O 1
ATOM 3083 N N . CYS A 1 383 ? 23.932 1.179 -27.480 1.00 98.69 383 CYS A N 1
ATOM 3084 C CA . CYS A 1 383 ? 24.147 0.168 -26.447 1.00 98.69 383 CYS A CA 1
ATOM 3085 C C . CYS A 1 383 ? 23.482 -1.169 -26.795 1.00 98.69 383 CYS A C 1
ATOM 3087 O O . CYS A 1 383 ? 24.153 -2.201 -26.787 1.00 98.69 383 CYS A O 1
ATOM 3089 N N . ILE A 1 384 ? 22.201 -1.152 -27.176 1.00 98.56 384 ILE A N 1
ATOM 3090 C CA . ILE A 1 384 ? 21.487 -2.370 -27.572 1.00 98.56 384 ILE A CA 1
ATOM 3091 C C . ILE A 1 384 ? 22.083 -2.976 -28.851 1.00 98.56 384 ILE A C 1
ATOM 3093 O O . ILE A 1 384 ? 22.303 -4.184 -28.902 1.00 98.56 384 ILE A O 1
ATOM 3097 N N . ASP A 1 385 ? 22.429 -2.156 -29.848 1.00 98.56 385 ASP A N 1
ATOM 3098 C CA . ASP A 1 385 ? 23.102 -2.590 -31.077 1.00 98.56 385 ASP A CA 1
ATOM 3099 C C . ASP A 1 385 ? 24.403 -3.342 -30.754 1.00 98.56 385 ASP A C 1
ATOM 3101 O O . ASP A 1 385 ? 24.620 -4.437 -31.268 1.00 98.56 385 ASP A O 1
ATOM 3105 N N . ASN A 1 386 ? 25.242 -2.812 -29.854 1.00 97.94 386 ASN A N 1
ATOM 3106 C CA . ASN A 1 386 ? 26.473 -3.483 -29.418 1.00 97.94 386 ASN A CA 1
ATOM 3107 C C . ASN A 1 386 ? 26.197 -4.851 -28.781 1.00 97.94 386 ASN A C 1
ATOM 3109 O O . ASN A 1 386 ? 27.014 -5.764 -28.910 1.00 97.94 386 ASN A O 1
ATOM 3113 N N . MET A 1 387 ? 25.057 -5.010 -28.104 1.00 97.75 387 MET A N 1
ATOM 3114 C CA . MET A 1 387 ? 24.669 -6.300 -27.550 1.00 97.75 387 MET A CA 1
ATOM 3115 C C . MET A 1 387 ? 24.262 -7.290 -28.636 1.00 97.75 387 MET A C 1
ATOM 3117 O O . MET A 1 387 ? 24.639 -8.446 -28.503 1.00 97.75 387 MET A O 1
ATOM 3121 N N . LEU A 1 388 ? 23.615 -6.854 -29.726 1.00 96.88 388 LEU A N 1
ATOM 3122 C CA . LEU A 1 388 ? 23.231 -7.719 -30.854 1.00 96.88 388 LEU A CA 1
ATOM 3123 C C . LEU A 1 388 ? 24.429 -8.362 -31.579 1.00 96.88 388 LEU A C 1
ATOM 3125 O O . LEU A 1 388 ? 24.291 -9.444 -32.143 1.00 96.88 388 LEU A O 1
ATOM 3129 N N . TYR A 1 389 ? 25.598 -7.712 -31.588 1.00 91.31 389 TYR A N 1
ATOM 3130 C CA . TYR A 1 389 ? 26.774 -8.152 -32.360 1.00 91.31 389 TYR A CA 1
ATOM 3131 C C . TYR A 1 389 ? 27.700 -9.132 -31.624 1.00 91.31 389 TYR A C 1
ATOM 3133 O O . TYR A 1 389 ? 28.826 -9.368 -32.065 1.00 91.31 389 TYR A O 1
ATOM 3141 N N . THR A 1 390 ? 27.256 -9.705 -30.506 1.00 94.06 390 THR A N 1
ATOM 3142 C CA . THR A 1 390 ? 28.001 -10.740 -29.777 1.00 94.06 390 THR A CA 1
ATOM 3143 C C . THR A 1 390 ? 27.139 -11.979 -29.567 1.00 94.06 390 THR A C 1
ATOM 3145 O O . THR A 1 390 ? 25.915 -11.873 -29.527 1.00 94.06 390 THR A O 1
ATOM 3148 N N . ASP A 1 391 ? 27.773 -13.134 -29.355 1.00 94.94 391 ASP A N 1
ATOM 3149 C CA . ASP A 1 391 ? 27.089 -14.386 -28.974 1.00 94.94 391 ASP A CA 1
ATOM 3150 C C . ASP A 1 391 ? 26.766 -14.448 -27.469 1.00 94.94 391 ASP A C 1
ATOM 3152 O O . ASP A 1 391 ? 26.255 -15.443 -26.960 1.00 94.94 391 ASP A O 1
ATOM 3156 N N . LYS A 1 392 ? 27.095 -13.385 -26.725 1.00 97.38 392 LYS A N 1
ATOM 3157 C CA . LYS A 1 392 ? 26.874 -13.312 -25.283 1.00 97.38 392 LYS A CA 1
ATOM 3158 C C . LYS A 1 392 ? 25.401 -13.001 -25.000 1.00 97.38 392 LYS A C 1
ATOM 3160 O O . LYS A 1 392 ? 24.912 -11.943 -25.409 1.00 97.38 392 LYS A O 1
ATOM 3165 N N . ILE A 1 393 ? 24.739 -13.901 -24.275 1.00 97.50 393 ILE A N 1
ATOM 3166 C CA . ILE A 1 393 ? 23.309 -13.829 -23.922 1.00 97.50 393 ILE A CA 1
ATOM 3167 C C . ILE A 1 393 ? 23.047 -13.930 -22.408 1.00 97.50 393 ILE A C 1
ATOM 3169 O O . ILE A 1 393 ? 21.900 -13.888 -21.981 1.00 97.50 393 ILE A O 1
ATOM 3173 N N . ASP A 1 394 ? 24.099 -14.039 -21.596 1.00 97.56 394 ASP A N 1
ATOM 3174 C CA . ASP A 1 394 ? 24.048 -14.353 -20.164 1.00 97.56 394 ASP A CA 1
ATOM 3175 C C . ASP A 1 394 ? 24.145 -13.135 -19.227 1.00 97.56 394 ASP A C 1
ATOM 3177 O O . ASP A 1 394 ? 24.390 -13.285 -18.030 1.00 97.56 394 ASP A O 1
ATOM 3181 N N . ASP A 1 395 ? 23.972 -11.912 -19.743 1.00 98.12 395 ASP A N 1
ATOM 3182 C CA . ASP A 1 395 ? 24.114 -10.693 -18.929 1.00 98.12 395 ASP A CA 1
ATOM 3183 C C . ASP A 1 395 ? 22.982 -10.503 -17.906 1.00 98.12 395 ASP A C 1
ATOM 3185 O O . ASP A 1 395 ? 23.189 -9.849 -16.886 1.00 98.12 395 ASP A O 1
ATOM 3189 N N . TRP A 1 396 ? 21.797 -11.069 -18.151 1.00 98.31 396 TRP A N 1
ATOM 3190 C CA . TRP A 1 396 ? 20.652 -11.009 -17.235 1.00 98.31 396 TRP A CA 1
ATOM 3191 C C . TRP A 1 396 ? 20.687 -12.182 -16.252 1.00 98.31 396 TRP A C 1
ATOM 3193 O O . TRP A 1 396 ? 19.860 -13.090 -16.294 1.00 98.31 396 TRP A O 1
ATOM 3203 N N . ASN A 1 397 ? 21.690 -12.172 -15.376 1.00 97.19 397 ASN A N 1
ATOM 3204 C CA . ASN A 1 397 ? 21.910 -13.215 -14.369 1.00 97.19 397 ASN A CA 1
ATOM 3205 C C . ASN A 1 397 ? 21.174 -12.975 -13.032 1.00 97.19 397 ASN A C 1
ATOM 3207 O O . ASN A 1 397 ? 21.373 -13.709 -12.073 1.00 97.19 397 ASN A O 1
ATOM 3211 N N . TRP A 1 398 ? 20.299 -11.971 -12.971 1.00 98.50 398 TRP A N 1
ATOM 3212 C CA . TRP A 1 398 ? 19.369 -11.736 -11.868 1.00 98.50 398 TRP A CA 1
ATOM 3213 C C . TRP A 1 398 ? 18.047 -11.216 -12.432 1.00 98.50 398 TRP A C 1
ATOM 3215 O O . TRP A 1 398 ? 18.034 -10.520 -13.450 1.00 98.50 398 TRP A O 1
ATOM 3225 N N . ILE A 1 399 ? 16.928 -11.547 -11.796 1.00 98.62 399 ILE A N 1
ATOM 3226 C CA . ILE A 1 399 ? 15.600 -11.341 -12.399 1.00 98.62 399 ILE A CA 1
ATOM 3227 C C . ILE A 1 399 ? 15.193 -9.873 -12.529 1.00 98.62 399 ILE A C 1
ATOM 3229 O O . ILE A 1 399 ? 14.449 -9.523 -13.445 1.00 98.62 399 ILE A O 1
ATOM 3233 N N . ASP A 1 400 ? 15.720 -8.986 -11.683 1.00 98.62 400 ASP A N 1
ATOM 3234 C CA . ASP A 1 400 ? 15.449 -7.551 -11.760 1.00 98.62 400 ASP A CA 1
ATOM 3235 C C . ASP A 1 400 ? 15.957 -6.966 -13.090 1.00 98.62 400 ASP A C 1
ATOM 3237 O O . ASP A 1 400 ? 15.353 -6.032 -13.621 1.00 98.62 400 ASP A O 1
ATOM 3241 N N . ALA A 1 401 ? 17.018 -7.550 -13.674 1.00 98.75 401 ALA A N 1
ATOM 3242 C CA . ALA A 1 401 ? 17.569 -7.151 -14.970 1.00 98.75 401 ALA A CA 1
ATOM 3243 C C . ALA A 1 401 ? 16.518 -7.170 -16.087 1.00 98.75 401 ALA A C 1
ATOM 3245 O O . ALA A 1 401 ? 16.593 -6.359 -17.015 1.00 98.75 401 ALA A O 1
ATOM 3246 N N . LEU A 1 402 ? 15.521 -8.059 -15.978 1.00 98.88 402 LEU A N 1
ATOM 3247 C CA . LEU A 1 402 ? 14.422 -8.135 -16.930 1.00 98.88 402 LEU A CA 1
ATOM 3248 C C . LEU A 1 402 ? 13.665 -6.806 -16.973 1.00 98.88 402 LEU A C 1
ATOM 3250 O O . LEU A 1 402 ? 13.479 -6.269 -18.059 1.00 98.88 402 LEU A O 1
ATOM 3254 N N . GLN A 1 403 ? 13.310 -6.209 -15.830 1.00 98.62 403 GLN A N 1
ATOM 3255 C CA . GLN A 1 403 ? 12.642 -4.901 -15.832 1.00 98.62 403 GLN A CA 1
ATOM 3256 C C . GLN A 1 403 ? 13.557 -3.804 -16.360 1.00 98.62 403 GLN A C 1
ATOM 3258 O O . GLN A 1 403 ? 13.102 -2.935 -17.098 1.00 98.62 403 GLN A O 1
ATOM 3263 N N . MET A 1 404 ? 14.837 -3.831 -15.992 1.00 98.69 404 MET A N 1
ATOM 3264 C CA . MET A 1 404 ? 15.744 -2.732 -16.316 1.00 98.69 404 MET A CA 1
ATOM 3265 C C . MET A 1 404 ? 16.065 -2.658 -17.817 1.00 98.69 404 MET A C 1
ATOM 3267 O O . MET A 1 404 ? 16.246 -1.560 -18.342 1.00 98.69 404 MET A O 1
ATOM 3271 N N . ALA A 1 405 ? 16.102 -3.797 -18.519 1.00 98.56 405 ALA A N 1
ATOM 3272 C CA . ALA A 1 405 ? 16.558 -3.862 -19.909 1.00 98.56 405 ALA A CA 1
ATOM 3273 C C . ALA A 1 405 ? 15.571 -4.495 -20.902 1.00 98.56 405 ALA A C 1
ATOM 3275 O O . ALA A 1 405 ? 15.503 -4.023 -22.037 1.00 98.56 405 ALA A O 1
ATOM 3276 N N . MET A 1 406 ? 14.791 -5.519 -20.534 1.00 98.75 406 MET A N 1
ATOM 3277 C CA . MET A 1 406 ? 13.937 -6.252 -21.489 1.00 98.75 406 MET A CA 1
ATOM 3278 C C . MET A 1 406 ? 12.961 -5.329 -22.250 1.00 98.75 406 MET A C 1
ATOM 3280 O O . MET A 1 406 ? 12.952 -5.384 -23.485 1.00 98.75 406 MET A O 1
ATOM 3284 N N . PRO A 1 407 ? 12.243 -4.387 -21.595 1.00 98.75 407 PRO A N 1
ATOM 3285 C CA . PRO A 1 407 ? 11.371 -3.449 -22.302 1.00 98.75 407 PRO A CA 1
ATOM 3286 C C . PRO A 1 407 ? 12.112 -2.536 -23.287 1.00 98.75 407 PRO A C 1
ATOM 3288 O O . PRO A 1 407 ? 11.531 -2.115 -24.286 1.00 98.75 407 PRO A O 1
ATOM 3291 N N . VAL A 1 408 ? 13.392 -2.221 -23.044 1.00 98.75 408 VAL A N 1
ATOM 3292 C CA . VAL A 1 408 ? 14.193 -1.380 -23.948 1.00 98.75 408 VAL A CA 1
ATOM 3293 C C . VAL A 1 408 ? 14.368 -2.069 -25.299 1.00 98.75 408 VAL A C 1
ATOM 3295 O O . VAL A 1 408 ? 14.173 -1.428 -26.333 1.00 98.75 408 VAL A O 1
ATOM 3298 N N . PHE A 1 409 ? 14.682 -3.368 -25.313 1.00 98.81 409 PHE A N 1
ATOM 3299 C CA . PHE A 1 409 ? 14.842 -4.113 -26.563 1.00 98.81 409 PHE A CA 1
ATOM 3300 C C . PHE A 1 409 ? 13.541 -4.132 -27.369 1.00 98.81 409 PHE A C 1
ATOM 3302 O O . PHE A 1 409 ? 13.563 -3.806 -28.555 1.00 98.81 409 PHE A O 1
ATOM 3309 N N . ALA A 1 410 ? 12.405 -4.448 -26.737 1.00 98.69 410 ALA A N 1
ATOM 3310 C CA . ALA A 1 410 ? 11.115 -4.456 -27.426 1.00 98.69 410 ALA A CA 1
ATOM 3311 C C . ALA A 1 410 ? 10.736 -3.075 -27.974 1.00 98.69 410 ALA A C 1
ATOM 3313 O O . ALA A 1 410 ? 10.286 -2.955 -29.112 1.00 98.69 410 ALA A O 1
ATOM 3314 N N . ARG A 1 411 ? 10.981 -2.014 -27.201 1.00 98.69 411 ARG A N 1
ATOM 3315 C CA . ARG A 1 411 ? 10.732 -0.634 -27.627 1.00 98.69 411 ARG A CA 1
ATOM 3316 C C . ARG A 1 411 ? 11.576 -0.235 -28.836 1.00 98.69 411 ARG A C 1
ATOM 3318 O O . ARG A 1 411 ? 11.036 0.306 -29.798 1.00 98.69 411 ARG A O 1
ATOM 3325 N N . ILE A 1 412 ? 12.878 -0.522 -28.821 1.00 98.62 412 ILE A N 1
ATOM 3326 C CA . ILE A 1 412 ? 13.761 -0.255 -29.965 1.00 98.62 412 ILE A CA 1
ATOM 3327 C C . ILE A 1 412 ? 13.337 -1.098 -31.178 1.00 98.62 412 ILE A C 1
ATOM 3329 O O . ILE A 1 412 ? 13.219 -0.555 -32.277 1.00 98.62 412 ILE A O 1
ATOM 3333 N N . GLY A 1 413 ? 13.016 -2.381 -30.982 1.00 98.38 413 GLY A N 1
ATOM 3334 C CA . GLY A 1 413 ? 12.468 -3.250 -32.027 1.00 98.38 413 GLY A CA 1
ATOM 3335 C C . GLY A 1 413 ? 11.203 -2.685 -32.665 1.00 98.38 413 GLY A C 1
ATOM 3336 O O . GLY A 1 413 ? 11.097 -2.645 -33.888 1.00 98.38 413 GLY A O 1
ATOM 3337 N N . SER A 1 414 ? 10.286 -2.154 -31.855 1.00 98.25 414 SER A N 1
ATOM 3338 C CA . SER A 1 414 ? 9.054 -1.521 -32.328 1.00 98.25 414 SER A CA 1
ATOM 3339 C C . SER A 1 414 ? 9.313 -0.230 -33.111 1.00 98.25 414 SER A C 1
ATOM 3341 O O . SER A 1 414 ? 8.676 -0.009 -34.141 1.00 98.25 414 SER A O 1
ATOM 3343 N N . ILE A 1 415 ? 10.228 0.627 -32.645 1.00 98.38 415 ILE A N 1
ATOM 3344 C CA . ILE A 1 415 ? 10.570 1.901 -33.304 1.00 98.38 415 ILE A CA 1
ATOM 3345 C C . ILE A 1 415 ? 11.195 1.646 -34.678 1.00 98.38 415 ILE A C 1
ATOM 3347 O O . ILE A 1 415 ? 10.802 2.260 -35.670 1.00 98.38 415 ILE A O 1
ATOM 3351 N N . TYR A 1 416 ? 12.157 0.723 -34.747 1.00 97.75 416 TYR A N 1
ATOM 3352 C CA . TYR A 1 416 ? 12.916 0.447 -35.969 1.00 97.75 416 TYR A CA 1
ATOM 3353 C C . TYR A 1 416 ? 12.300 -0.636 -36.854 1.00 97.75 416 TYR A C 1
ATOM 3355 O O . TYR A 1 416 ? 12.740 -0.795 -37.992 1.00 97.75 416 TYR A O 1
ATOM 3363 N N . LYS A 1 417 ? 11.274 -1.342 -36.364 1.00 97.44 417 LYS A N 1
ATOM 3364 C CA . LYS A 1 417 ? 10.618 -2.464 -37.051 1.00 97.44 417 LYS A CA 1
ATOM 3365 C C . LYS A 1 417 ? 11.631 -3.529 -37.488 1.00 97.44 417 LYS A C 1
ATOM 3367 O O . LYS A 1 417 ? 11.600 -3.989 -38.627 1.00 97.44 417 LYS A O 1
ATOM 3372 N N . ASP A 1 418 ? 12.557 -3.867 -36.590 1.00 97.69 418 ASP A N 1
ATOM 3373 C CA . ASP A 1 418 ? 13.618 -4.850 -36.830 1.00 97.69 418 ASP A CA 1
ATOM 3374 C C . ASP A 1 418 ? 13.518 -5.993 -35.812 1.00 97.69 418 ASP A C 1
ATOM 3376 O O . ASP A 1 418 ? 13.716 -5.806 -34.608 1.00 97.69 418 ASP A O 1
ATOM 3380 N N . ASP A 1 419 ? 13.234 -7.195 -36.316 1.00 97.31 419 ASP A N 1
ATOM 3381 C CA . ASP A 1 419 ? 13.012 -8.383 -35.495 1.00 97.31 419 ASP A CA 1
ATOM 3382 C C . ASP A 1 419 ? 14.244 -8.819 -34.703 1.00 97.31 419 ASP A C 1
ATOM 3384 O O . ASP A 1 419 ? 14.114 -9.496 -33.684 1.00 97.31 419 ASP A O 1
ATOM 3388 N N . LYS A 1 420 ? 15.450 -8.391 -35.095 1.00 98.12 420 LYS A N 1
ATOM 3389 C CA . LYS A 1 420 ? 16.686 -8.739 -34.377 1.00 98.12 420 LYS A CA 1
ATOM 3390 C C . LYS A 1 420 ? 16.653 -8.317 -32.911 1.00 98.12 420 LYS A C 1
ATOM 3392 O O . LYS A 1 420 ? 17.206 -9.025 -32.072 1.00 98.12 420 LYS A O 1
ATOM 3397 N N . TYR A 1 421 ? 15.999 -7.199 -32.596 1.00 98.69 421 TYR A N 1
ATOM 3398 C CA . TYR A 1 421 ? 15.859 -6.741 -31.215 1.00 98.69 421 TYR A CA 1
ATOM 3399 C C . TYR A 1 421 ? 14.955 -7.672 -30.403 1.00 98.69 421 TYR A C 1
ATOM 3401 O O . TYR A 1 421 ? 15.320 -8.046 -29.290 1.00 98.69 421 TYR A O 1
ATOM 3409 N N . PHE A 1 422 ? 13.817 -8.096 -30.966 1.00 98.56 422 PHE A N 1
ATOM 3410 C CA . PHE A 1 422 ? 12.913 -9.045 -30.310 1.00 98.56 422 PHE A CA 1
ATOM 3411 C C . PHE A 1 422 ? 13.564 -10.422 -30.158 1.00 98.56 422 PHE A C 1
ATOM 3413 O O . PHE A 1 422 ? 13.473 -11.020 -29.089 1.00 98.56 422 PHE A O 1
ATOM 3420 N N . ASN A 1 423 ? 14.273 -10.892 -31.189 1.00 98.25 423 ASN A N 1
ATOM 3421 C CA . ASN A 1 423 ? 14.972 -12.174 -31.165 1.00 98.25 423 ASN A CA 1
ATOM 3422 C C . ASN A 1 423 ? 16.041 -12.191 -30.068 1.00 98.25 423 ASN A C 1
ATOM 3424 O O . ASN A 1 423 ? 16.047 -13.099 -29.240 1.00 98.25 423 ASN A O 1
ATOM 3428 N N . ARG A 1 424 ? 16.896 -11.158 -29.997 1.00 98.44 424 ARG A N 1
ATOM 3429 C CA . ARG A 1 424 ? 17.929 -11.089 -28.955 1.00 98.44 424 ARG A CA 1
ATOM 3430 C C . ARG A 1 424 ? 17.335 -10.959 -27.557 1.00 98.44 424 ARG A C 1
ATOM 3432 O O . ARG A 1 424 ? 17.797 -11.622 -26.635 1.00 98.44 424 ARG A O 1
ATOM 3439 N N . MET A 1 425 ? 16.317 -10.120 -27.391 1.00 98.69 425 MET A N 1
ATOM 3440 C CA . MET A 1 425 ? 15.600 -10.002 -26.122 1.00 98.69 425 MET A CA 1
ATOM 3441 C C . MET A 1 425 ? 15.091 -11.364 -25.648 1.00 98.69 425 MET A C 1
ATOM 3443 O O . MET A 1 425 ? 15.271 -11.721 -24.488 1.00 98.69 425 MET A O 1
ATOM 3447 N N . TYR A 1 426 ? 14.478 -12.126 -26.555 1.00 98.75 426 TYR A N 1
ATOM 3448 C CA . TYR A 1 426 ? 13.932 -13.438 -26.249 1.00 98.75 426 TYR A CA 1
ATOM 3449 C C . TYR A 1 426 ? 15.022 -14.470 -25.927 1.00 98.75 426 TYR A C 1
ATOM 3451 O O . TYR A 1 426 ? 14.868 -15.223 -24.971 1.00 98.75 426 TYR A O 1
ATOM 3459 N N . GLU A 1 427 ? 16.142 -14.475 -26.657 1.00 98.44 427 GLU A N 1
ATOM 3460 C CA . GLU A 1 427 ? 17.307 -15.324 -26.353 1.00 98.44 427 GLU A CA 1
ATOM 3461 C C . GLU A 1 427 ? 17.840 -15.079 -24.935 1.00 98.44 427 GLU A C 1
ATOM 3463 O O . GLU A 1 427 ? 18.055 -16.026 -24.178 1.00 98.44 427 GLU A O 1
ATOM 3468 N N . MET A 1 428 ? 18.017 -13.811 -24.555 1.00 98.81 428 MET A N 1
ATOM 3469 C CA . MET A 1 428 ? 18.503 -13.438 -23.223 1.00 98.81 428 MET A CA 1
ATOM 3470 C C . MET A 1 428 ? 17.481 -13.757 -22.125 1.00 98.81 428 MET A C 1
ATOM 3472 O O . MET A 1 428 ? 17.849 -14.274 -21.074 1.00 98.81 428 MET A O 1
ATOM 3476 N N . TYR A 1 429 ? 16.191 -13.516 -22.382 1.00 98.81 429 TYR A N 1
ATOM 3477 C CA . TYR A 1 429 ? 15.107 -13.912 -21.481 1.00 98.81 429 TYR A CA 1
ATOM 3478 C C . TYR A 1 429 ? 15.089 -15.429 -21.246 1.00 98.81 429 TYR A C 1
ATOM 3480 O O . TYR A 1 429 ? 15.004 -15.873 -20.101 1.00 98.81 429 TYR A O 1
ATOM 3488 N N . LEU A 1 430 ? 15.199 -16.231 -22.311 1.00 98.56 430 LEU A N 1
ATOM 3489 C CA . LEU A 1 430 ? 15.235 -17.688 -22.199 1.00 98.56 430 LEU A CA 1
ATOM 3490 C C . LEU A 1 430 ? 16.467 -18.175 -21.445 1.00 98.56 430 LEU A C 1
ATOM 3492 O O . LEU A 1 430 ? 16.346 -19.120 -20.670 1.00 98.56 430 LEU A O 1
ATOM 3496 N N . TYR A 1 431 ? 17.620 -17.523 -21.614 1.00 98.69 431 TYR A N 1
ATOM 3497 C CA . TYR A 1 431 ? 18.786 -17.828 -20.794 1.00 98.69 431 TYR A CA 1
ATOM 3498 C C . TYR A 1 431 ? 18.473 -17.642 -19.303 1.00 98.69 431 TYR A C 1
ATOM 3500 O O . TYR A 1 431 ? 18.638 -18.581 -18.528 1.00 98.69 431 TYR A O 1
ATOM 3508 N N . THR A 1 432 ? 17.950 -16.481 -18.894 1.00 98.75 432 THR A N 1
ATOM 3509 C CA . THR A 1 432 ? 17.563 -16.234 -17.494 1.00 98.75 432 THR A CA 1
ATOM 3510 C C . THR A 1 432 ? 16.530 -17.253 -17.005 1.00 98.75 432 THR A C 1
ATOM 3512 O O . THR A 1 432 ? 16.658 -17.791 -15.907 1.00 98.75 432 THR A O 1
ATOM 3515 N N . LYS A 1 433 ? 15.520 -17.548 -17.832 1.00 98.62 433 LYS A N 1
ATOM 3516 C CA . LYS A 1 433 ? 14.414 -18.450 -17.495 1.00 98.62 433 LYS A CA 1
ATOM 3517 C C . LYS A 1 433 ? 14.849 -19.905 -17.326 1.00 98.62 433 LYS A C 1
ATOM 3519 O O . LYS A 1 433 ? 14.369 -20.551 -16.405 1.00 98.62 433 LYS A O 1
ATOM 3524 N N . GLN A 1 434 ? 15.676 -20.419 -18.237 1.00 98.19 434 GLN A N 1
ATOM 3525 C CA . GLN A 1 434 ? 15.878 -21.862 -18.438 1.00 98.19 434 GLN A CA 1
ATOM 3526 C C . GLN A 1 434 ? 17.320 -22.334 -18.232 1.00 98.19 434 GLN A C 1
ATOM 3528 O O . GLN A 1 434 ? 17.546 -23.538 -18.193 1.00 98.19 434 GLN A O 1
ATOM 3533 N N . LEU A 1 435 ? 18.301 -21.425 -18.184 1.00 97.75 435 LEU A N 1
ATOM 3534 C CA . LEU A 1 435 ? 19.722 -21.794 -18.219 1.00 97.75 435 LEU A CA 1
ATOM 3535 C C . LEU A 1 435 ? 20.563 -21.159 -17.109 1.00 97.75 435 LEU A C 1
ATOM 3537 O O . LEU A 1 435 ? 21.601 -21.713 -16.763 1.00 97.75 435 LEU A O 1
ATOM 3541 N N . HIS A 1 436 ? 20.181 -19.994 -16.582 1.00 97.88 436 HIS A N 1
ATOM 3542 C CA . HIS A 1 436 ? 20.949 -19.363 -15.513 1.00 97.88 436 HIS A CA 1
ATOM 3543 C C . HIS A 1 436 ? 20.781 -20.105 -14.178 1.00 97.88 436 HIS A C 1
ATOM 3545 O O . HIS A 1 436 ? 19.686 -20.549 -13.853 1.00 97.88 436 HIS A O 1
ATOM 3551 N N . GLY A 1 437 ? 21.851 -20.193 -13.386 1.00 95.56 437 GLY A N 1
ATOM 3552 C CA . GLY A 1 437 ? 21.864 -20.991 -12.159 1.00 95.56 437 GLY A CA 1
ATOM 3553 C C . GLY A 1 437 ? 22.011 -22.481 -12.455 1.00 95.56 437 GLY A C 1
ATOM 3554 O O . GLY A 1 437 ? 22.772 -22.861 -13.347 1.00 95.56 437 GLY A O 1
ATOM 3555 N N . SER A 1 438 ? 21.318 -23.311 -11.685 1.00 92.69 438 SER A N 1
ATOM 3556 C CA . SER A 1 438 ? 21.337 -24.766 -11.817 1.00 92.69 438 SER A CA 1
ATOM 3557 C C . SER A 1 438 ? 20.509 -25.237 -13.016 1.00 92.69 438 SER A C 1
ATOM 3559 O O . SER A 1 438 ? 21.023 -26.004 -13.825 1.00 92.69 438 SER A O 1
ATOM 3561 N N . ASP A 1 439 ? 19.271 -24.744 -13.159 1.00 93.94 439 ASP A N 1
ATOM 3562 C CA . ASP A 1 439 ? 18.314 -25.166 -14.203 1.00 93.94 439 ASP A CA 1
ATOM 3563 C C . ASP A 1 439 ? 17.388 -24.013 -14.675 1.00 93.94 439 ASP A C 1
ATOM 3565 O O . ASP A 1 439 ? 16.261 -24.235 -15.125 1.00 93.94 439 ASP A O 1
ATOM 3569 N N . GLY A 1 440 ? 17.848 -22.761 -14.575 1.00 97.75 440 GLY A N 1
ATOM 3570 C CA . GLY A 1 440 ? 17.037 -21.572 -14.848 1.00 97.75 440 GLY A CA 1
ATOM 3571 C C . GLY A 1 440 ? 16.398 -20.971 -13.594 1.00 97.75 440 GLY A C 1
ATOM 3572 O O . GLY A 1 440 ? 16.170 -21.650 -12.596 1.00 97.75 440 GLY A O 1
ATOM 3573 N N . LEU A 1 441 ? 16.087 -19.672 -13.644 1.00 98.75 441 LEU A N 1
ATOM 3574 C CA . LEU A 1 441 ? 15.541 -18.949 -12.490 1.00 98.75 441 LEU A CA 1
ATOM 3575 C C . LEU A 1 441 ? 14.015 -19.039 -12.348 1.00 98.75 441 LEU A C 1
ATOM 3577 O O . LEU A 1 441 ? 13.482 -18.580 -11.340 1.00 98.75 441 LEU A O 1
ATOM 3581 N N . TYR A 1 442 ? 13.300 -19.590 -13.333 1.00 98.69 442 TYR A N 1
ATOM 3582 C CA . TYR A 1 442 ? 11.847 -19.750 -13.260 1.00 98.69 442 TYR A CA 1
ATOM 3583 C C . TYR A 1 442 ? 11.462 -21.134 -12.747 1.00 98.69 442 TYR A C 1
ATOM 3585 O O . TYR A 1 442 ? 11.657 -22.137 -13.439 1.00 98.69 442 TYR A O 1
ATOM 3593 N N . ASN A 1 443 ? 10.830 -21.192 -11.576 1.00 98.38 443 ASN A N 1
ATOM 3594 C CA . ASN A 1 443 ? 10.288 -22.439 -11.066 1.00 98.38 443 ASN A CA 1
ATOM 3595 C C . ASN A 1 443 ? 8.964 -22.770 -11.768 1.00 98.38 443 ASN A C 1
ATOM 3597 O O . ASN A 1 443 ? 7.935 -22.145 -11.526 1.00 98.38 443 ASN A O 1
ATOM 3601 N N . THR A 1 444 ? 8.975 -23.804 -12.607 1.00 96.88 444 THR A N 1
ATOM 3602 C CA . THR A 1 444 ? 7.777 -24.270 -13.330 1.00 96.88 444 THR A CA 1
ATOM 3603 C C . THR A 1 444 ? 6.703 -24.916 -12.447 1.00 96.88 444 THR A C 1
ATOM 3605 O O . THR A 1 444 ? 5.587 -25.104 -12.923 1.00 96.88 444 THR A O 1
ATOM 3608 N N . MET A 1 445 ? 7.017 -25.256 -11.193 1.00 97.19 445 MET A N 1
ATOM 3609 C CA . MET A 1 445 ? 6.064 -25.825 -10.233 1.00 97.19 445 MET A CA 1
ATOM 3610 C C . MET A 1 445 ? 5.339 -24.740 -9.438 1.00 97.19 445 MET A C 1
ATOM 3612 O O . MET A 1 445 ? 4.121 -24.798 -9.293 1.00 97.19 445 MET A O 1
ATOM 3616 N N . ASP A 1 446 ? 6.088 -23.749 -8.954 1.00 98.31 446 ASP A N 1
ATOM 3617 C CA . ASP A 1 446 ? 5.545 -22.662 -8.129 1.00 98.31 446 ASP A CA 1
ATOM 3618 C C . ASP A 1 446 ? 5.118 -21.451 -8.960 1.00 98.31 446 ASP A C 1
ATOM 3620 O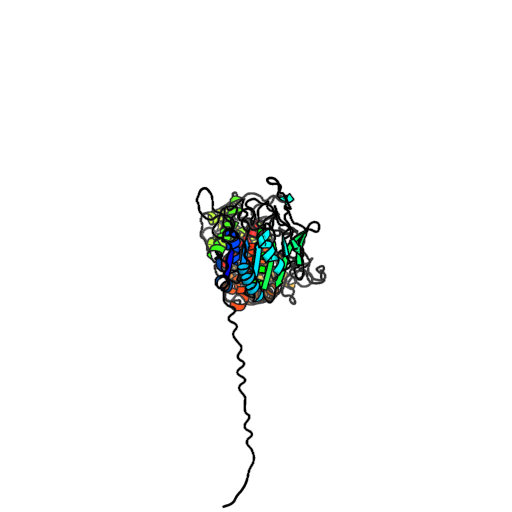 O . ASP A 1 446 ? 4.450 -20.550 -8.462 1.00 98.31 446 ASP A O 1
ATOM 3624 N N . HIS A 1 447 ? 5.515 -21.418 -10.233 1.00 98.75 447 HIS A N 1
ATOM 3625 C CA . HIS A 1 447 ? 5.272 -20.324 -11.165 1.00 98.75 447 HIS A CA 1
ATOM 3626 C C . HIS A 1 447 ? 5.835 -18.967 -10.710 1.00 98.75 447 HIS A C 1
ATOM 3628 O O . HIS A 1 447 ? 5.361 -17.909 -11.132 1.00 98.75 447 HIS A O 1
ATOM 3634 N N . LEU A 1 448 ? 6.892 -19.003 -9.898 1.00 98.75 448 LEU A N 1
ATOM 3635 C CA . LEU A 1 448 ? 7.625 -17.851 -9.381 1.00 98.75 448 LEU A CA 1
ATOM 3636 C C . LEU A 1 448 ? 9.108 -17.945 -9.751 1.00 98.75 448 LEU A C 1
ATOM 3638 O O . LEU A 1 448 ? 9.597 -18.969 -10.229 1.00 98.75 448 LEU A O 1
ATOM 3642 N N . TRP A 1 449 ? 9.818 -16.839 -9.558 1.00 98.81 449 TRP A N 1
ATOM 3643 C CA . TRP A 1 449 ? 11.211 -16.689 -9.950 1.00 98.81 449 TRP A CA 1
ATOM 3644 C C . TRP A 1 449 ? 12.127 -16.547 -8.739 1.00 98.81 449 TRP A C 1
ATOM 3646 O O . TRP A 1 449 ? 11.904 -15.676 -7.887 1.00 98.81 449 TRP A O 1
ATOM 3656 N N . TRP A 1 450 ? 13.189 -17.351 -8.696 1.00 98.69 450 TRP A N 1
ATOM 3657 C CA . TRP A 1 450 ? 14.312 -17.123 -7.789 1.00 98.69 450 TRP A CA 1
ATOM 3658 C C . TRP A 1 450 ? 15.095 -15.903 -8.246 1.00 98.69 450 TRP A C 1
ATOM 3660 O O . TRP A 1 450 ? 15.221 -15.637 -9.440 1.00 98.69 450 TRP A O 1
ATOM 3670 N N . ARG A 1 451 ? 15.624 -15.138 -7.292 1.00 98.19 451 ARG A N 1
ATOM 3671 C CA . ARG A 1 451 ? 16.239 -13.848 -7.608 1.00 98.19 451 ARG A CA 1
ATOM 3672 C C . ARG A 1 451 ? 17.476 -13.994 -8.503 1.00 98.19 451 ARG A C 1
ATOM 3674 O O . ARG A 1 451 ? 17.651 -13.198 -9.425 1.00 98.19 451 ARG A O 1
ATOM 3681 N N . ASP A 1 452 ? 18.331 -14.965 -8.199 1.00 98.19 452 ASP A N 1
ATOM 3682 C CA . ASP A 1 452 ? 19.515 -15.377 -8.958 1.00 98.19 452 ASP A CA 1
ATOM 3683 C C . ASP A 1 452 ? 19.967 -16.779 -8.500 1.00 98.19 452 ASP A C 1
ATOM 3685 O O . ASP A 1 452 ? 19.286 -17.422 -7.699 1.00 98.19 452 ASP A O 1
ATOM 3689 N N . ALA A 1 453 ? 21.115 -17.240 -9.005 1.00 97.31 453 ALA A N 1
ATOM 3690 C CA . ALA A 1 453 ? 21.690 -18.551 -8.700 1.00 97.31 453 ALA A CA 1
ATOM 3691 C C . ALA A 1 453 ? 22.065 -18.773 -7.219 1.00 97.31 453 ALA A C 1
ATOM 3693 O O . ALA A 1 453 ? 22.392 -19.895 -6.850 1.00 97.31 453 ALA A O 1
ATOM 3694 N N . ASP A 1 454 ? 22.056 -17.740 -6.363 1.00 97.50 454 ASP A N 1
ATOM 3695 C CA . ASP A 1 454 ? 22.275 -17.934 -4.922 1.00 97.50 454 ASP A CA 1
ATOM 3696 C C . ASP A 1 454 ? 21.018 -18.505 -4.228 1.00 97.50 454 ASP A C 1
ATOM 3698 O O . ASP A 1 454 ? 21.119 -19.039 -3.120 1.00 97.50 454 ASP A O 1
ATOM 3702 N N . PHE A 1 455 ? 19.838 -18.353 -4.847 1.00 97.00 455 PHE A N 1
ATOM 3703 C CA . PHE A 1 455 ? 18.530 -18.652 -4.247 1.00 97.00 455 PHE A CA 1
ATOM 3704 C C . PHE A 1 455 ? 17.776 -19.803 -4.911 1.00 97.00 455 PHE A C 1
ATOM 3706 O O . PHE A 1 455 ? 16.726 -20.190 -4.398 1.00 97.00 455 PHE A O 1
ATOM 3713 N N . ASP A 1 456 ? 18.280 -20.338 -6.024 1.00 94.75 456 ASP A N 1
ATOM 3714 C CA . ASP A 1 456 ? 17.730 -21.561 -6.599 1.00 94.75 456 ASP A CA 1
ATOM 3715 C C . ASP A 1 456 ? 18.058 -22.785 -5.706 1.00 94.75 456 ASP A C 1
ATOM 3717 O O . ASP A 1 456 ? 18.814 -22.681 -4.724 1.00 94.75 456 ASP A O 1
ATOM 3721 N N . PRO A 1 457 ? 17.437 -23.957 -5.943 1.00 94.75 457 PRO A N 1
ATOM 3722 C CA . PRO A 1 457 ? 17.689 -25.131 -5.122 1.00 94.75 457 PRO A CA 1
ATOM 3723 C C . PRO A 1 457 ? 19.190 -25.465 -5.072 1.00 94.75 457 PRO A C 1
ATOM 3725 O O . PRO A 1 457 ? 19.833 -25.570 -6.115 1.00 94.75 457 PRO A O 1
ATOM 3728 N N . PRO A 1 458 ? 19.762 -25.702 -3.874 1.00 96.06 458 PRO A N 1
ATOM 3729 C CA . PRO A 1 458 ? 19.079 -26.194 -2.677 1.00 96.06 458 PRO A CA 1
ATOM 3730 C C . PRO A 1 458 ? 18.782 -25.134 -1.597 1.00 96.06 458 PRO A C 1
ATOM 3732 O O . PRO A 1 458 ? 18.531 -25.528 -0.455 1.00 96.06 458 PRO A O 1
ATOM 3735 N N . TYR A 1 459 ? 18.849 -23.828 -1.891 1.00 96.94 459 TYR A N 1
ATOM 3736 C CA . TYR A 1 459 ? 18.522 -22.799 -0.892 1.00 96.94 459 TYR A CA 1
ATOM 3737 C C . TYR A 1 459 ? 17.074 -22.951 -0.406 1.00 96.94 459 TYR A C 1
ATOM 3739 O O . TYR A 1 459 ? 16.180 -23.206 -1.209 1.00 96.94 459 TYR A O 1
ATOM 3747 N N . LYS A 1 460 ? 16.836 -22.779 0.901 1.00 96.88 460 LYS A N 1
ATOM 3748 C CA . LYS A 1 460 ? 15.501 -22.805 1.514 1.00 96.88 460 LYS A CA 1
ATOM 3749 C C . LYS A 1 460 ? 15.355 -21.713 2.565 1.00 96.88 460 LYS A C 1
ATOM 3751 O O . LYS A 1 460 ? 16.308 -21.403 3.282 1.00 96.88 460 LYS A O 1
ATOM 3756 N N . GLU A 1 461 ? 14.147 -21.175 2.660 1.00 96.25 461 GLU A N 1
ATOM 3757 C CA . GLU A 1 461 ? 13.728 -20.290 3.746 1.00 96.25 461 GLU A CA 1
ATOM 3758 C C . GLU A 1 461 ? 13.658 -21.052 5.087 1.00 96.25 461 GLU A C 1
ATOM 3760 O O . GLU A 1 461 ? 13.664 -22.290 5.100 1.00 96.25 461 GLU A O 1
ATOM 3765 N N . PRO A 1 462 ? 13.599 -20.358 6.243 1.00 96.69 462 PRO A N 1
ATOM 3766 C CA . PRO A 1 462 ? 13.500 -20.995 7.559 1.00 96.69 462 PRO A CA 1
ATOM 3767 C C . PRO A 1 462 ? 12.365 -22.019 7.698 1.00 96.69 462 PRO A C 1
ATOM 3769 O O . PRO A 1 462 ? 12.523 -23.001 8.429 1.00 96.69 462 PRO A O 1
ATOM 3772 N N . ASN A 1 463 ? 11.241 -21.818 7.006 1.00 96.19 463 ASN A N 1
ATOM 3773 C CA . ASN A 1 463 ? 10.120 -22.761 6.989 1.00 96.19 463 ASN A CA 1
ATOM 3774 C C . ASN A 1 463 ? 10.323 -23.994 6.077 1.00 96.19 463 ASN A C 1
ATOM 3776 O O . ASN A 1 463 ? 9.496 -24.905 6.105 1.00 96.19 463 ASN A O 1
ATOM 3780 N N . GLY A 1 464 ? 11.422 -24.059 5.318 1.00 97.12 464 GLY A N 1
ATOM 3781 C CA . GLY A 1 464 ? 11.748 -25.156 4.407 1.00 97.12 464 GLY A CA 1
ATOM 3782 C C . GLY A 1 464 ? 11.220 -25.001 2.976 1.00 97.12 464 GLY A C 1
ATOM 3783 O O . GLY A 1 464 ? 11.453 -25.901 2.168 1.00 97.12 464 GLY A O 1
ATOM 3784 N N . GLU A 1 465 ? 10.552 -23.891 2.654 1.00 97.25 465 GLU A N 1
ATOM 3785 C CA . GLU A 1 465 ? 10.059 -23.559 1.310 1.00 97.25 465 GLU A CA 1
ATOM 3786 C C . GLU A 1 465 ? 11.121 -22.830 0.465 1.00 97.25 465 GLU A C 1
ATOM 3788 O O . GLU A 1 465 ? 12.194 -22.454 0.948 1.00 97.25 465 GLU A O 1
ATOM 3793 N N . ASP A 1 466 ? 10.841 -22.657 -0.828 1.00 97.25 466 ASP A N 1
ATOM 3794 C CA . ASP A 1 466 ? 11.691 -21.887 -1.743 1.00 97.25 466 ASP A CA 1
ATOM 3795 C C . ASP A 1 466 ? 11.676 -20.374 -1.448 1.00 97.25 466 ASP A C 1
ATOM 3797 O O . ASP A 1 466 ? 10.670 -19.800 -1.028 1.00 97.25 466 ASP A O 1
ATOM 3801 N N . CYS A 1 467 ? 12.810 -19.707 -1.692 1.00 97.31 467 CYS A N 1
ATOM 3802 C CA . CYS A 1 467 ? 12.969 -18.271 -1.457 1.00 97.31 467 CYS A CA 1
ATOM 3803 C C . CYS A 1 467 ? 12.551 -17.450 -2.680 1.00 97.31 467 CYS A C 1
ATOM 3805 O O . CYS A 1 467 ? 13.336 -17.228 -3.607 1.00 97.31 467 CYS A O 1
ATOM 3807 N N . TYR A 1 468 ? 11.321 -16.938 -2.653 1.00 98.44 468 TYR A N 1
ATOM 3808 C CA . TYR A 1 468 ? 10.837 -15.990 -3.653 1.00 98.44 468 TYR A CA 1
ATOM 3809 C C . TYR A 1 468 ? 10.731 -14.591 -3.071 1.00 98.44 468 TYR A C 1
ATOM 3811 O O . TYR A 1 468 ? 9.861 -14.285 -2.252 1.00 98.44 468 TYR A O 1
ATOM 3819 N N . TRP A 1 469 ? 11.609 -13.711 -3.541 1.00 98.44 469 TRP A N 1
ATOM 3820 C CA . TRP A 1 469 ? 11.577 -12.313 -3.152 1.00 98.44 469 TRP A CA 1
ATOM 3821 C C . TRP A 1 469 ? 10.465 -11.562 -3.886 1.00 98.44 469 TRP A C 1
ATOM 3823 O O . TRP A 1 469 ? 10.399 -11.561 -5.121 1.00 98.44 469 TRP A O 1
ATOM 3833 N N . SER A 1 470 ? 9.614 -10.887 -3.114 1.00 98.56 470 SER A N 1
ATOM 3834 C CA . SER A 1 470 ? 8.430 -10.178 -3.603 1.00 98.56 470 SER A CA 1
ATOM 3835 C C . SER A 1 470 ? 8.760 -9.113 -4.649 1.00 98.56 470 SER A C 1
ATOM 3837 O O . SER A 1 470 ? 8.296 -9.203 -5.785 1.00 98.56 470 SER A O 1
ATOM 3839 N N . ARG A 1 471 ? 9.646 -8.156 -4.342 1.00 98.50 471 ARG A N 1
ATOM 3840 C CA . ARG A 1 471 ? 10.030 -7.120 -5.319 1.00 98.50 471 ARG A CA 1
ATOM 3841 C C . ARG A 1 471 ? 10.706 -7.697 -6.564 1.00 98.50 471 ARG A C 1
ATOM 3843 O O . ARG A 1 471 ? 10.427 -7.215 -7.656 1.00 98.50 471 ARG A O 1
ATOM 3850 N N . GLY A 1 472 ? 11.517 -8.746 -6.425 1.00 98.56 472 GLY A N 1
ATOM 3851 C CA . GLY A 1 472 ? 12.137 -9.433 -7.562 1.00 98.56 472 GLY A CA 1
ATOM 3852 C C . GLY A 1 472 ? 11.098 -9.990 -8.537 1.00 98.56 472 GLY A C 1
ATOM 3853 O O . GLY A 1 472 ? 11.139 -9.694 -9.728 1.00 98.56 472 GLY A O 1
ATOM 3854 N N . ASN A 1 473 ? 10.100 -10.714 -8.026 1.00 98.88 473 ASN A N 1
ATOM 3855 C CA . ASN A 1 473 ? 8.983 -11.207 -8.839 1.00 98.88 473 ASN A CA 1
ATOM 3856 C C . ASN A 1 473 ? 8.123 -10.060 -9.398 1.00 98.88 473 ASN A C 1
ATOM 3858 O O . ASN A 1 473 ? 7.637 -10.140 -10.527 1.00 98.88 473 ASN A O 1
ATOM 3862 N N . GLY A 1 474 ? 7.983 -8.965 -8.647 1.00 98.88 474 GLY A N 1
ATOM 3863 C CA . GLY A 1 474 ? 7.333 -7.741 -9.110 1.00 98.88 474 GLY A CA 1
ATOM 3864 C C . GLY A 1 474 ? 8.032 -7.136 -10.329 1.00 98.88 474 GLY A C 1
ATOM 3865 O O . GLY A 1 474 ? 7.362 -6.731 -11.280 1.00 98.88 474 GLY A O 1
ATOM 3866 N N . TRP A 1 475 ? 9.369 -7.130 -10.347 1.00 98.88 475 TRP A N 1
ATOM 3867 C CA . TRP A 1 475 ? 10.140 -6.682 -11.506 1.00 98.88 475 TRP A CA 1
ATOM 3868 C C . TRP A 1 475 ? 9.891 -7.547 -12.731 1.00 98.88 475 TRP A C 1
ATOM 3870 O O . TRP A 1 475 ? 9.661 -7.004 -13.807 1.00 98.88 475 TRP A O 1
ATOM 3880 N N . VAL A 1 476 ? 9.857 -8.872 -12.583 1.00 98.94 476 VAL A N 1
ATOM 3881 C CA . VAL A 1 476 ? 9.549 -9.760 -13.712 1.00 98.94 476 VAL A CA 1
ATOM 3882 C C . VAL A 1 476 ? 8.147 -9.492 -14.258 1.00 98.94 476 VAL A C 1
ATOM 3884 O O . VAL A 1 476 ? 7.970 -9.369 -15.471 1.00 98.94 476 VAL A O 1
ATOM 3887 N N . LEU A 1 477 ? 7.153 -9.334 -13.380 1.00 98.88 477 LEU A N 1
ATOM 3888 C CA . LEU A 1 477 ? 5.780 -9.058 -13.800 1.00 98.88 477 LEU A CA 1
ATOM 3889 C C . LEU A 1 477 ? 5.675 -7.719 -14.550 1.00 98.88 477 LEU A C 1
ATOM 3891 O O . LEU A 1 477 ? 5.047 -7.655 -15.609 1.00 98.88 477 LEU A O 1
ATOM 3895 N N . ALA A 1 478 ? 6.331 -6.670 -14.044 1.00 98.88 478 ALA A N 1
ATOM 3896 C CA . ALA A 1 478 ? 6.411 -5.373 -14.711 1.00 98.88 478 ALA A CA 1
ATOM 3897 C C . ALA A 1 478 ? 7.133 -5.462 -16.068 1.00 98.88 478 ALA A C 1
ATOM 3899 O O . ALA A 1 478 ? 6.655 -4.894 -17.052 1.00 98.88 478 ALA A O 1
ATOM 3900 N N . ALA A 1 479 ? 8.223 -6.230 -16.150 1.00 98.88 479 ALA A N 1
ATOM 3901 C CA . ALA A 1 479 ? 8.973 -6.434 -17.383 1.00 98.88 479 ALA A CA 1
ATOM 3902 C C . ALA A 1 479 ? 8.103 -7.079 -18.467 1.00 98.88 479 ALA A C 1
ATOM 3904 O O . ALA A 1 479 ? 8.115 -6.627 -19.615 1.00 98.88 479 ALA A O 1
ATOM 3905 N N . LEU A 1 480 ? 7.321 -8.105 -18.106 1.00 98.88 480 LEU A N 1
ATOM 3906 C CA . LEU A 1 480 ? 6.420 -8.806 -19.023 1.00 98.88 480 LEU A CA 1
ATOM 3907 C C . LEU A 1 480 ? 5.378 -7.852 -19.610 1.00 98.88 480 LEU A C 1
ATOM 3909 O O . LEU A 1 480 ? 5.294 -7.726 -20.831 1.00 98.88 480 LEU A O 1
ATOM 3913 N N . VAL A 1 481 ? 4.622 -7.140 -18.768 1.00 98.56 481 VAL A N 1
ATOM 3914 C CA . VAL A 1 481 ? 3.541 -6.260 -19.249 1.00 98.56 481 VAL A CA 1
ATOM 3915 C C . VAL A 1 481 ? 4.082 -5.102 -20.089 1.00 98.56 481 VAL A C 1
ATOM 3917 O O . VAL A 1 481 ? 3.577 -4.834 -21.179 1.00 98.56 481 VAL A O 1
ATOM 3920 N N . ARG A 1 482 ? 5.193 -4.491 -19.659 1.00 98.25 482 ARG A N 1
ATOM 3921 C CA . ARG A 1 482 ? 5.839 -3.389 -20.389 1.00 98.25 482 ARG A CA 1
ATOM 3922 C C . ARG A 1 482 ? 6.476 -3.831 -21.699 1.00 98.25 482 ARG A C 1
ATOM 3924 O O . ARG A 1 482 ? 6.643 -3.006 -22.590 1.00 98.25 482 ARG A O 1
ATOM 3931 N N . THR A 1 483 ? 6.842 -5.103 -21.824 1.00 98.69 483 THR A N 1
ATOM 3932 C CA . THR A 1 483 ? 7.356 -5.678 -23.072 1.00 98.69 483 THR A CA 1
ATOM 3933 C C . THR A 1 483 ? 6.217 -6.006 -24.030 1.00 98.69 483 THR A C 1
ATOM 3935 O O . THR A 1 483 ? 6.304 -5.674 -25.212 1.00 98.69 483 THR A O 1
ATOM 3938 N N . ILE A 1 484 ? 5.131 -6.612 -23.533 1.00 98.50 484 ILE A N 1
ATOM 3939 C CA . ILE A 1 484 ? 3.969 -6.999 -24.347 1.00 98.50 484 ILE A CA 1
ATOM 3940 C C . ILE A 1 484 ? 3.352 -5.785 -25.057 1.00 98.50 484 ILE A C 1
ATOM 3942 O O . ILE A 1 484 ? 2.976 -5.915 -26.223 1.00 98.50 484 ILE A O 1
ATOM 3946 N N . ASP A 1 485 ? 3.316 -4.615 -24.409 1.00 97.00 485 ASP A N 1
ATOM 3947 C CA . ASP A 1 485 ? 2.817 -3.357 -24.993 1.00 97.00 485 ASP A CA 1
ATOM 3948 C C . ASP A 1 485 ? 3.546 -2.930 -26.286 1.00 97.00 485 ASP A C 1
ATOM 3950 O O . ASP A 1 485 ? 2.985 -2.184 -27.089 1.00 97.00 485 ASP A O 1
ATOM 3954 N N . PHE A 1 486 ? 4.780 -3.399 -26.508 1.00 97.88 486 PHE A N 1
ATOM 3955 C CA . PHE A 1 486 ? 5.609 -3.042 -27.669 1.00 97.88 486 PHE A CA 1
ATOM 3956 C C . PHE A 1 486 ? 5.866 -4.213 -28.625 1.00 97.88 486 PHE A C 1
ATOM 3958 O O . PHE A 1 486 ? 6.589 -4.056 -29.610 1.00 97.88 486 PHE A O 1
ATOM 3965 N N . LEU A 1 487 ? 5.285 -5.387 -28.370 1.00 97.31 487 LEU A N 1
ATOM 3966 C CA . LEU A 1 487 ? 5.381 -6.500 -29.307 1.00 97.31 487 LEU A CA 1
ATOM 3967 C C . LEU A 1 487 ? 4.448 -6.297 -30.513 1.00 97.31 487 LEU A C 1
ATOM 3969 O O . LEU A 1 487 ? 3.292 -5.899 -30.338 1.00 97.31 487 LEU A O 1
ATOM 3973 N N . PRO A 1 488 ? 4.886 -6.671 -31.732 1.00 95.19 488 PRO A N 1
ATOM 3974 C CA . PRO A 1 488 ? 3.984 -6.848 -32.863 1.00 95.19 488 PRO A CA 1
ATOM 3975 C C . PRO A 1 488 ? 2.824 -7.786 -32.509 1.00 95.19 488 PRO A C 1
ATOM 3977 O O . PRO A 1 488 ? 2.982 -8.740 -31.742 1.00 95.19 488 PRO A O 1
ATOM 3980 N N . ALA A 1 489 ? 1.644 -7.535 -33.080 1.00 91.75 489 ALA A N 1
ATOM 3981 C CA . ALA A 1 489 ? 0.446 -8.321 -32.779 1.00 91.75 489 ALA A CA 1
ATOM 3982 C C . ALA A 1 489 ? 0.618 -9.822 -33.086 1.00 91.75 489 ALA A C 1
ATOM 3984 O O . ALA A 1 489 ? 0.042 -10.652 -32.383 1.00 91.75 489 ALA A O 1
ATOM 3985 N N . ASP A 1 490 ? 1.425 -10.141 -34.098 1.00 93.56 490 ASP A N 1
ATOM 3986 C CA . ASP A 1 490 ? 1.797 -11.469 -34.591 1.00 93.56 490 ASP A CA 1
ATOM 3987 C C . ASP A 1 490 ? 3.171 -11.951 -34.086 1.00 93.56 490 ASP A C 1
ATOM 3989 O O . ASP A 1 490 ? 3.694 -12.947 -34.585 1.00 93.56 490 ASP A O 1
ATOM 3993 N N . SER A 1 491 ? 3.753 -11.278 -33.084 1.00 96.19 491 SER A N 1
ATOM 3994 C CA . SER A 1 491 ? 5.040 -11.674 -32.509 1.00 96.19 491 SER A CA 1
ATOM 3995 C C . SER A 1 491 ? 5.011 -13.134 -32.027 1.00 96.19 491 SER A C 1
ATOM 3997 O O . SER A 1 491 ? 4.135 -13.493 -31.229 1.00 96.19 491 SER A O 1
ATOM 3999 N N . PRO A 1 492 ? 5.995 -13.972 -32.416 1.00 96.81 492 PRO A N 1
ATOM 4000 C CA . PRO A 1 492 ? 6.041 -15.377 -32.007 1.00 96.81 492 PRO A CA 1
ATOM 4001 C C . PRO A 1 492 ? 6.265 -15.554 -30.496 1.00 96.81 492 PRO A C 1
ATOM 4003 O O . PRO A 1 492 ? 5.972 -16.614 -29.949 1.00 96.81 492 PRO A O 1
ATOM 4006 N N . TYR A 1 493 ? 6.748 -14.514 -29.810 1.00 97.69 493 TYR A N 1
ATOM 4007 C CA . TYR A 1 493 ? 7.099 -14.542 -28.387 1.00 97.69 493 TYR A CA 1
ATOM 4008 C C . TYR A 1 493 ? 5.926 -14.201 -27.464 1.00 97.69 493 TYR A C 1
ATOM 4010 O O . TYR A 1 493 ? 5.967 -14.475 -26.266 1.00 97.69 493 TYR A O 1
ATOM 4018 N N . LYS A 1 494 ? 4.846 -13.631 -28.013 1.00 96.50 494 LYS A N 1
ATOM 4019 C CA . LYS A 1 494 ? 3.704 -13.146 -27.228 1.00 96.50 494 LYS A CA 1
ATOM 4020 C C . LYS A 1 494 ? 3.023 -14.256 -26.425 1.00 96.50 494 LYS A C 1
ATOM 4022 O O . LYS A 1 494 ? 2.608 -14.022 -25.292 1.00 96.50 494 LYS A O 1
ATOM 4027 N N . THR A 1 495 ? 2.913 -15.457 -26.994 1.00 97.62 495 THR A N 1
ATOM 4028 C CA . THR A 1 495 ? 2.293 -16.613 -26.327 1.00 97.62 495 THR A CA 1
ATOM 4029 C C . THR A 1 495 ? 3.070 -17.037 -25.086 1.00 97.62 495 THR A C 1
ATOM 4031 O O . THR A 1 495 ? 2.458 -17.275 -24.048 1.00 97.62 495 THR A O 1
ATOM 4034 N N . GLU A 1 496 ? 4.400 -17.088 -25.172 1.00 98.31 496 GLU A N 1
ATOM 4035 C CA . GLU A 1 496 ? 5.274 -17.432 -24.046 1.00 98.31 496 GLU A CA 1
ATOM 4036 C C . GLU A 1 496 ? 5.114 -16.417 -22.908 1.00 98.31 496 GLU A C 1
ATOM 4038 O O . GLU A 1 496 ? 4.775 -16.788 -21.785 1.00 98.31 496 GLU A O 1
ATOM 4043 N N . PHE A 1 497 ? 5.243 -15.120 -23.209 1.00 98.75 497 PHE A N 1
ATOM 4044 C CA . PHE A 1 497 ? 5.119 -14.074 -22.190 1.00 98.75 497 PHE A CA 1
ATOM 4045 C C . PHE A 1 497 ? 3.736 -14.034 -21.544 1.00 98.75 497 PHE A C 1
ATOM 4047 O O . PHE A 1 497 ? 3.642 -13.877 -20.331 1.00 98.75 497 PHE A O 1
ATOM 4054 N N . LEU A 1 498 ? 2.659 -14.217 -22.316 1.00 98.62 498 LEU A N 1
ATOM 4055 C CA . LEU A 1 498 ? 1.304 -14.289 -21.763 1.00 98.62 498 LEU A CA 1
ATOM 4056 C C . LEU A 1 498 ? 1.056 -15.558 -20.940 1.00 98.62 498 LEU A C 1
ATOM 4058 O O . LEU A 1 498 ? 0.176 -15.545 -20.081 1.00 98.62 498 LEU A O 1
ATOM 4062 N N . THR A 1 499 ? 1.769 -16.650 -21.215 1.00 98.75 499 THR A N 1
ATOM 4063 C CA . THR A 1 499 ? 1.666 -17.888 -20.429 1.00 98.75 499 THR A CA 1
ATOM 4064 C C . THR A 1 499 ? 2.312 -17.673 -19.070 1.00 98.75 499 THR A C 1
ATOM 4066 O O . THR A 1 499 ? 1.608 -17.708 -18.064 1.00 98.75 499 THR A O 1
ATOM 4069 N N . VAL A 1 500 ? 3.589 -17.279 -19.057 1.00 98.81 500 VAL A N 1
ATOM 4070 C CA . VAL A 1 500 ? 4.331 -16.996 -17.821 1.00 98.81 500 VAL A CA 1
ATOM 4071 C C . VAL A 1 500 ? 3.660 -15.891 -17.004 1.00 98.81 500 VAL A C 1
ATOM 4073 O O . VAL A 1 500 ? 3.544 -16.007 -15.790 1.00 98.81 500 VAL A O 1
ATOM 4076 N N . TYR A 1 501 ? 3.148 -14.842 -17.656 1.00 98.88 501 TYR A N 1
ATOM 4077 C CA . TYR A 1 501 ? 2.389 -13.783 -16.989 1.00 98.88 501 TYR A CA 1
ATOM 4078 C C . TYR A 1 501 ? 1.170 -14.326 -16.228 1.00 98.88 501 TYR A C 1
ATOM 4080 O O . TYR A 1 501 ? 0.977 -13.979 -15.067 1.00 98.88 501 TYR A O 1
ATOM 4088 N N . ARG A 1 502 ? 0.343 -15.176 -16.856 1.00 98.88 502 ARG A N 1
ATOM 4089 C CA . ARG A 1 502 ? -0.859 -15.728 -16.204 1.00 98.88 502 ARG A CA 1
ATOM 4090 C C . ARG A 1 502 ? -0.502 -16.672 -15.063 1.00 98.88 502 ARG A C 1
ATOM 4092 O O . ARG A 1 502 ? -1.122 -16.588 -14.009 1.00 98.88 502 ARG A O 1
ATOM 4099 N N . GLU A 1 503 ? 0.500 -17.519 -15.274 1.00 98.88 503 GLU A N 1
ATOM 4100 C CA . GLU A 1 503 ? 1.030 -18.431 -14.259 1.00 98.88 503 GLU A CA 1
ATOM 4101 C C . GLU A 1 503 ? 1.523 -17.652 -13.030 1.00 98.88 503 GLU A C 1
ATOM 4103 O O . GLU A 1 503 ? 1.097 -17.928 -11.909 1.00 98.88 503 GLU A O 1
ATOM 4108 N N . MET A 1 504 ? 2.323 -16.600 -13.245 1.00 98.88 504 MET A N 1
ATOM 4109 C CA . MET A 1 504 ? 2.775 -15.708 -12.176 1.00 98.88 504 MET A CA 1
ATOM 4110 C C . MET A 1 504 ? 1.611 -15.009 -11.475 1.00 98.88 504 MET A C 1
ATOM 4112 O O . MET A 1 504 ? 1.594 -14.946 -10.253 1.00 98.88 504 MET A O 1
ATOM 4116 N N . VAL A 1 505 ? 0.637 -14.467 -12.214 1.00 98.88 505 VAL A N 1
ATOM 4117 C CA . VAL A 1 505 ? -0.523 -13.792 -11.606 1.00 98.88 505 VAL A CA 1
ATOM 4118 C C . VAL A 1 505 ? -1.288 -14.743 -10.688 1.00 98.88 505 VAL A C 1
ATOM 4120 O O . VAL A 1 505 ? -1.647 -14.346 -9.581 1.00 98.88 505 VAL A O 1
ATOM 4123 N N . ASP A 1 506 ? -1.524 -15.986 -11.110 1.00 98.69 506 ASP A N 1
ATOM 4124 C CA . ASP A 1 506 ? -2.224 -16.971 -10.286 1.00 98.69 506 ASP A CA 1
ATOM 4125 C C . ASP A 1 506 ? -1.428 -17.346 -9.024 1.00 98.69 506 ASP A C 1
ATOM 4127 O O . ASP A 1 506 ? -2.011 -17.374 -7.936 1.00 98.69 506 ASP A O 1
ATOM 4131 N N . ALA A 1 507 ? -0.110 -17.550 -9.135 1.00 98.81 507 ALA A N 1
ATOM 4132 C CA . ALA A 1 507 ? 0.757 -17.821 -7.986 1.00 98.81 507 ALA A CA 1
ATOM 4133 C C . ALA A 1 507 ? 0.826 -16.632 -7.016 1.00 98.81 507 ALA A C 1
ATOM 4135 O O . ALA A 1 507 ? 0.620 -16.783 -5.813 1.00 98.81 507 ALA A O 1
ATOM 4136 N N . LEU A 1 508 ? 1.015 -15.419 -7.537 1.00 98.81 508 LEU A N 1
ATOM 4137 C CA . LEU A 1 508 ? 1.049 -14.200 -6.734 1.00 98.81 508 LEU A CA 1
ATOM 4138 C C . LEU A 1 508 ? -0.278 -13.980 -6.008 1.00 98.81 508 LEU A C 1
ATOM 4140 O O . LEU A 1 508 ? -0.275 -13.674 -4.822 1.00 98.81 508 LEU A O 1
ATOM 4144 N N . VAL A 1 509 ? -1.423 -14.183 -6.663 1.00 98.44 509 VAL A N 1
ATOM 4145 C CA . VAL A 1 509 ? -2.733 -14.086 -6.000 1.00 98.44 509 VAL A CA 1
ATOM 4146 C C . VAL A 1 509 ? -2.844 -15.045 -4.811 1.00 98.44 509 VAL A C 1
ATOM 4148 O O . VAL A 1 509 ? -3.402 -14.658 -3.784 1.00 98.44 509 VAL A O 1
ATOM 4151 N N . ALA A 1 510 ? -2.293 -16.256 -4.915 1.00 98.00 510 ALA A N 1
ATOM 4152 C CA . ALA A 1 510 ? -2.291 -17.221 -3.817 1.00 98.00 510 ALA A CA 1
ATOM 4153 C C . ALA A 1 510 ? -1.428 -16.774 -2.620 1.00 98.00 510 ALA A C 1
ATOM 4155 O O . ALA A 1 510 ? -1.726 -17.147 -1.488 1.00 98.00 510 ALA A O 1
ATOM 4156 N N . CYS A 1 511 ? -0.414 -15.934 -2.849 1.00 97.94 511 CYS A N 1
ATOM 4157 C CA . CYS A 1 511 ? 0.448 -15.367 -1.807 1.00 97.94 511 CYS A CA 1
ATOM 4158 C C . CYS A 1 511 ? -0.093 -14.065 -1.177 1.00 97.94 511 CYS A C 1
ATOM 4160 O O . CYS A 1 511 ? 0.565 -13.500 -0.299 1.00 97.94 511 CYS A O 1
ATOM 4162 N N . GLN A 1 512 ? -1.244 -13.535 -1.622 1.00 98.25 512 GLN A N 1
ATOM 4163 C CA . GLN A 1 512 ? -1.772 -12.276 -1.085 1.00 98.25 512 GLN A CA 1
ATOM 4164 C C . GLN A 1 512 ? -2.193 -12.441 0.381 1.00 98.25 512 GLN A C 1
ATOM 4166 O O . GLN A 1 512 ? -2.981 -13.318 0.732 1.00 98.25 512 GLN A O 1
ATOM 4171 N N . ARG A 1 513 ? -1.743 -11.524 1.238 1.00 95.19 513 ARG A N 1
ATOM 4172 C CA . ARG A 1 513 ? -2.138 -11.469 2.647 1.00 95.19 513 ARG A CA 1
ATOM 4173 C C . ARG A 1 513 ? -3.590 -11.019 2.826 1.00 95.19 513 ARG A C 1
ATOM 4175 O O . ARG A 1 513 ? -4.200 -10.324 2.000 1.00 95.19 513 ARG A O 1
ATOM 4182 N N . ASP A 1 514 ? -4.127 -11.304 4.007 1.00 87.50 514 ASP A N 1
ATOM 4183 C CA . ASP A 1 514 ? -5.460 -10.858 4.415 1.00 87.50 514 ASP A CA 1
ATOM 4184 C C . ASP A 1 514 ? -5.606 -9.331 4.496 1.00 87.50 514 ASP A C 1
ATOM 4186 O O . ASP A 1 514 ? -6.708 -8.819 4.291 1.00 87.50 514 ASP A O 1
ATOM 4190 N N . ASP A 1 515 ? -4.518 -8.594 4.715 1.00 83.75 515 ASP A N 1
ATOM 4191 C CA . ASP A 1 515 ? -4.497 -7.126 4.712 1.00 83.75 515 ASP A CA 1
ATOM 4192 C C . ASP A 1 515 ? -4.355 -6.513 3.304 1.00 83.75 515 ASP A C 1
ATOM 4194 O O . ASP A 1 515 ? -4.591 -5.320 3.140 1.00 83.75 515 ASP A O 1
ATOM 4198 N N . GLY A 1 516 ? -4.082 -7.327 2.276 1.00 95.12 516 GLY A N 1
ATOM 4199 C CA . GLY A 1 516 ? -3.926 -6.897 0.884 1.00 95.12 516 GLY A CA 1
ATOM 4200 C C . GLY A 1 516 ? -2.478 -6.683 0.439 1.00 95.12 516 GLY A C 1
ATOM 4201 O O . GLY A 1 516 ? -2.268 -6.385 -0.734 1.00 95.12 516 GLY A O 1
ATOM 4202 N N . PHE A 1 517 ? -1.492 -6.848 1.320 1.00 98.31 517 PHE A N 1
ATOM 4203 C CA . PHE A 1 517 ? -0.075 -6.793 0.956 1.00 98.31 517 PHE A CA 1
ATOM 4204 C C . PHE A 1 517 ? 0.463 -8.162 0.532 1.00 98.31 517 PHE A C 1
ATOM 4206 O O . PHE A 1 517 ? -0.196 -9.192 0.675 1.00 98.31 517 PHE A O 1
ATOM 4213 N N . TRP A 1 518 ? 1.704 -8.169 0.060 1.00 98.38 518 TRP A N 1
ATOM 4214 C CA . TRP A 1 518 ? 2.537 -9.360 -0.042 1.00 98.38 518 TRP A CA 1
ATOM 4215 C C . TRP A 1 518 ? 3.709 -9.249 0.928 1.00 98.38 518 TRP A C 1
ATOM 4217 O O . TRP A 1 518 ? 4.269 -8.167 1.102 1.00 98.38 518 TRP A O 1
ATOM 4227 N N . ASN A 1 519 ? 4.072 -10.370 1.552 1.00 96.50 519 ASN A N 1
ATOM 4228 C CA . ASN A 1 519 ? 5.271 -10.462 2.388 1.00 96.50 519 ASN A CA 1
ATOM 4229 C C . ASN A 1 519 ? 6.534 -10.245 1.546 1.00 96.50 519 ASN A C 1
ATOM 4231 O O . ASN A 1 519 ? 6.508 -10.434 0.331 1.00 96.50 519 ASN A O 1
ATOM 4235 N N . VAL A 1 520 ? 7.657 -9.899 2.184 1.00 96.00 520 VAL A N 1
ATOM 4236 C CA . VAL A 1 520 ? 8.936 -9.753 1.471 1.00 96.00 520 VAL A CA 1
ATOM 4237 C C . VAL A 1 520 ? 9.435 -11.100 0.941 1.00 96.00 520 VAL A C 1
ATOM 4239 O O . VAL A 1 520 ? 9.882 -11.164 -0.208 1.00 96.00 520 VAL A O 1
ATOM 4242 N N . SER A 1 521 ? 9.321 -12.160 1.748 1.00 96.69 521 SER A N 1
ATOM 4243 C CA . SER A 1 521 ? 9.419 -13.550 1.294 1.00 96.69 521 SER A CA 1
ATOM 4244 C C . SER A 1 521 ? 8.018 -14.088 1.001 1.00 96.69 521 SER A C 1
ATOM 4246 O O . SER A 1 521 ? 7.163 -14.116 1.884 1.00 96.69 521 SER A O 1
ATOM 4248 N N . LEU A 1 522 ? 7.741 -14.463 -0.251 1.00 98.00 522 LEU A N 1
ATOM 4249 C CA . LEU A 1 522 ? 6.379 -14.806 -0.684 1.00 98.00 522 LEU A CA 1
ATOM 4250 C C . LEU A 1 522 ? 5.870 -16.127 -0.090 1.00 98.00 522 LEU A C 1
ATOM 4252 O O . LEU A 1 522 ? 4.672 -16.247 0.154 1.00 98.00 522 LEU A O 1
ATOM 4256 N N . HIS A 1 523 ? 6.760 -17.097 0.136 1.00 97.19 523 HIS A N 1
ATOM 4257 C CA . HIS A 1 523 ? 6.416 -18.428 0.653 1.00 97.19 523 HIS A CA 1
ATOM 4258 C C . HIS A 1 523 ? 6.741 -18.615 2.145 1.00 97.19 523 HIS A C 1
ATOM 4260 O O . HIS A 1 523 ? 6.395 -19.651 2.706 1.00 97.19 523 HIS A O 1
ATOM 4266 N N . ASP A 1 524 ? 7.351 -17.630 2.812 1.00 95.94 524 ASP A N 1
ATOM 4267 C CA . ASP A 1 524 ? 7.594 -17.657 4.259 1.00 95.94 524 ASP A CA 1
ATOM 4268 C C . ASP A 1 524 ? 7.109 -16.356 4.914 1.00 95.94 524 ASP A C 1
ATOM 4270 O O . ASP A 1 524 ? 7.821 -15.356 4.989 1.00 95.94 524 ASP A O 1
ATOM 4274 N N . ASP A 1 525 ? 5.871 -16.365 5.413 1.00 89.62 525 ASP A N 1
ATOM 4275 C CA . ASP A 1 525 ? 5.280 -15.219 6.110 1.00 89.62 525 ASP A CA 1
ATOM 4276 C C . ASP A 1 525 ? 5.914 -14.941 7.483 1.00 89.62 525 ASP A C 1
ATOM 4278 O O . ASP A 1 525 ? 5.737 -13.852 8.035 1.00 89.62 525 ASP A O 1
ATOM 4282 N N . SER A 1 526 ? 6.683 -15.892 8.020 1.00 88.75 526 SER A N 1
ATOM 4283 C CA . SER A 1 526 ? 7.435 -15.735 9.261 1.00 88.75 526 SER A CA 1
ATOM 4284 C C . SER A 1 526 ? 8.801 -15.083 9.036 1.00 88.75 526 SER A C 1
ATOM 4286 O O . SER A 1 526 ? 9.359 -14.505 9.974 1.00 88.75 526 SER A O 1
ATOM 4288 N N . ASN A 1 527 ? 9.312 -15.100 7.798 1.00 92.06 527 ASN A N 1
ATOM 4289 C CA . ASN A 1 527 ? 10.590 -14.501 7.438 1.00 92.06 527 ASN A CA 1
ATOM 4290 C C . ASN A 1 527 ? 10.407 -13.164 6.705 1.00 92.06 527 ASN A C 1
ATOM 4292 O O . ASN A 1 527 ? 10.127 -13.104 5.508 1.00 92.06 527 ASN A O 1
ATOM 4296 N N . TYR A 1 528 ? 10.584 -12.061 7.440 1.00 91.19 528 TYR A N 1
ATOM 4297 C CA . TYR A 1 528 ? 10.339 -10.700 6.938 1.00 91.19 528 TYR A CA 1
ATOM 4298 C C . TYR A 1 528 ? 8.898 -10.494 6.434 1.00 91.19 528 TYR A C 1
ATOM 4300 O O . TYR A 1 528 ? 8.652 -9.820 5.430 1.00 91.19 528 TYR A O 1
ATOM 4308 N N . GLY A 1 529 ? 7.932 -11.087 7.138 1.00 88.06 529 GLY A N 1
ATOM 4309 C CA . GLY A 1 529 ? 6.515 -10.875 6.881 1.00 88.06 529 GLY A CA 1
ATOM 4310 C C . GLY A 1 529 ? 6.038 -9.470 7.245 1.00 88.06 529 GLY A C 1
ATOM 4311 O O . GLY A 1 529 ? 6.663 -8.746 8.022 1.00 88.06 529 GLY A O 1
ATOM 4312 N N . GLY A 1 530 ? 4.884 -9.099 6.699 1.00 88.56 530 GLY A N 1
ATOM 4313 C CA . GLY A 1 530 ? 4.253 -7.804 6.932 1.00 88.56 530 GLY A CA 1
ATOM 4314 C C . GLY A 1 530 ? 4.061 -7.006 5.650 1.00 88.56 530 GLY A C 1
ATOM 4315 O O . GLY A 1 530 ? 4.088 -7.548 4.547 1.00 88.56 530 GLY A O 1
ATOM 4316 N N . LYS A 1 531 ? 3.813 -5.708 5.818 1.00 94.62 531 LYS A N 1
ATOM 4317 C CA . LYS A 1 531 ? 3.543 -4.788 4.713 1.00 94.62 531 LYS A CA 1
ATOM 4318 C C . LYS A 1 531 ? 4.849 -4.401 4.030 1.00 94.62 531 LYS A C 1
ATOM 4320 O O . LYS A 1 531 ? 5.774 -3.929 4.689 1.00 94.62 531 LYS A O 1
ATOM 4325 N N . GLU A 1 532 ? 4.888 -4.543 2.713 1.00 97.69 532 GLU A N 1
ATOM 4326 C CA . GLU A 1 532 ? 5.969 -4.035 1.874 1.00 97.69 532 GLU A CA 1
ATOM 4327 C C . GLU A 1 532 ? 5.374 -3.430 0.597 1.00 97.69 532 GLU A C 1
ATOM 4329 O O . GLU A 1 532 ? 4.591 -4.069 -0.112 1.00 97.69 532 GLU A O 1
ATOM 4334 N N . LEU A 1 533 ? 5.692 -2.161 0.341 1.00 98.62 533 LEU A N 1
ATOM 4335 C CA . LEU A 1 533 ? 5.036 -1.345 -0.676 1.00 98.62 533 LEU A CA 1
ATOM 4336 C C . LEU A 1 533 ? 5.470 -1.704 -2.095 1.00 98.62 533 LEU A C 1
ATOM 4338 O O . LEU A 1 533 ? 4.635 -1.701 -3.000 1.00 98.62 533 LEU A O 1
ATOM 4342 N N . THR A 1 534 ? 6.754 -1.970 -2.326 1.00 98.50 534 THR A N 1
ATOM 4343 C CA . THR A 1 534 ? 7.319 -2.006 -3.682 1.00 98.50 534 THR A CA 1
ATOM 4344 C C . THR A 1 534 ? 6.851 -3.227 -4.469 1.00 98.50 534 THR A C 1
ATOM 4346 O O . THR A 1 534 ? 6.333 -3.060 -5.574 1.00 98.50 534 THR A O 1
ATOM 4349 N N . GLY A 1 535 ? 6.952 -4.433 -3.900 1.00 98.56 535 GLY A N 1
ATOM 4350 C CA . GLY A 1 535 ? 6.447 -5.662 -4.511 1.00 98.56 535 GLY A CA 1
ATOM 4351 C C . GLY A 1 535 ? 4.931 -5.615 -4.673 1.00 98.56 535 GLY A C 1
ATOM 4352 O O . GLY A 1 535 ? 4.423 -5.810 -5.775 1.00 98.56 535 GLY A O 1
ATOM 4353 N N . THR A 1 536 ? 4.216 -5.209 -3.617 1.00 98.94 536 THR A N 1
ATOM 4354 C CA . THR A 1 536 ? 2.752 -5.031 -3.647 1.00 98.94 536 THR A CA 1
ATOM 4355 C C . THR A 1 536 ? 2.320 -4.085 -4.773 1.00 98.94 536 THR A C 1
ATOM 4357 O O . THR A 1 536 ? 1.392 -4.397 -5.517 1.00 98.94 536 THR A O 1
ATOM 4360 N N . SER A 1 537 ? 3.011 -2.956 -4.955 1.00 98.94 537 SER A N 1
ATOM 4361 C CA . SER A 1 537 ? 2.711 -1.995 -6.023 1.00 98.94 537 SER A CA 1
ATOM 4362 C C . SER A 1 537 ? 2.945 -2.592 -7.413 1.00 98.94 537 SER A C 1
ATOM 4364 O O . SER A 1 537 ? 2.104 -2.439 -8.294 1.00 98.94 537 SER A O 1
ATOM 4366 N N . LEU A 1 538 ? 4.041 -3.325 -7.621 1.00 98.94 538 LEU A N 1
ATOM 4367 C CA . LEU A 1 538 ? 4.330 -3.965 -8.910 1.00 98.94 538 LEU A CA 1
ATOM 4368 C C . LEU A 1 538 ? 3.325 -5.073 -9.252 1.00 98.94 538 LEU A C 1
ATOM 4370 O O . LEU A 1 538 ? 2.934 -5.209 -10.412 1.00 98.94 538 LEU A O 1
ATOM 4374 N N . PHE A 1 539 ? 2.846 -5.818 -8.254 1.00 98.94 539 PHE A N 1
ATOM 4375 C CA . PHE A 1 539 ? 1.777 -6.798 -8.443 1.00 98.94 539 PHE A CA 1
ATOM 4376 C C . PHE A 1 539 ? 0.452 -6.128 -8.797 1.00 98.94 539 PHE A C 1
ATOM 4378 O O . PHE A 1 539 ? -0.196 -6.532 -9.762 1.00 98.94 539 PHE A O 1
ATOM 4385 N N . VAL A 1 540 ? 0.078 -5.058 -8.085 1.00 98.94 540 VAL A N 1
ATOM 4386 C CA . VAL A 1 540 ? -1.108 -4.254 -8.424 1.00 98.94 540 VAL A CA 1
ATOM 4387 C C . VAL A 1 540 ? -1.000 -3.709 -9.846 1.00 98.94 540 VAL A C 1
ATOM 4389 O O . VAL A 1 540 ? -1.943 -3.865 -10.614 1.00 98.94 540 VAL A O 1
ATOM 4392 N N . TYR A 1 541 ? 0.150 -3.144 -10.223 1.00 98.94 541 TYR A N 1
ATOM 4393 C CA . TYR A 1 541 ? 0.415 -2.650 -11.575 1.00 98.94 541 TYR A CA 1
ATOM 4394 C C . TYR A 1 541 ? 0.210 -3.739 -12.636 1.00 98.94 541 TYR A C 1
ATOM 4396 O O . TYR A 1 541 ? -0.596 -3.568 -13.551 1.00 98.94 541 TYR A O 1
ATOM 4404 N N . GLY A 1 542 ? 0.897 -4.877 -12.498 1.00 98.88 542 GLY A N 1
ATOM 4405 C CA . GLY A 1 542 ? 0.849 -5.953 -13.485 1.00 98.88 542 GLY A CA 1
ATOM 4406 C C . GLY A 1 542 ? -0.526 -6.614 -13.599 1.00 98.88 542 GLY A C 1
ATOM 4407 O O . GLY A 1 542 ? -0.975 -6.899 -14.710 1.00 98.88 542 GLY A O 1
ATOM 4408 N N . ILE A 1 543 ? -1.227 -6.830 -12.482 1.00 98.94 543 ILE A N 1
ATOM 4409 C CA . ILE A 1 543 ? -2.567 -7.439 -12.481 1.00 98.94 543 ILE A CA 1
ATOM 4410 C C . ILE A 1 543 ? -3.609 -6.447 -13.022 1.00 98.94 543 ILE A C 1
ATOM 4412 O O . ILE A 1 543 ? -4.412 -6.818 -13.878 1.00 98.94 543 ILE A O 1
ATOM 4416 N N . ALA A 1 544 ? -3.582 -5.179 -12.593 1.00 98.88 544 ALA A N 1
ATOM 4417 C CA . ALA A 1 544 ? -4.507 -4.159 -13.092 1.00 98.88 544 ALA A CA 1
ATOM 4418 C C . ALA A 1 544 ? -4.328 -3.915 -14.599 1.00 98.88 544 ALA A C 1
ATOM 4420 O O . ALA A 1 544 ? -5.323 -3.845 -15.322 1.00 98.88 544 ALA A O 1
ATOM 4421 N N . TRP A 1 545 ? -3.085 -3.906 -15.100 1.00 98.88 545 TRP A N 1
ATOM 4422 C CA . TRP A 1 545 ? -2.808 -3.874 -16.539 1.00 98.88 545 TRP A CA 1
ATOM 4423 C C . TRP A 1 545 ? -3.479 -5.046 -17.272 1.00 98.88 545 TRP A C 1
ATOM 4425 O O . TRP A 1 545 ? -4.117 -4.843 -18.306 1.00 98.88 545 TRP A O 1
ATOM 4435 N N . GLY A 1 546 ? -3.413 -6.268 -16.732 1.00 98.81 546 GLY A N 1
ATOM 4436 C CA . GLY A 1 546 ? -4.045 -7.441 -17.347 1.00 98.81 546 GLY A CA 1
ATOM 4437 C C . GLY A 1 546 ? -5.564 -7.353 -17.414 1.00 98.81 546 GLY A C 1
ATOM 4438 O O . GLY A 1 546 ? -6.161 -7.786 -18.402 1.00 98.81 546 GLY A O 1
ATOM 4439 N N . ILE A 1 547 ? -6.193 -6.761 -16.396 1.00 98.81 547 ILE A N 1
ATOM 4440 C CA . ILE A 1 547 ? -7.639 -6.503 -16.389 1.00 98.81 547 ILE A CA 1
ATOM 4441 C C . ILE A 1 547 ? -7.988 -5.442 -17.440 1.00 98.81 547 ILE A C 1
ATOM 4443 O O . ILE A 1 547 ? -8.883 -5.654 -18.260 1.00 98.81 547 ILE A O 1
ATOM 4447 N N . ASN A 1 548 ? -7.256 -4.324 -17.459 1.00 98.69 548 ASN A N 1
ATOM 4448 C CA . ASN A 1 548 ? -7.476 -3.217 -18.394 1.00 98.69 548 ASN A CA 1
ATOM 4449 C C . ASN A 1 548 ? -7.283 -3.630 -19.863 1.00 98.69 548 ASN A C 1
ATOM 4451 O O . ASN A 1 548 ? -7.946 -3.085 -20.744 1.00 98.69 548 ASN A O 1
ATOM 4455 N N . ASN A 1 549 ? -6.436 -4.630 -20.123 1.00 98.25 549 ASN A N 1
ATOM 4456 C CA . ASN A 1 549 ? -6.184 -5.183 -21.456 1.00 98.25 549 ASN A CA 1
ATOM 4457 C C . ASN A 1 549 ? -7.048 -6.413 -21.801 1.00 98.25 549 ASN A C 1
ATOM 4459 O O . ASN A 1 549 ? -6.844 -7.032 -22.846 1.00 98.25 549 ASN A O 1
ATOM 4463 N N . GLY A 1 550 ? -8.005 -6.798 -20.947 1.00 97.94 550 GLY A N 1
ATOM 4464 C CA . GLY A 1 550 ? -8.895 -7.942 -21.193 1.00 97.94 550 GLY A CA 1
ATOM 4465 C C . GLY A 1 550 ? -8.188 -9.305 -21.210 1.00 97.94 550 GLY A C 1
ATOM 4466 O O . GLY A 1 550 ? -8.714 -10.267 -21.766 1.00 97.94 550 GLY A O 1
ATOM 4467 N N . ILE A 1 551 ? -6.990 -9.390 -20.627 1.00 98.31 551 ILE A N 1
ATOM 4468 C CA . ILE A 1 551 ? -6.193 -10.621 -20.508 1.00 98.31 551 ILE A CA 1
ATOM 4469 C C . ILE A 1 551 ? -6.627 -11.430 -19.283 1.00 98.31 551 ILE A C 1
ATOM 4471 O O . ILE A 1 551 ? -6.559 -12.662 -19.310 1.00 98.31 551 ILE A O 1
ATOM 4475 N N . LEU A 1 552 ? -7.064 -10.738 -18.228 1.00 98.69 552 LEU A N 1
ATOM 4476 C CA . LEU A 1 552 ? -7.525 -11.306 -16.966 1.00 98.69 552 LEU A CA 1
ATOM 4477 C C . LEU A 1 552 ? -9.028 -11.075 -16.765 1.00 98.69 552 LEU A C 1
ATOM 4479 O O . LEU A 1 552 ? -9.571 -10.042 -17.155 1.00 98.69 552 LEU A O 1
ATOM 4483 N N . ASP A 1 553 ? -9.696 -12.030 -16.114 1.00 98.19 553 ASP A N 1
ATOM 4484 C CA . ASP A 1 553 ? -11.116 -11.918 -15.772 1.00 98.19 553 ASP A CA 1
ATOM 4485 C C . ASP A 1 553 ? -11.358 -10.828 -14.714 1.00 98.19 553 ASP A C 1
ATOM 4487 O O . ASP A 1 553 ? -10.895 -10.917 -13.575 1.00 98.19 553 ASP A O 1
ATOM 4491 N N . ARG A 1 554 ? -12.125 -9.796 -15.076 1.00 98.12 554 ARG A N 1
ATOM 4492 C CA . ARG A 1 554 ? -12.384 -8.652 -14.191 1.00 98.12 554 ARG A CA 1
ATOM 4493 C C . ARG A 1 554 ? -13.043 -9.074 -12.872 1.00 98.12 554 ARG A C 1
ATOM 4495 O O . ARG A 1 554 ? -12.637 -8.591 -11.821 1.00 98.12 554 ARG A O 1
ATOM 4502 N N . GLY A 1 555 ? -14.015 -9.989 -12.904 1.00 96.50 555 GLY A N 1
ATOM 4503 C CA . GLY A 1 555 ? -14.744 -10.421 -11.706 1.00 96.50 555 GLY A CA 1
ATOM 4504 C C . GLY A 1 555 ? -13.855 -11.126 -10.678 1.00 96.50 555 GLY A C 1
ATOM 4505 O O . GLY A 1 555 ? -14.024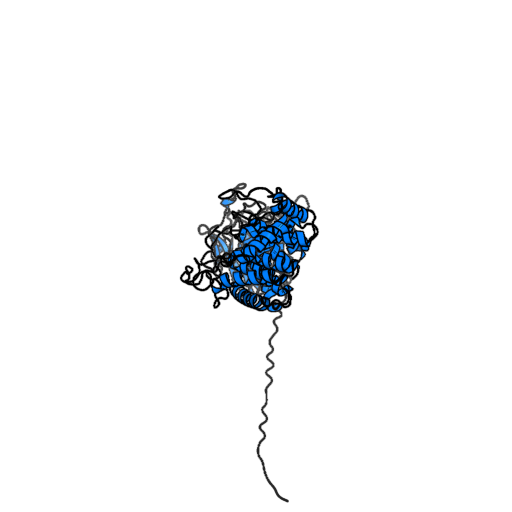 -10.922 -9.476 1.00 96.50 555 GLY A O 1
ATOM 4506 N N . ARG A 1 556 ? -12.886 -11.916 -11.150 1.00 97.12 556 ARG A N 1
ATOM 4507 C CA . ARG A 1 556 ? -11.914 -12.628 -10.315 1.00 97.12 556 ARG A CA 1
ATOM 4508 C C . ARG A 1 556 ? -10.837 -11.704 -9.749 1.00 97.12 556 ARG A C 1
ATOM 4510 O O . ARG A 1 556 ? -10.544 -11.798 -8.560 1.00 97.12 556 ARG A O 1
ATOM 4517 N N . TYR A 1 557 ? -10.234 -10.846 -10.573 1.00 98.50 557 TYR A N 1
ATOM 4518 C CA . TYR A 1 557 ? -9.005 -10.135 -10.189 1.00 98.50 557 TYR A CA 1
ATOM 4519 C C . TYR A 1 557 ? -9.219 -8.692 -9.708 1.00 98.50 557 TYR A C 1
ATOM 4521 O O . TYR A 1 557 ? -8.410 -8.201 -8.921 1.00 98.50 557 TYR A O 1
ATOM 4529 N N . GLU A 1 558 ? -10.303 -8.008 -10.093 1.00 97.31 558 GLU A N 1
ATOM 4530 C CA . GLU A 1 558 ? -10.561 -6.623 -9.657 1.00 97.31 558 GLU A CA 1
ATOM 4531 C C . GLU A 1 558 ? -10.676 -6.479 -8.123 1.00 97.31 558 GLU A C 1
ATOM 4533 O O . GLU A 1 558 ? -10.037 -5.579 -7.568 1.00 97.31 558 GLU A O 1
ATOM 4538 N N . PRO A 1 559 ? -11.390 -7.361 -7.386 1.00 95.38 559 PRO A N 1
ATOM 4539 C CA . PRO A 1 559 ? -11.460 -7.267 -5.925 1.00 95.38 559 PRO A CA 1
ATOM 4540 C C . PRO A 1 559 ? -10.091 -7.394 -5.241 1.00 95.38 559 PRO A C 1
ATOM 4542 O O . PRO A 1 559 ? -9.854 -6.762 -4.210 1.00 95.38 559 PRO A O 1
ATOM 4545 N N . ILE A 1 560 ? -9.187 -8.184 -5.828 1.00 97.31 560 ILE A N 1
ATOM 4546 C CA . ILE A 1 560 ? -7.840 -8.443 -5.309 1.00 97.31 560 ILE A CA 1
ATOM 4547 C C . ILE A 1 560 ? -6.998 -7.170 -5.397 1.00 97.31 560 ILE A C 1
ATOM 4549 O O . ILE A 1 560 ? -6.464 -6.722 -4.381 1.00 97.31 560 ILE A O 1
ATOM 4553 N N . VAL A 1 561 ? -6.926 -6.545 -6.577 1.00 98.38 561 VAL A N 1
ATOM 4554 C CA . VAL A 1 561 ? -6.135 -5.316 -6.763 1.00 98.38 561 VAL A CA 1
ATOM 4555 C C . VAL A 1 561 ? -6.756 -4.113 -6.060 1.00 98.38 561 VAL A C 1
ATOM 4557 O O . VAL A 1 561 ? -6.021 -3.305 -5.503 1.00 98.38 561 VAL A O 1
ATOM 4560 N N . LYS A 1 562 ? -8.092 -4.015 -5.974 1.00 96.81 562 LYS A N 1
ATOM 4561 C CA . LYS A 1 562 ? -8.764 -2.966 -5.185 1.00 96.81 562 LYS A CA 1
ATOM 4562 C C . LYS A 1 562 ? -8.449 -3.072 -3.695 1.00 96.81 562 LYS A C 1
ATOM 4564 O O . LYS A 1 562 ? -8.269 -2.049 -3.033 1.00 96.81 562 LYS A O 1
ATOM 4569 N N . LYS A 1 563 ? -8.372 -4.295 -3.158 1.00 94.88 563 LYS A N 1
ATOM 4570 C CA . LYS A 1 563 ? -7.976 -4.536 -1.765 1.00 94.88 563 LYS A CA 1
ATOM 4571 C C . LYS A 1 563 ? -6.553 -4.040 -1.511 1.00 94.88 563 LYS A C 1
ATOM 4573 O O . LYS A 1 563 ? -6.359 -3.281 -0.565 1.00 94.88 563 LYS A O 1
ATOM 4578 N N . SER A 1 564 ? -5.606 -4.419 -2.367 1.00 98.12 564 SER A N 1
ATOM 4579 C CA . SER A 1 564 ? -4.203 -4.005 -2.267 1.00 98.12 564 SER A CA 1
ATOM 4580 C C . SER A 1 564 ? -4.000 -2.514 -2.490 1.00 98.12 564 SER A C 1
ATOM 4582 O O . SER A 1 564 ? -3.286 -1.885 -1.722 1.00 98.12 564 SER A O 1
ATOM 4584 N N . TRP A 1 565 ? -4.654 -1.922 -3.491 1.00 98.44 565 TRP A N 1
ATOM 4585 C CA . TRP A 1 565 ? -4.537 -0.491 -3.769 1.00 98.44 565 TRP A CA 1
ATOM 4586 C C . TRP A 1 565 ? -5.041 0.357 -2.604 1.00 98.44 565 TRP A C 1
ATOM 4588 O O . TRP A 1 565 ? -4.373 1.300 -2.191 1.00 98.44 565 TRP A O 1
ATOM 4598 N N . ARG A 1 566 ? -6.177 -0.021 -2.007 1.00 94.44 566 ARG A N 1
ATOM 4599 C CA . ARG A 1 566 ? -6.647 0.621 -0.778 1.00 94.44 566 ARG A CA 1
ATOM 4600 C C . ARG A 1 566 ? -5.629 0.482 0.351 1.00 94.44 566 ARG A C 1
ATOM 4602 O O . ARG A 1 566 ? -5.376 1.465 1.028 1.00 94.44 566 ARG A O 1
ATOM 4609 N N . ALA A 1 567 ? -5.056 -0.704 0.547 1.00 93.00 567 ALA A N 1
ATOM 4610 C CA . ALA A 1 567 ? -4.064 -0.927 1.595 1.00 93.00 567 ALA A CA 1
ATOM 4611 C C . ALA A 1 567 ? -2.800 -0.069 1.383 1.00 93.00 567 ALA A C 1
ATOM 4613 O O . ALA A 1 567 ? -2.326 0.549 2.326 1.00 93.00 567 ALA A O 1
ATOM 4614 N N . LEU A 1 568 ? -2.315 0.053 0.142 1.00 98.25 568 LEU A N 1
ATOM 4615 C CA . LEU A 1 568 ? -1.211 0.949 -0.220 1.00 98.25 568 LEU A CA 1
ATOM 4616 C C . LEU A 1 568 ? -1.531 2.416 0.102 1.00 98.25 568 LEU A C 1
ATOM 4618 O O . LEU A 1 568 ? -0.710 3.104 0.698 1.00 98.25 568 LEU A O 1
ATOM 4622 N N . VAL A 1 569 ? -2.724 2.890 -0.267 1.00 96.06 569 VAL A N 1
ATOM 4623 C CA . VAL A 1 569 ? -3.156 4.271 -0.001 1.00 96.06 569 VAL A CA 1
ATOM 4624 C C . VAL A 1 569 ? -3.323 4.534 1.498 1.00 96.06 569 VAL A C 1
ATOM 4626 O O . VAL A 1 569 ? -2.780 5.504 2.008 1.00 96.06 569 VAL A O 1
ATOM 4629 N N . GLU A 1 570 ? -4.055 3.673 2.208 1.00 87.12 570 GLU A N 1
ATOM 4630 C CA . GLU A 1 570 ? -4.418 3.891 3.615 1.00 87.12 570 GLU A CA 1
ATOM 4631 C C . GLU A 1 570 ? -3.256 3.643 4.583 1.00 87.12 570 GLU A C 1
ATOM 4633 O O . GLU A 1 570 ? -3.170 4.316 5.606 1.00 87.12 570 GLU A O 1
ATOM 4638 N N . ASP A 1 571 ? -2.391 2.664 4.302 1.00 87.31 571 ASP A N 1
ATOM 4639 C CA . ASP A 1 571 ? -1.348 2.257 5.242 1.00 87.31 571 ASP A CA 1
ATOM 4640 C C . ASP A 1 571 ? 0.052 2.771 4.867 1.00 87.31 571 ASP A C 1
ATOM 4642 O O . ASP A 1 571 ? 0.922 2.747 5.732 1.00 87.31 571 ASP A O 1
ATOM 4646 N N . CYS A 1 572 ? 0.324 3.195 3.625 1.00 94.94 572 CYS A N 1
ATOM 4647 C CA . CYS A 1 572 ? 1.681 3.600 3.228 1.00 94.94 572 CYS A CA 1
ATOM 4648 C C . CYS A 1 572 ? 1.849 5.088 2.927 1.00 94.94 572 CYS A C 1
ATOM 4650 O O . CYS A 1 572 ? 2.969 5.581 3.057 1.00 94.94 572 CYS A O 1
ATOM 4652 N N . VAL A 1 573 ? 0.804 5.800 2.499 1.00 94.62 573 VAL A N 1
ATOM 4653 C CA . VAL A 1 573 ? 0.943 7.213 2.125 1.00 94.62 573 VAL A CA 1
ATOM 4654 C C . VAL A 1 573 ? 0.866 8.084 3.370 1.00 94.62 573 VAL A C 1
ATOM 4656 O O . VAL A 1 573 ? -0.156 8.147 4.050 1.00 94.62 573 VAL A O 1
ATOM 4659 N N . HIS A 1 574 ? 1.960 8.778 3.664 1.00 87.88 574 HIS A N 1
ATOM 4660 C CA . HIS A 1 574 ? 1.997 9.762 4.737 1.00 87.88 574 HIS A CA 1
ATOM 4661 C C . HIS A 1 574 ? 1.208 11.019 4.371 1.00 87.88 574 HIS A C 1
ATOM 4663 O O . HIS A 1 574 ? 1.136 11.373 3.192 1.00 87.88 574 HIS A O 1
ATOM 4669 N N . PRO A 1 575 ? 0.733 11.802 5.360 1.00 83.94 575 PRO A N 1
ATOM 4670 C CA . PRO A 1 575 ? 0.061 13.078 5.102 1.00 83.94 575 PRO A CA 1
ATOM 4671 C C . PRO A 1 575 ? 0.879 14.076 4.263 1.00 83.94 575 PRO A C 1
ATOM 4673 O O . PRO A 1 575 ? 0.310 14.951 3.614 1.00 83.94 575 PRO A O 1
ATOM 4676 N N . ASN A 1 576 ? 2.213 13.970 4.279 1.00 83.75 576 ASN A N 1
ATOM 4677 C CA . ASN A 1 576 ? 3.118 14.810 3.491 1.00 83.75 576 ASN A CA 1
ATOM 4678 C C . ASN A 1 576 ? 3.508 14.204 2.126 1.00 83.75 576 ASN A C 1
ATOM 4680 O O . ASN A 1 576 ? 4.244 14.853 1.388 1.00 83.75 576 ASN A O 1
ATOM 4684 N N . GLY A 1 577 ? 3.056 12.987 1.802 1.00 93.25 577 GLY A N 1
ATOM 4685 C CA . GLY A 1 577 ? 3.402 12.250 0.584 1.00 93.25 577 GLY A CA 1
ATOM 4686 C C . GLY A 1 577 ? 4.618 11.328 0.677 1.00 93.25 577 GLY A C 1
ATOM 4687 O O . GLY A 1 577 ? 4.922 10.640 -0.296 1.00 93.25 577 GLY A O 1
ATOM 4688 N N . PHE A 1 578 ? 5.313 11.261 1.814 1.00 96.06 578 PHE A N 1
ATOM 4689 C CA . PHE A 1 578 ? 6.310 10.215 2.032 1.00 96.06 578 PHE A CA 1
ATOM 4690 C C . PHE A 1 578 ? 5.648 8.828 1.964 1.00 96.06 578 PHE A C 1
ATOM 4692 O O . PHE A 1 578 ? 4.506 8.642 2.382 1.00 96.06 578 PHE A O 1
ATOM 4699 N N . LEU A 1 579 ? 6.360 7.849 1.409 1.00 97.75 579 LEU A N 1
ATOM 4700 C CA . LEU A 1 579 ? 5.868 6.483 1.279 1.00 97.75 579 LEU A CA 1
ATOM 4701 C C . LEU A 1 579 ? 6.538 5.600 2.330 1.00 97.75 579 LEU A C 1
ATOM 4703 O O . LEU A 1 579 ? 7.728 5.299 2.239 1.00 97.75 579 LEU A O 1
ATOM 4707 N N . GLY A 1 580 ? 5.750 5.168 3.309 1.00 95.44 580 GLY A N 1
ATOM 4708 C CA . GLY A 1 580 ? 6.149 4.178 4.295 1.00 95.44 580 GLY A CA 1
ATOM 4709 C C . GLY A 1 580 ? 6.199 2.769 3.709 1.00 95.44 580 GLY A C 1
ATOM 4710 O O . GLY A 1 580 ? 5.701 2.489 2.619 1.00 95.44 580 GLY A O 1
ATOM 4711 N N . TYR A 1 581 ? 6.785 1.849 4.469 1.00 96.94 581 TYR A N 1
ATOM 4712 C CA . TYR A 1 581 ? 6.900 0.434 4.114 1.00 96.94 581 TYR A CA 1
ATOM 4713 C C . TYR A 1 581 ? 7.663 0.144 2.807 1.00 96.94 581 TYR A C 1
ATOM 4715 O O . TYR A 1 581 ? 7.473 -0.900 2.183 1.00 96.94 581 TYR A O 1
ATOM 4723 N N . VAL A 1 582 ? 8.556 1.043 2.394 1.00 97.75 582 VAL A N 1
ATOM 4724 C CA . VAL A 1 582 ? 9.453 0.826 1.254 1.00 97.75 582 VAL A CA 1
ATOM 4725 C C . VAL A 1 582 ? 10.678 0.048 1.726 1.00 97.75 582 VAL A C 1
ATOM 4727 O O . VAL A 1 582 ? 11.483 0.560 2.504 1.00 97.75 582 VAL A O 1
ATOM 4730 N N . GLN A 1 583 ? 10.867 -1.181 1.238 1.00 96.62 583 GLN A N 1
ATOM 4731 C CA . GLN A 1 583 ? 12.147 -1.865 1.417 1.00 96.62 583 GLN A CA 1
ATOM 4732 C C . GLN A 1 583 ? 13.188 -1.212 0.498 1.00 96.62 583 GLN A C 1
ATOM 4734 O O . GLN A 1 583 ? 13.004 -1.192 -0.716 1.00 96.62 583 GLN A O 1
ATOM 4739 N N . GLY A 1 584 ? 14.288 -0.710 1.067 1.00 94.19 584 GLY A N 1
ATOM 4740 C CA . GLY A 1 584 ? 15.403 -0.114 0.319 1.00 94.19 584 GLY A CA 1
ATOM 4741 C C . GLY A 1 584 ? 16.088 -1.072 -0.669 1.00 94.19 584 GLY A C 1
ATOM 4742 O O . GLY A 1 584 ? 15.700 -2.230 -0.823 1.00 94.19 584 GLY A O 1
ATOM 4743 N N . THR A 1 585 ? 17.127 -0.616 -1.371 1.00 93.06 585 THR A N 1
ATOM 4744 C CA . THR A 1 585 ? 17.823 -1.467 -2.357 1.00 93.06 585 THR A CA 1
ATOM 4745 C C . THR A 1 585 ? 18.390 -2.718 -1.700 1.00 93.06 585 THR A C 1
ATOM 4747 O O . THR A 1 585 ? 18.894 -2.664 -0.578 1.00 93.06 585 THR A O 1
ATOM 4750 N N . GLY A 1 586 ? 18.389 -3.821 -2.431 1.00 91.88 586 GLY A N 1
ATOM 4751 C CA . GLY A 1 586 ? 18.862 -5.091 -1.919 1.00 91.88 586 GLY A CA 1
ATOM 4752 C C . GLY A 1 586 ? 18.830 -6.154 -2.994 1.00 91.88 586 GLY A C 1
ATOM 4753 O O . GLY A 1 586 ? 18.423 -5.900 -4.127 1.00 91.88 586 GLY A O 1
ATOM 4754 N N . LYS A 1 587 ? 19.290 -7.330 -2.602 1.00 92.62 587 LYS A N 1
ATOM 4755 C CA . LYS A 1 587 ? 19.440 -8.509 -3.437 1.00 92.62 587 LYS A CA 1
ATOM 4756 C C . LYS A 1 587 ? 18.570 -9.675 -2.936 1.00 92.62 587 LYS A C 1
ATOM 4758 O O . LYS A 1 587 ? 18.508 -10.702 -3.599 1.00 92.62 587 LYS A O 1
ATOM 4763 N N . GLN A 1 588 ? 17.949 -9.532 -1.759 1.00 92.06 588 GLN A N 1
ATOM 4764 C CA . GLN A 1 588 ? 17.262 -10.606 -1.035 1.00 92.06 588 GLN A CA 1
ATOM 4765 C C . GLN A 1 588 ? 16.288 -10.077 0.041 1.00 92.06 588 GLN A C 1
ATOM 4767 O O . GLN A 1 588 ? 16.362 -8.895 0.398 1.00 92.06 588 GLN A O 1
ATOM 4772 N N . PRO A 1 589 ? 15.412 -10.929 0.619 1.00 93.88 589 PRO A N 1
ATOM 4773 C CA . PRO A 1 589 ? 14.425 -10.506 1.617 1.00 93.88 589 PRO A CA 1
ATOM 4774 C C . PRO A 1 589 ? 14.987 -9.807 2.864 1.00 93.88 589 PRO A C 1
ATOM 4776 O O . PRO A 1 589 ? 14.355 -8.889 3.388 1.00 93.88 589 PRO A O 1
ATOM 4779 N N . SER A 1 590 ? 16.186 -10.190 3.311 1.00 94.50 590 SER A N 1
ATOM 4780 C CA . SER A 1 590 ? 16.807 -9.646 4.525 1.00 94.50 590 SER A CA 1
ATOM 4781 C C . SER A 1 590 ? 17.348 -8.223 4.392 1.00 94.50 590 SER A C 1
ATOM 4783 O O . SER A 1 590 ? 17.653 -7.589 5.402 1.00 94.50 590 SER A O 1
ATOM 4785 N N . ASP A 1 591 ? 17.520 -7.723 3.170 1.00 93.88 591 ASP A N 1
ATOM 4786 C CA . ASP A 1 591 ? 18.152 -6.426 2.947 1.00 93.88 591 ASP A CA 1
ATOM 4787 C C . ASP A 1 591 ? 17.202 -5.273 3.280 1.00 93.88 591 ASP A C 1
ATOM 4789 O O . ASP A 1 591 ? 16.002 -5.335 3.015 1.00 93.88 591 ASP A O 1
ATOM 4793 N N . SER A 1 592 ? 17.749 -4.183 3.824 1.00 92.38 592 SER A N 1
ATOM 4794 C CA . SER A 1 592 ? 16.986 -2.980 4.198 1.00 92.38 592 SER A CA 1
ATOM 4795 C C . SER A 1 592 ? 15.804 -3.256 5.146 1.00 92.38 592 SER A C 1
ATOM 4797 O O . SER A 1 592 ? 14.746 -2.643 5.023 1.00 92.38 592 SER A O 1
ATOM 4799 N N . GLN A 1 593 ? 16.001 -4.187 6.085 1.00 91.44 593 GLN A N 1
ATOM 4800 C CA . GLN A 1 593 ? 15.047 -4.549 7.134 1.00 91.44 593 GLN A CA 1
ATOM 4801 C C . GLN A 1 593 ? 15.407 -3.894 8.484 1.00 91.44 593 GLN A C 1
ATOM 4803 O O . GLN A 1 593 ? 16.588 -3.641 8.740 1.00 91.44 593 GLN A O 1
ATOM 4808 N N . PRO A 1 594 ? 14.430 -3.677 9.387 1.00 89.94 594 PRO A N 1
ATOM 4809 C CA . PRO A 1 594 ? 12.994 -3.883 9.189 1.00 89.94 594 PRO A CA 1
ATOM 4810 C C . PRO A 1 594 ? 12.387 -2.842 8.242 1.00 89.94 594 PRO A C 1
ATOM 4812 O O . PRO A 1 594 ? 12.861 -1.711 8.151 1.00 89.94 594 PRO A O 1
ATOM 4815 N N . VAL A 1 595 ? 11.296 -3.211 7.579 1.00 90.75 595 VAL A N 1
ATOM 4816 C CA . VAL A 1 595 ? 10.435 -2.289 6.830 1.00 90.75 595 VAL A CA 1
ATOM 4817 C C . VAL A 1 595 ? 9.353 -1.739 7.766 1.00 90.75 595 VAL A C 1
ATOM 4819 O O . VAL A 1 595 ? 8.851 -2.452 8.634 1.00 90.75 595 VAL A O 1
ATOM 4822 N N . GLY A 1 596 ? 8.999 -0.462 7.631 1.00 86.94 596 GLY A N 1
ATOM 4823 C CA . GLY A 1 596 ? 8.058 0.187 8.541 1.00 86.94 596 GLY A CA 1
ATOM 4824 C C . GLY A 1 596 ? 7.513 1.492 7.985 1.00 86.94 596 GLY A C 1
ATOM 4825 O O . GLY A 1 596 ? 8.069 2.042 7.036 1.00 86.94 596 GLY A O 1
ATOM 4826 N N . TYR A 1 597 ? 6.428 1.979 8.586 1.00 85.50 597 TYR A N 1
ATOM 4827 C CA . TYR A 1 597 ? 5.763 3.211 8.164 1.00 85.50 597 TYR A CA 1
ATOM 4828 C C . TYR A 1 597 ? 6.714 4.419 8.219 1.00 85.50 597 TYR A C 1
ATOM 4830 O O . TYR A 1 597 ? 6.785 5.166 7.253 1.00 85.50 597 TYR A O 1
ATOM 4838 N N . GLU A 1 598 ? 7.533 4.519 9.270 1.00 81.56 598 GLU A N 1
ATOM 4839 C CA . GLU A 1 598 ? 8.500 5.613 9.487 1.00 81.56 598 GLU A CA 1
ATOM 4840 C C . GLU A 1 598 ? 9.910 5.344 8.943 1.00 81.56 598 GLU A C 1
ATOM 4842 O O . GLU A 1 598 ? 10.823 6.164 9.072 1.00 81.56 598 GLU A O 1
ATOM 4847 N N . ASN A 1 599 ? 10.140 4.162 8.372 1.00 88.38 599 ASN A N 1
ATOM 4848 C CA . ASN A 1 599 ? 11.487 3.757 8.001 1.00 88.38 599 ASN A CA 1
ATOM 4849 C C . ASN A 1 599 ? 11.869 4.405 6.670 1.00 88.38 599 ASN A C 1
ATOM 4851 O O . ASN A 1 599 ? 11.338 4.051 5.620 1.00 88.38 599 ASN A O 1
ATOM 4855 N N . VAL A 1 600 ? 12.831 5.328 6.712 1.00 91.88 600 VAL A N 1
ATOM 4856 C CA . VAL A 1 600 ? 13.383 5.960 5.509 1.00 91.88 600 VAL A CA 1
ATOM 4857 C C . VAL A 1 600 ? 14.327 4.975 4.808 1.00 91.88 600 VAL A C 1
ATOM 4859 O O . VAL A 1 600 ? 15.367 4.625 5.378 1.00 91.88 600 VAL A O 1
ATOM 4862 N N . PRO A 1 601 ? 14.014 4.517 3.582 1.00 93.06 601 PRO A N 1
ATOM 4863 C CA . PRO A 1 601 ? 14.891 3.611 2.857 1.00 93.06 601 PRO A CA 1
ATOM 4864 C C . PRO A 1 601 ? 16.150 4.346 2.384 1.00 93.06 601 PRO A C 1
ATOM 4866 O O . PRO A 1 601 ? 16.172 5.566 2.217 1.00 93.06 601 PRO A O 1
ATOM 4869 N N . ASN A 1 602 ? 17.207 3.590 2.090 1.00 91.50 602 ASN A N 1
ATOM 4870 C CA . ASN A 1 602 ? 18.413 4.157 1.485 1.00 91.50 602 ASN A CA 1
ATOM 4871 C C . ASN A 1 602 ? 18.147 4.768 0.089 1.00 91.50 602 ASN A C 1
ATOM 4873 O O . ASN A 1 602 ? 18.818 5.721 -0.295 1.00 91.50 602 ASN A O 1
ATOM 4877 N N . PHE A 1 603 ? 17.154 4.255 -0.640 1.00 93.50 603 PHE A N 1
ATOM 4878 C CA . PHE A 1 603 ? 16.620 4.824 -1.875 1.00 93.50 603 PHE A CA 1
ATOM 4879 C C . PHE A 1 603 ? 15.090 4.725 -1.844 1.00 93.50 603 PHE A C 1
ATOM 4881 O O . PHE A 1 603 ? 14.547 3.645 -1.627 1.00 93.50 603 PHE A O 1
ATOM 4888 N N . GLU A 1 604 ? 14.402 5.845 -2.059 1.00 92.19 604 GLU A N 1
ATOM 4889 C CA . GLU A 1 604 ? 12.928 5.937 -2.050 1.00 92.19 604 GLU A CA 1
ATOM 4890 C C . GLU A 1 604 ? 12.330 6.109 -3.459 1.00 92.19 604 GLU A C 1
ATOM 4892 O O . GLU A 1 604 ? 11.138 5.903 -3.675 1.00 92.19 604 GLU A O 1
ATOM 4897 N N . ASP A 1 605 ? 13.166 6.487 -4.429 1.00 95.88 605 ASP A N 1
ATOM 4898 C CA . ASP A 1 605 ? 12.777 6.912 -5.773 1.00 95.88 605 ASP A CA 1
ATOM 4899 C C . ASP A 1 605 ? 12.103 5.793 -6.569 1.00 95.88 605 ASP A C 1
ATOM 4901 O O . ASP A 1 605 ? 11.011 5.984 -7.107 1.00 95.88 605 ASP A O 1
ATOM 4905 N N . PHE A 1 606 ? 12.687 4.595 -6.587 1.00 97.94 606 PHE A N 1
ATOM 4906 C CA . PHE A 1 606 ? 12.062 3.462 -7.274 1.00 97.94 606 PHE A CA 1
ATOM 4907 C C . PHE A 1 606 ? 10.739 3.041 -6.620 1.00 97.94 606 PHE A C 1
ATOM 4909 O O . PHE A 1 606 ? 9.819 2.647 -7.330 1.00 97.94 606 PHE A O 1
ATOM 4916 N N . GLY A 1 607 ? 10.615 3.157 -5.290 1.00 98.19 607 GLY A N 1
ATOM 4917 C CA . GLY A 1 607 ? 9.377 2.846 -4.574 1.00 98.19 607 GLY A CA 1
ATOM 4918 C C . GLY A 1 607 ? 8.234 3.769 -4.980 1.00 98.19 607 GLY A C 1
ATOM 4919 O O . GLY A 1 607 ? 7.133 3.294 -5.262 1.00 98.19 607 GLY A O 1
ATOM 4920 N N . LEU A 1 608 ? 8.523 5.064 -5.130 1.00 98.69 608 LEU A N 1
ATOM 4921 C CA . LEU A 1 608 ? 7.587 6.022 -5.711 1.00 98.69 608 LEU A CA 1
ATOM 4922 C C . LEU A 1 608 ? 7.225 5.671 -7.161 1.00 98.69 608 LEU A C 1
ATOM 4924 O O . LEU A 1 608 ? 6.050 5.710 -7.524 1.00 98.69 608 LEU A O 1
ATOM 4928 N N . GLY A 1 609 ? 8.210 5.287 -7.978 1.00 98.81 609 GLY A N 1
ATOM 4929 C CA . GLY A 1 609 ? 7.970 4.817 -9.344 1.00 98.81 609 GLY A CA 1
ATOM 4930 C C . GLY A 1 609 ? 6.984 3.645 -9.393 1.00 98.81 609 GLY A C 1
ATOM 4931 O O . GLY A 1 609 ? 5.991 3.708 -10.120 1.00 98.81 609 GLY A O 1
ATOM 4932 N N . CYS A 1 610 ? 7.195 2.621 -8.559 1.00 98.88 610 CYS A N 1
ATOM 4933 C CA . CYS A 1 610 ? 6.292 1.474 -8.435 1.00 98.88 610 CYS A CA 1
ATOM 4934 C C . CYS A 1 610 ? 4.879 1.888 -8.004 1.00 98.88 610 CYS A C 1
ATOM 4936 O O . CYS A 1 610 ? 3.902 1.447 -8.610 1.00 98.88 610 CYS A O 1
ATOM 4938 N N . PHE A 1 611 ? 4.764 2.740 -6.980 1.00 98.94 611 PHE A N 1
ATOM 4939 C CA . PHE A 1 611 ? 3.476 3.217 -6.473 1.00 98.94 611 PHE A CA 1
ATOM 4940 C C . PHE A 1 611 ? 2.683 3.973 -7.547 1.00 98.94 611 PHE A C 1
ATOM 4942 O O . PHE A 1 611 ? 1.491 3.724 -7.734 1.00 98.94 611 PHE A O 1
ATOM 4949 N N . ILE A 1 612 ? 3.345 4.850 -8.309 1.00 98.88 612 ILE A N 1
ATOM 4950 C CA . ILE A 1 612 ? 2.703 5.592 -9.398 1.00 98.88 612 ILE A CA 1
ATOM 4951 C C . ILE A 1 612 ? 2.320 4.663 -10.556 1.00 98.88 612 ILE A C 1
ATOM 4953 O O . ILE A 1 612 ? 1.238 4.821 -11.120 1.00 98.88 612 ILE A O 1
ATOM 4957 N N . LEU A 1 613 ? 3.151 3.677 -10.913 1.00 98.88 613 LEU A N 1
ATOM 4958 C CA . LEU A 1 613 ? 2.785 2.678 -11.925 1.00 98.88 613 LEU A CA 1
ATOM 4959 C C . LEU A 1 613 ? 1.497 1.944 -11.523 1.00 98.88 613 LEU A C 1
ATOM 4961 O O . LEU A 1 613 ? 0.558 1.884 -12.321 1.00 98.88 613 LEU A O 1
ATOM 4965 N N . ALA A 1 614 ? 1.410 1.483 -10.273 1.00 98.94 614 ALA A N 1
ATOM 4966 C CA . ALA A 1 614 ? 0.215 0.850 -9.718 1.00 98.94 614 ALA A CA 1
ATOM 4967 C C . ALA A 1 614 ? -1.008 1.775 -9.789 1.00 98.94 614 ALA A C 1
ATOM 4969 O O . ALA A 1 614 ? -2.029 1.419 -10.384 1.00 98.94 614 ALA A O 1
ATOM 4970 N N . GLY A 1 615 ? -0.882 2.992 -9.253 1.00 98.75 615 GLY A N 1
ATOM 4971 C CA . GLY A 1 615 ? -1.949 3.990 -9.262 1.00 98.75 615 GLY A CA 1
ATOM 4972 C C . GLY A 1 615 ? -2.399 4.368 -10.673 1.00 98.75 615 GLY A C 1
ATOM 4973 O O . GLY A 1 615 ? -3.582 4.618 -10.896 1.00 98.75 615 GLY A O 1
ATOM 4974 N N . SER A 1 616 ? -1.494 4.341 -11.655 1.00 98.69 616 SER A N 1
ATOM 4975 C CA . SER A 1 616 ? -1.814 4.676 -13.042 1.00 98.69 616 SER A CA 1
ATOM 4976 C C . SER A 1 616 ? -2.731 3.651 -13.715 1.00 98.69 616 SER A C 1
ATOM 4978 O O . SER A 1 616 ? -3.613 4.035 -14.483 1.00 98.69 616 SER A O 1
ATOM 4980 N N . GLU A 1 617 ? -2.575 2.360 -13.408 1.00 98.75 617 GLU A N 1
ATOM 4981 C CA . GLU A 1 617 ? -3.476 1.311 -13.897 1.00 98.75 617 GLU A CA 1
ATOM 4982 C C . GLU A 1 617 ? -4.766 1.254 -13.075 1.00 98.75 617 GLU A C 1
ATOM 4984 O O . GLU A 1 617 ? -5.847 1.107 -13.648 1.00 98.75 617 GLU A O 1
ATOM 4989 N N . MET A 1 618 ? -4.685 1.478 -11.760 1.00 98.69 618 MET A N 1
ATOM 4990 C CA . MET A 1 618 ? -5.866 1.585 -10.894 1.00 98.69 618 MET A CA 1
ATOM 4991 C C . MET A 1 618 ? -6.752 2.787 -11.244 1.00 98.69 618 MET A C 1
ATOM 4993 O O . MET A 1 618 ? -7.964 2.713 -11.101 1.00 98.69 618 MET A O 1
ATOM 4997 N N . TYR A 1 619 ? -6.182 3.882 -11.754 1.00 98.44 619 TYR A N 1
ATOM 4998 C CA . TYR A 1 619 ? -6.937 5.039 -12.246 1.00 98.44 619 TYR A CA 1
ATOM 4999 C C . TYR A 1 619 ? -7.754 4.728 -13.516 1.00 98.44 619 TYR A C 1
ATOM 5001 O O . TYR A 1 619 ? -8.766 5.385 -13.798 1.00 98.44 619 TYR A O 1
ATOM 5009 N N . LYS A 1 620 ? -7.291 3.775 -14.333 1.00 96.75 620 LYS A N 1
ATOM 5010 C CA . LYS A 1 620 ? -7.970 3.346 -15.567 1.00 96.75 620 LYS A CA 1
ATOM 5011 C C . LYS A 1 620 ? -9.066 2.314 -15.295 1.00 96.75 620 LYS A C 1
ATOM 5013 O O . LYS A 1 620 ? -10.037 2.296 -16.053 1.00 96.75 620 LYS A O 1
ATOM 5018 N N . LEU A 1 621 ? -8.863 1.484 -14.269 1.00 91.88 621 LEU A N 1
ATOM 5019 C CA . LEU A 1 621 ? -9.737 0.380 -13.871 1.00 91.88 621 LEU A CA 1
ATOM 5020 C C . LEU A 1 621 ? -11.108 0.860 -13.390 1.00 91.88 621 LEU A C 1
ATOM 5022 O O . LEU A 1 621 ? -12.091 0.153 -13.738 1.00 91.88 621 LEU A O 1
#

Sequence (621 aa):
MKNSGSRSISLILVSCFIIHTGVFDSSAQPVVGLDNWFNRETNAKTGLPYHYLWSDKEWSGYSRFGEIFESRGAKIRTVEKPTASVLDDLDIYIIVDPDTTTESKSPNYILPEDIKAIKQWVRKGGVLAVFANDGPNCEFTHLNQLMKNFGMKFNHVTLHPVTGKEFEMGACTNLPAHPLFRDVSKIYIKEVADIKLSGKARAILTEKNKVLLAEARIGKGYVFAIGDPWIYNEYIDHDRLPEGFMNRKAAENLVEMLIGNTGKPVIRKEITKEQTLNEMILANRYFIDKWPDVGKTIITDRERPSNIWTRGVYYEGLMSLYKIKPDPEYLNYAVSWGEFHKWGLRDGIQTRNADNQCCGQTYIDLYLMDETKTERIRDIKACIDNMLYTDKIDDWNWIDALQMAMPVFARIGSIYKDDKYFNRMYEMYLYTKQLHGSDGLYNTMDHLWWRDADFDPPYKEPNGEDCYWSRGNGWVLAALVRTIDFLPADSPYKTEFLTVYREMVDALVACQRDDGFWNVSLHDDSNYGGKELTGTSLFVYGIAWGINNGILDRGRYEPIVKKSWRALVEDCVHPNGFLGYVQGTGKQPSDSQPVGYENVPNFEDFGLGCFILAGSEMYKL

Nearest PDB structures (foldseek):
  4q88-assembly2_B  TM=9.009E-01  e=8.054E-26  Phocaeicola vulgatus ATCC 8482
  5noa-assembly1_A  TM=8.864E-01  e=5.166E-26  Bacteroides thetaiotaomicron
  4ce7-assembly1_B  TM=8.683E-01  e=5.984E-23  Nonlabens ulvanivorans
  4ce7-assembly1_A  TM=8.563E-01  e=1.772E-22  Nonlabens ulvanivorans
  4ce7-assembly1_C  TM=8.433E-01  e=1.213E-21  Nonlabens ulvanivorans

Radius of gyration: 30.73 Å; Cα contacts (8 Å, |Δi|>4): 1210; chains: 1; bounding box: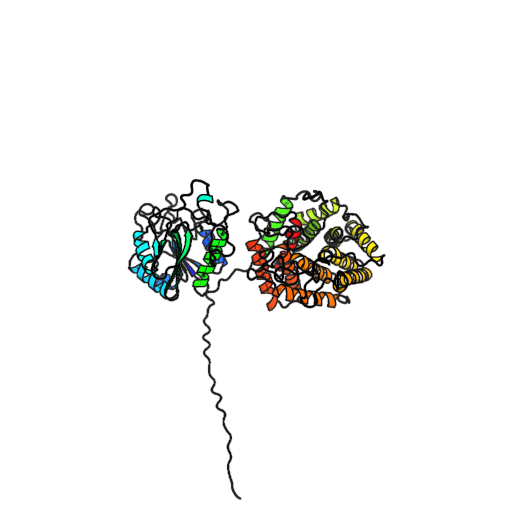 93×93×78 Å

Mean predicted aligned error: 8.84 Å